Protein 4LX2 (pdb70)

Solvent-accessible surface area: 17572 Å² total; per-residue (Å²): 158,87,98,3,15,3,52,2,125,110,140,28,15,123,67,0,2,79,35,0,0,43,99,8,102,19,172,28,140,17,8,89,76,46,57,6,0,1,1,8,0,4,0,3,0,0,17,18,1,4,134,82,74,32,52,125,14,0,56,49,0,0,15,18,0,4,61,8,3,99,123,5,14,188,175,73,9,121,46,18,35,0,0,0,5,1,0,6,3,1,2,29,3,2,0,1,1,35,1,1,9,28,73,104,57,43,42,175,142,22,76,92,79,4,55,120,7,17,6,92,33,5,48,5,38,68,0,27,108,38,0,26,72,6,0,62,104,2,3,64,45,2,1,132,14,2,13,104,58,0,100,65,20,0,34,25,1,0,0,88,96,177,110,121,68,30,20,99,28,0,30,85,35,3,59,51,6,26,52,15,2,62,87,13,34,6,9,88,83,2,10,42,37,5,4,59,1,4,0,22,2,0,2,0,29,0,0,19,32,0,0,108,76,139,80,6,2,22,116,70,34,0,49,20,0,127,130,8,10,44,54,0,55,67,14,0,154,106,51,129,9,80,117,13,21,0,22,116,14,0,61,19,1,37,6,0,1,72,0,0,40,43,163,19,175,72,98,108,22,0,95,50,0,24,90,46,0,115,34,3,25,26,33,6,0,24,57,0,1,80,16,2,60,33,77,86,146,176,57,138,138,21,57,96,76,10,16,154,40,0,83,110,112,19,176,144,72,118,46,54,129,59,51,74,33,95,21,145,81,43,50,122,22,85,23,63,56,44,31,20,107,50,28,2,23,75,4,124,36,39,106,96,29,40,6,78,53,14,53,89,52,150,79,117,98,16,66,19,71,92,108,33,73

Radius of gyration: 26.16 Å; Cα contacts (8 Å, |Δi|>4): 512; chains: 2; bounding box: 43×55×78 Å

Organism: Homo sapiens (NCBI:txid9606)

InterPro domains:
  IPR000048 IQ motif, EF-hand binding site [PF00612] (767-786)
  IPR000048 IQ motif, EF-hand binding site [PF00612] (790-809)
  IPR000048 IQ motif, EF-hand binding site [PF00612] (815-835)
  IPR000048 IQ motif, EF-hand binding site [PF00612] (838-858)
  IPR000048 IQ motif, EF-hand binding site [PF00612] (865-883)
  IPR000048 IQ motif, EF-hand binding site [PF00612] (887-906)
  IPR000048 IQ motif, EF-hand binding site [SM00015] (765-787)
  IPR000048 IQ motif, EF-hand binding site [SM00015] (788-810)
  IPR000048 IQ motif, EF-hand binding site [SM00015] (813-835)
  IPR000048 IQ motif, EF-hand binding site [SM00015] (836-858)
  IPR000048 IQ motif, EF-hand binding site [SM00015] (861-883)
  IPR000048 IQ motif, EF-hand binding site [SM00015] (884-906)
  IPR001609 Myosin head, motor domain-like [PF00063] (72-751)
  IPR001609 Myosin head, motor domain-like [PR00193] (100-119)
  IPR001609 Myosin head, motor domain-like [PR00193] (156-181)
  IPR001609 Myosin head, motor domain-like [PR00193] (201-228)
  IPR001609 Myosin head, motor domain-like [PR00193] (432-460)
  IPR001609 Myosin head, motor domain-like [PR00193] (485-513)
  IPR001609 Myosin head, motor domain-like [PS51456] (69-763)
  IPR001609 Myosin head, motor domain-like [SM00242] (63-764)

Structure (mmCIF, N/CA/C/O backbone):
data_4LX2
#
_entry.id   4LX2
#
_cell.length_a   99.870
_cell.length_b   41.110
_cell.length_c   109.580
_cell.angle_alpha   90.00
_cell.angle_beta   115.63
_cell.angle_gamma   90.00
#
_symmetry.space_group_name_H-M   'C 1 2 1'
#
loop_
_entity.id
_entity.type
_entity.pdbx_description
1 polymer 'Unconventional myosin-Va'
2 polymer Melanophilin
3 non-polymer '4-(2-HYDROXYETHYL)-1-PIPERAZINE ETHANESULFONIC ACID'
4 water water
#
loop_
_atom_site.group_PDB
_atom_site.id
_atom_site.type_symbol
_atom_site.label_atom_id
_atom_site.label_alt_id
_atom_site.label_comp_id
_atom_site.label_asym_id
_atom_site.label_entity_id
_atom_site.label_seq_id
_atom_site.pdbx_PDB_ins_code
_atom_site.Cartn_x
_atom_site.Cartn_y
_atom_site.Cartn_z
_atom_site.occupancy
_atom_site.B_iso_or_equiv
_atom_site.auth_seq_id
_atom_site.auth_comp_id
_atom_site.auth_asym_id
_atom_site.auth_atom_id
_atom_site.pdbx_PDB_model_num
ATOM 1 N N . ASP A 1 9 ? -13.461 -28.018 -49.637 1.00 48.38 1470 ASP A N 1
ATOM 2 C CA . ASP A 1 9 ? -12.749 -27.791 -48.377 1.00 50.98 1470 ASP A CA 1
ATOM 3 C C . ASP A 1 9 ? -11.344 -28.378 -48.397 1.00 35.19 1470 ASP A C 1
ATOM 4 O O . ASP A 1 9 ? -11.070 -29.374 -49.060 1.00 42.75 1470 ASP A O 1
ATOM 9 N N . PHE A 1 10 ? -10.437 -27.762 -47.657 1.00 25.96 1471 PHE A N 1
ATOM 10 C CA . PHE A 1 10 ? -9.130 -28.349 -47.500 1.00 21.16 1471 PHE A CA 1
ATOM 11 C C . PHE A 1 10 ? -9.151 -29.397 -46.406 1.00 24.49 1471 PHE A C 1
ATOM 12 O O . PHE A 1 10 ? -9.991 -29.350 -45.509 1.00 25.15 1471 PHE A O 1
ATOM 20 N N . GLN A 1 11 ? -8.223 -30.338 -46.498 1.00 23.05 1472 GLN A N 1
ATOM 21 C CA . GLN A 1 11 ? -8.093 -31.378 -45.487 1.00 23.86 1472 GLN A CA 1
ATOM 22 C C . GLN A 1 11 ? -7.354 -30.925 -44.211 1.00 25.77 1472 GLN A C 1
ATOM 23 O O . GLN A 1 11 ? -7.571 -31.486 -43.146 1.00 26.05 1472 GLN A O 1
ATOM 29 N N . GLY A 1 12 ? -6.494 -29.913 -44.304 1.00 21.93 1473 GLY A N 1
ATOM 30 C CA . GLY A 1 12 ? -5.711 -29.500 -43.153 1.00 23.02 1473 GLY A CA 1
ATOM 31 C C . GLY A 1 12 ? -4.372 -30.186 -43.116 1.00 19.58 1473 GLY A C 1
ATOM 32 O O . GLY A 1 12 ? -3.821 -30.367 -42.030 1.00 21.06 1473 GLY A O 1
ATOM 33 N N . MET A 1 13 ? -3.843 -30.558 -44.270 1.00 19.87 1474 MET A N 1
ATOM 34 C CA . MET A 1 13 ? -2.523 -31.179 -44.384 1.00 19.80 1474 MET A CA 1
ATOM 35 C C . MET A 1 13 ? -1.610 -30.404 -45.308 1.00 20.28 1474 MET A C 1
ATOM 36 O O . MET A 1 13 ? -2.052 -29.522 -46.043 1.00 20.19 1474 MET A O 1
ATOM 41 N N . LEU A 1 14 ? -0.322 -30.703 -45.255 1.00 16.97 1475 LEU A N 1
ATOM 42 C CA . LEU A 1 14 ? 0.673 -30.099 -46.112 1.00 17.58 1475 LEU A CA 1
ATOM 43 C C . LEU A 1 14 ? 1.553 -31.164 -46.720 1.00 19.06 1475 LEU A C 1
ATOM 44 O O . LEU A 1 14 ? 2.059 -32.043 -46.014 1.00 20.29 1475 LEU A O 1
ATOM 49 N N . GLU A 1 15 ? 1.732 -31.073 -48.028 1.00 19.65 1476 GLU A N 1
ATOM 50 C CA A GLU A 1 15 ? 2.549 -32.009 -48.776 0.50 20.65 1476 GLU A CA 1
ATOM 51 C CA B GLU A 1 15 ? 2.542 -32.009 -48.784 0.50 20.52 1476 GLU A CA 1
ATOM 52 C C . GLU A 1 15 ? 3.880 -31.382 -49.155 1.00 25.21 1476 GLU A C 1
ATOM 53 O O . GLU A 1 15 ? 3.960 -30.208 -49.476 1.00 25.16 1476 GLU A O 1
ATOM 64 N N . TYR A 1 16 ? 4.928 -32.176 -49.114 1.00 21.95 1477 TYR A N 1
ATOM 65 C CA . TYR A 1 16 ? 6.233 -31.750 -49.600 1.00 25.02 1477 TYR A CA 1
ATOM 66 C C . TYR A 1 16 ? 6.936 -32.954 -50.202 1.00 26.10 1477 TYR A C 1
ATOM 67 O O . TYR A 1 16 ? 6.645 -34.097 -49.845 1.00 28.28 1477 TYR A O 1
ATOM 76 N N . LYS A 1 17 ? 7.855 -32.694 -51.121 1.00 29.31 1478 LYS A N 1
ATOM 77 C CA . LYS A 1 17 ? 8.638 -33.746 -51.747 1.00 27.49 1478 LYS A CA 1
ATOM 78 C C . LYS A 1 17 ? 9.782 -34.151 -50.839 1.00 27.04 1478 LYS A C 1
ATOM 79 O O . LYS A 1 17 ? 10.385 -33.312 -50.167 1.00 29.03 1478 LYS A O 1
ATOM 85 N N . LYS A 1 18 ? 10.099 -35.438 -50.832 1.00 34.20 1479 LYS A N 1
ATOM 86 C CA . LYS A 1 18 ? 11.131 -35.928 -49.934 1.00 33.28 1479 LYS A CA 1
ATOM 87 C C . LYS A 1 18 ? 12.432 -35.191 -50.187 1.00 32.30 1479 LYS A C 1
ATOM 88 O O . LYS A 1 18 ? 13.156 -34.910 -49.255 1.00 31.78 1479 LYS A O 1
ATOM 93 N N . GLU A 1 19 ? 12.724 -34.856 -51.443 1.00 29.99 1480 GLU A N 1
ATOM 94 C CA . GLU A 1 19 ? 13.973 -34.148 -51.727 1.00 32.16 1480 GLU A CA 1
ATOM 95 C C . GLU A 1 19 ? 14.013 -32.722 -51.160 1.00 37.27 1480 GLU A C 1
ATOM 96 O O . GLU A 1 19 ? 15.067 -32.095 -51.142 1.00 37.71 1480 GLU A O 1
ATOM 102 N N . ASP A 1 20 ? 12.878 -32.204 -50.704 1.00 30.49 1481 ASP A N 1
ATOM 103 C CA . ASP A 1 20 ? 12.851 -30.861 -50.127 1.00 27.28 1481 ASP A CA 1
ATOM 104 C C . ASP A 1 20 ? 12.834 -30.849 -48.596 1.00 25.09 1481 ASP A C 1
ATOM 105 O O . ASP A 1 20 ? 12.672 -29.783 -47.996 1.00 25.86 1481 ASP A O 1
ATOM 110 N N . GLU A 1 21 ? 13.013 -32.006 -47.958 1.00 24.91 1482 GLU A N 1
ATOM 111 C CA . GLU A 1 21 ? 12.914 -32.060 -46.502 1.00 23.93 1482 GLU A CA 1
ATOM 112 C C . GLU A 1 21 ? 13.972 -31.209 -45.820 1.00 24.85 1482 GLU A C 1
ATOM 113 O O . GLU A 1 21 ? 13.692 -30.566 -44.819 1.00 25.79 1482 GLU A O 1
ATOM 119 N N . GLN A 1 22 ? 15.201 -31.212 -46.319 1.00 28.53 1483 GLN A N 1
ATOM 120 C CA . GLN A 1 22 ? 16.215 -30.398 -45.676 1.00 28.95 1483 GLN A CA 1
ATOM 121 C C . GLN A 1 22 ? 15.894 -28.915 -45.839 1.00 26.78 1483 GLN A C 1
ATOM 122 O O . GLN A 1 22 ? 16.094 -28.143 -44.897 1.00 28.13 1483 GLN A O 1
ATOM 128 N N . LYS A 1 23 ? 15.394 -28.526 -47.014 1.00 31.40 1484 LYS A N 1
ATOM 129 C CA . LYS A 1 23 ? 15.000 -27.131 -47.251 1.00 26.79 1484 LYS A CA 1
ATOM 130 C C . LYS A 1 23 ? 13.844 -26.735 -46.325 1.00 24.51 1484 LYS A C 1
ATOM 131 O O . LYS A 1 23 ? 13.768 -25.607 -45.843 1.00 26.34 1484 LYS A O 1
ATOM 136 N N . LEU A 1 24 ? 12.955 -27.682 -46.059 1.00 22.39 1485 LEU A N 1
ATOM 137 C CA . LEU A 1 24 ? 11.844 -27.446 -45.155 1.00 22.56 1485 LEU A CA 1
ATOM 138 C C . LEU A 1 24 ? 12.324 -27.100 -43.744 1.00 21.69 1485 LEU A C 1
ATOM 139 O O . LEU A 1 24 ? 11.925 -26.078 -43.162 1.00 22.06 1485 LEU A O 1
ATOM 144 N N . VAL A 1 25 ? 13.198 -27.925 -43.191 1.00 22.11 1486 VAL A N 1
ATOM 145 C CA . VAL A 1 25 ? 13.637 -27.646 -41.821 1.00 22.06 1486 VAL A CA 1
ATOM 146 C C . VAL A 1 25 ? 14.604 -26.464 -41.771 1.00 22.19 1486 VAL A C 1
ATOM 147 O O . VAL A 1 25 ? 14.679 -25.760 -40.764 1.00 24.26 1486 VAL A O 1
ATOM 151 N N . LYS A 1 26 ? 15.306 -26.207 -42.871 1.00 26.82 1487 LYS A N 1
ATOM 152 C CA . LYS A 1 26 ? 16.125 -25.003 -42.954 1.00 25.72 1487 LYS A CA 1
ATOM 153 C C . LYS A 1 26 ? 15.270 -23.745 -42.821 1.00 25.79 1487 LYS A C 1
ATOM 154 O O . LYS A 1 26 ? 15.583 -22.867 -42.022 1.00 28.12 1487 LYS A O 1
ATOM 160 N N . ASN A 1 27 ? 14.184 -23.655 -43.578 1.00 24.05 1488 ASN A N 1
ATOM 161 C CA . ASN A 1 27 ? 13.381 -22.441 -43.595 1.00 25.66 1488 ASN A CA 1
ATOM 162 C C . ASN A 1 27 ? 12.396 -22.351 -42.429 1.00 25.45 1488 ASN A C 1
ATOM 163 O O . ASN A 1 27 ? 12.040 -21.263 -41.975 1.00 28.28 1488 ASN A O 1
ATOM 168 N N . LEU A 1 28 ? 11.993 -23.501 -41.908 1.00 22.04 1489 LEU A N 1
ATOM 169 C CA . LEU A 1 28 ? 10.994 -23.518 -40.840 1.00 21.93 1489 LEU A CA 1
ATOM 170 C C . LEU A 1 28 ? 11.600 -23.550 -39.448 1.00 24.21 1489 LEU A C 1
ATOM 171 O O . LEU A 1 28 ? 10.941 -23.180 -38.479 1.00 22.86 1489 LEU A O 1
ATOM 176 N N . ILE A 1 29 ? 12.841 -24.001 -39.343 1.00 21.03 1490 ILE A N 1
ATOM 177 C CA . ILE A 1 29 ? 13.465 -24.141 -38.020 1.00 19.98 1490 ILE A CA 1
ATOM 178 C C . ILE A 1 29 ? 14.828 -23.447 -37.957 1.00 21.76 1490 ILE A C 1
ATOM 179 O O . ILE A 1 29 ? 14.992 -22.475 -37.210 1.00 24.44 1490 ILE A O 1
ATOM 184 N N . LEU A 1 30 ? 15.794 -23.897 -38.760 1.00 22.70 1491 LEU A N 1
ATOM 185 C CA . LEU A 1 30 ? 17.182 -23.430 -38.608 1.00 22.80 1491 LEU A CA 1
ATOM 186 C C . LEU A 1 30 ? 17.348 -21.937 -38.855 1.00 27.02 1491 LEU A C 1
ATOM 187 O O . LEU A 1 30 ? 18.124 -21.266 -38.152 1.00 29.96 1491 LEU A O 1
ATOM 192 N N . GLU A 1 31 ? 16.625 -21.406 -39.840 1.00 28.94 1492 GLU A N 1
ATOM 193 C CA . GLU A 1 31 ? 16.789 -20.007 -40.219 1.00 28.39 1492 GLU A CA 1
ATOM 194 C C . GLU A 1 31 ? 15.556 -19.136 -39.952 1.00 30.94 1492 GLU A C 1
ATOM 195 O O . GLU A 1 31 ? 15.525 -17.965 -40.336 1.00 38.09 1492 GLU A O 1
ATOM 201 N N . LEU A 1 32 ? 14.562 -19.679 -39.254 1.00 29.27 1493 LEU A N 1
ATOM 202 C CA . LEU A 1 32 ? 13.345 -18.935 -38.947 1.00 29.16 1493 LEU A CA 1
ATOM 203 C C . LEU A 1 32 ? 13.580 -17.935 -37.821 1.00 35.00 1493 LEU A C 1
ATOM 204 O O . LEU A 1 32 ? 14.065 -18.302 -36.765 1.00 36.37 1493 LEU A O 1
ATOM 209 N N . LYS A 1 33 ? 13.222 -16.675 -38.058 1.00 37.88 1494 LYS A N 1
ATOM 210 C CA . LYS A 1 33 ? 13.421 -15.612 -37.080 1.00 34.04 1494 LYS A CA 1
ATOM 211 C C . LYS A 1 33 ? 12.203 -15.423 -36.184 1.00 33.21 1494 LYS A C 1
ATOM 212 O O . LYS A 1 33 ? 11.116 -15.105 -36.660 1.00 35.60 1494 LYS A O 1
ATOM 216 N N . PRO A 1 34 ? 12.375 -15.598 -34.873 1.00 28.55 1495 PRO A N 1
ATOM 217 C CA . PRO A 1 34 ? 11.215 -15.474 -33.991 1.00 25.35 1495 PRO A CA 1
ATOM 218 C C . PRO A 1 34 ? 10.598 -14.084 -33.945 1.00 30.62 1495 PRO A C 1
ATOM 219 O O . PRO A 1 34 ? 9.456 -13.955 -33.499 1.00 31.42 1495 PRO A O 1
ATOM 223 N N . ARG A 1 35 ? 11.332 -13.067 -34.383 1.00 29.52 1496 ARG A N 1
ATOM 224 C CA . ARG A 1 35 ? 10.826 -11.691 -34.338 1.00 30.43 1496 ARG A CA 1
ATOM 225 C C . ARG A 1 35 ? 10.118 -11.269 -35.628 1.00 36.93 1496 ARG A C 1
ATOM 226 O O . ARG A 1 35 ? 9.733 -10.107 -35.775 1.00 39.63 1496 ARG A O 1
ATOM 234 N N . GLY A 1 36 ? 9.951 -12.195 -36.559 1.00 39.53 1497 GLY A N 1
ATOM 235 C CA . GLY A 1 36 ? 9.323 -11.864 -37.837 1.00 38.16 1497 GLY A CA 1
ATOM 236 C C . GLY A 1 36 ? 7.853 -11.498 -37.697 1.00 35.55 1497 GLY A C 1
ATOM 237 O O . GLY A 1 36 ? 7.130 -12.084 -36.899 1.00 31.82 1497 GLY A O 1
ATOM 238 N N . VAL A 1 37 ? 7.381 -10.535 -38.488 1.00 31.81 1498 VAL A N 1
ATOM 239 C CA . VAL A 1 37 ? 5.985 -10.109 -38.362 1.00 32.80 1498 VAL A CA 1
ATOM 240 C C . VAL A 1 37 ? 5.045 -11.237 -38.730 1.00 36.11 1498 VAL A C 1
ATOM 241 O O . VAL A 1 37 ? 3.903 -11.299 -38.267 1.00 41.24 1498 VAL A O 1
ATOM 245 N N . ALA A 1 38 ? 5.540 -12.155 -39.547 1.00 34.63 1499 ALA A N 1
ATOM 246 C CA . ALA A 1 38 ? 4.700 -13.220 -40.074 1.00 38.74 1499 ALA A CA 1
ATOM 247 C C . ALA A 1 38 ? 4.452 -14.350 -39.075 1.00 41.03 1499 ALA A C 1
ATOM 248 O O . ALA A 1 38 ? 3.473 -15.069 -39.199 1.00 42.20 1499 ALA A O 1
ATOM 250 N N . VAL A 1 39 ? 5.318 -14.522 -38.080 1.00 40.89 1500 VAL A N 1
ATOM 251 C CA . VAL A 1 39 ? 5.060 -15.558 -37.069 1.00 36.89 1500 VAL A CA 1
ATOM 252 C C . VAL A 1 39 ? 4.507 -14.974 -35.776 1.00 31.03 1500 VAL A C 1
ATOM 253 O O . VAL A 1 39 ? 4.358 -15.685 -34.778 1.00 47.04 1500 VAL A O 1
ATOM 257 N N . ASN A 1 40 ? 4.220 -13.685 -35.750 1.00 39.36 1501 ASN A N 1
ATOM 258 C CA . ASN A 1 40 ? 3.585 -13.123 -34.568 0.50 35.44 1501 ASN A CA 1
ATOM 259 C C . ASN A 1 40 ? 2.119 -13.470 -34.637 1.00 33.83 1501 ASN A C 1
ATOM 260 O O . ASN A 1 40 ? 1.463 -13.676 -33.614 1.00 34.80 1501 ASN A O 1
ATOM 265 N N . LEU A 1 41 ? 1.627 -13.559 -35.881 1.00 31.45 1502 LEU A N 1
ATOM 266 C CA . LEU A 1 41 ? 0.208 -13.557 -36.178 1.00 45.21 1502 LEU A CA 1
ATOM 267 C C . LEU A 1 41 ? -0.462 -14.812 -35.670 1.00 38.07 1502 LEU A C 1
ATOM 268 O O . LEU A 1 41 ? -1.514 -14.747 -35.049 1.00 44.68 1502 LEU A O 1
ATOM 270 N N . ILE A 1 42 ? 0.181 -15.956 -35.898 1.00 30.33 1503 ILE A N 1
ATOM 271 C CA . ILE A 1 42 ? -0.305 -17.219 -35.380 1.00 29.67 1503 ILE A CA 1
ATOM 272 C C . ILE A 1 42 ? 0.771 -17.792 -34.516 1.00 23.66 1503 ILE A C 1
ATOM 273 O O . ILE A 1 42 ? 1.750 -18.384 -34.995 1.00 22.37 1503 ILE A O 1
ATOM 278 N N . PRO A 1 43 ? 0.622 -17.566 -33.220 1.00 25.39 1504 PRO A N 1
ATOM 279 C CA . PRO A 1 43 ? 1.582 -18.160 -32.319 1.00 21.29 1504 PRO A CA 1
ATOM 280 C C . PRO A 1 43 ? 1.537 -19.668 -32.444 1.00 19.97 1504 PRO A C 1
ATOM 281 O O . PRO A 1 43 ? 0.454 -20.271 -32.473 1.00 25.50 1504 PRO A O 1
ATOM 285 N N . GLY A 1 44 ? 2.711 -20.269 -32.558 1.00 17.85 1505 GLY A N 1
ATOM 286 C CA . GLY A 1 44 ? 2.784 -21.694 -32.776 1.00 17.91 1505 GLY A CA 1
ATOM 287 C C . GLY A 1 44 ? 2.813 -22.143 -34.211 1.00 16.62 1505 GLY A C 1
ATOM 288 O O . GLY A 1 44 ? 2.796 -23.334 -34.474 1.00 16.39 1505 GLY A O 1
ATOM 289 N N . LEU A 1 45 ? 2.884 -21.204 -35.143 1.00 17.51 1506 LEU A N 1
ATOM 290 C CA . LEU A 1 45 ? 2.779 -21.581 -36.563 1.00 17.36 1506 LEU A CA 1
ATOM 291 C C . LEU A 1 45 ? 3.768 -22.650 -36.999 1.00 19.77 1506 LEU A C 1
ATOM 292 O O . LEU A 1 45 ? 3.398 -23.595 -37.679 1.00 17.52 1506 LEU A O 1
ATOM 297 N N . PRO A 1 46 ? 5.037 -22.563 -36.578 1.00 14.72 1507 PRO A N 1
ATOM 298 C CA . PRO A 1 46 ? 5.936 -23.634 -36.986 1.00 15.69 1507 PRO A CA 1
ATOM 299 C C . PRO A 1 46 ? 5.466 -25.023 -36.556 1.00 16.25 1507 PRO A C 1
ATOM 300 O O . PRO A 1 46 ? 5.531 -26.010 -37.303 1.00 17.03 1507 PRO A O 1
ATOM 304 N N . ALA A 1 47 ? 5.001 -25.142 -35.308 1.00 14.39 1508 ALA A N 1
ATOM 305 C CA . ALA A 1 47 ? 4.450 -26.386 -34.827 1.00 13.87 1508 ALA A CA 1
ATOM 306 C C . ALA A 1 47 ? 3.246 -26.861 -35.640 1.00 13.37 1508 ALA A C 1
ATOM 307 O O . ALA A 1 47 ? 3.141 -28.038 -35.960 1.00 14.92 1508 ALA A O 1
ATOM 309 N N . TYR A 1 48 ? 2.340 -25.943 -35.941 1.00 14.60 1509 TYR A N 1
ATOM 310 C CA . TYR A 1 48 ? 1.166 -26.326 -36.739 1.00 17.22 1509 TYR A CA 1
ATOM 311 C C . TYR A 1 48 ? 1.583 -26.790 -38.135 1.00 15.92 1509 TYR A C 1
ATOM 312 O O . TYR A 1 48 ? 1.073 -27.799 -38.617 1.00 16.10 1509 TYR A O 1
ATOM 321 N N . ILE A 1 49 ? 2.515 -26.093 -38.760 1.00 15.55 1510 ILE A N 1
ATOM 322 C CA . ILE A 1 49 ? 3.023 -26.500 -40.076 1.00 14.78 1510 ILE A CA 1
ATOM 323 C C . ILE A 1 49 ? 3.636 -27.892 -40.013 1.00 19.41 1510 ILE A C 1
ATOM 324 O O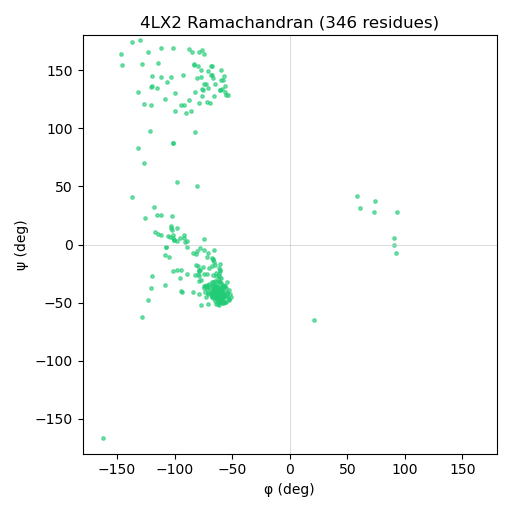 . ILE A 1 49 ? 3.314 -28.766 -40.822 1.00 18.28 1510 ILE A O 1
ATOM 329 N N . LEU A 1 50 ? 4.506 -28.120 -39.034 1.00 17.57 1511 LEU A N 1
ATOM 330 C CA . LEU A 1 50 ? 5.123 -29.420 -38.893 1.00 15.70 1511 LEU A CA 1
ATOM 331 C C . LEU A 1 50 ? 4.081 -30.481 -38.711 1.00 14.94 1511 LEU A C 1
ATOM 332 O O . LEU A 1 50 ? 4.181 -31.547 -39.293 1.00 16.12 1511 LEU A O 1
ATOM 337 N N . PHE A 1 51 ? 3.100 -30.240 -37.842 1.00 16.14 1512 PHE A N 1
ATOM 338 C CA . PHE A 1 51 ? 2.066 -31.239 -37.651 1.00 15.46 1512 PHE A CA 1
ATOM 339 C C . PHE A 1 51 ? 1.284 -31.533 -38.928 1.00 15.45 1512 PHE A C 1
ATOM 340 O O . PHE A 1 51 ? 0.961 -32.661 -39.199 1.00 17.17 1512 PHE A O 1
ATOM 348 N N A MET A 1 52 ? 0.979 -30.506 -39.696 0.50 15.58 1513 MET A N 1
ATOM 349 N N B MET A 1 52 ? 0.976 -30.502 -39.692 0.50 15.65 1513 MET A N 1
ATOM 350 C CA A MET A 1 52 ? 0.215 -30.713 -40.926 0.50 15.56 1513 MET A CA 1
ATOM 351 C CA B MET A 1 52 ? 0.221 -30.693 -40.932 0.50 15.04 1513 MET A CA 1
ATOM 352 C C A MET A 1 52 ? 1.039 -31.478 -41.945 0.50 17.05 1513 MET A C 1
ATOM 353 C C B MET A 1 52 ? 1.040 -31.497 -41.922 0.50 16.35 1513 MET A C 1
ATOM 354 O O A MET A 1 52 ? 0.493 -32.219 -42.759 0.50 13.82 1513 MET A O 1
ATOM 355 O O B MET A 1 52 ? 0.490 -32.284 -42.695 0.50 20.20 1513 MET A O 1
ATOM 364 N N . CYS A 1 53 ? 2.347 -31.299 -41.921 1.00 16.58 1514 CYS A N 1
ATOM 365 C CA . CYS A 1 53 ? 3.246 -32.118 -42.714 1.00 16.23 1514 CYS A CA 1
ATOM 366 C C . CYS A 1 53 ? 3.252 -33.587 -42.235 1.00 17.10 1514 CYS A C 1
ATOM 367 O O . CYS A 1 53 ? 3.245 -34.518 -43.054 1.00 19.17 1514 CYS A O 1
ATOM 370 N N . VAL A 1 54 ? 3.281 -33.807 -40.917 1.00 17.22 1515 VAL A N 1
ATOM 371 C CA . VAL A 1 54 ? 3.187 -35.152 -40.353 1.00 15.78 1515 VAL A CA 1
ATOM 372 C C . VAL A 1 54 ? 1.873 -35.805 -40.800 1.00 16.49 1515 VAL A C 1
ATOM 373 O O . VAL A 1 54 ? 1.829 -36.990 -41.146 1.00 18.89 1515 VAL A O 1
ATOM 377 N N . ARG A 1 55 ? 0.786 -35.033 -40.809 1.00 17.62 1516 ARG A N 1
ATOM 378 C CA . ARG A 1 55 ? -0.508 -35.576 -41.193 1.00 19.03 1516 ARG A CA 1
ATOM 379 C C . ARG A 1 55 ? -0.428 -36.128 -42.602 1.00 18.37 1516 ARG A C 1
ATOM 380 O O . ARG A 1 55 ? -0.951 -37.195 -42.862 1.00 20.37 1516 ARG A O 1
ATOM 388 N N . HIS A 1 56 ? 0.178 -35.380 -43.520 1.00 18.10 1517 HIS A N 1
ATOM 389 C CA . HIS A 1 56 ? 0.185 -35.867 -44.891 1.00 17.85 1517 HIS A CA 1
ATOM 390 C C . HIS A 1 56 ? 1.050 -37.111 -45.027 1.00 19.28 1517 HIS A C 1
ATOM 391 O O . HIS A 1 56 ? 0.664 -38.048 -45.712 1.00 20.85 1517 HIS A O 1
ATOM 398 N N . ALA A 1 57 ? 2.209 -37.129 -44.368 1.00 18.98 1518 ALA A N 1
ATOM 399 C CA . ALA A 1 57 ? 3.071 -38.295 -44.444 1.00 22.17 1518 ALA A CA 1
ATOM 400 C C . ALA A 1 57 ? 2.369 -39.507 -43.847 1.00 19.83 1518 ALA A C 1
ATOM 401 O O . ALA A 1 57 ? 2.516 -40.634 -44.349 1.00 21.24 1518 ALA A O 1
ATOM 403 N N . ASP A 1 58 ? 1.606 -39.276 -42.776 1.00 20.08 1519 ASP A N 1
ATOM 404 C CA . ASP A 1 58 ? 0.790 -40.325 -42.175 1.00 20.26 1519 ASP A CA 1
ATOM 405 C C . ASP A 1 58 ? -0.305 -40.817 -43.145 1.00 21.82 1519 ASP A C 1
ATOM 406 O O . ASP A 1 58 ? -0.515 -42.037 -43.322 1.00 23.23 1519 ASP A O 1
ATOM 411 N N . TYR A 1 59 ? -0.950 -39.867 -43.827 1.00 20.00 1520 TYR A N 1
ATOM 412 C CA . TYR A 1 59 ? -1.975 -40.165 -44.820 1.00 20.26 1520 TYR A CA 1
ATOM 413 C C . TYR A 1 59 ? -1.416 -41.035 -45.941 1.00 21.92 1520 TYR A C 1
ATOM 414 O O . TYR A 1 59 ? -2.124 -41.886 -46.493 1.00 24.01 1520 TYR A O 1
ATOM 423 N N . LEU A 1 60 ? -0.161 -40.797 -46.306 1.00 21.18 1521 LEU A N 1
ATOM 424 C CA . LEU A 1 60 ? 0.494 -41.569 -47.353 1.00 22.26 1521 LEU A CA 1
ATOM 425 C C . LEU A 1 60 ? 0.956 -42.941 -46.888 1.00 21.70 1521 LEU A C 1
ATOM 426 O O . LEU A 1 60 ? 1.499 -43.714 -47.677 1.00 22.91 1521 LEU A O 1
ATOM 431 N N . ASN A 1 61 ? 0.765 -43.221 -45.603 1.00 21.19 1522 ASN A N 1
ATOM 432 C CA . ASN A 1 61 ? 1.225 -44.454 -44.959 1.00 21.33 1522 ASN A CA 1
ATOM 433 C C . ASN A 1 61 ? 2.746 -44.590 -45.040 1.00 20.59 1522 ASN A C 1
ATOM 434 O O . ASN A 1 61 ? 3.280 -45.710 -45.109 1.00 23.72 1522 ASN A O 1
ATOM 439 N N . ASP A 1 62 ? 3.442 -43.455 -45.026 1.00 22.23 1523 ASP A N 1
ATOM 440 C CA . ASP A 1 62 ? 4.869 -43.460 -45.301 1.00 22.68 1523 ASP A CA 1
ATOM 441 C C . ASP A 1 62 ? 5.631 -43.365 -43.974 1.00 22.08 1523 ASP A C 1
ATOM 442 O O . ASP A 1 62 ? 5.953 -42.277 -43.530 1.00 21.70 1523 ASP A O 1
ATOM 447 N N . ASP A 1 63 ? 5.892 -44.516 -43.359 1.00 22.63 1524 ASP A N 1
ATOM 448 C CA . ASP A 1 63 ? 6.511 -44.536 -42.044 1.00 21.32 1524 ASP A CA 1
ATOM 449 C C . ASP A 1 63 ? 7.909 -43.945 -42.113 1.00 22.73 1524 ASP A C 1
ATOM 450 O O . ASP A 1 63 ? 8.331 -43.291 -41.159 1.00 22.37 1524 ASP A O 1
ATOM 455 N N . GLN A 1 64 ? 8.646 -44.213 -43.192 1.00 23.41 1525 GLN A N 1
ATOM 456 C CA . GLN A 1 64 ? 9.998 -43.679 -43.344 0.80 23.17 1525 GLN A CA 1
ATOM 457 C C . GLN A 1 64 ? 10.007 -42.148 -43.418 1.00 23.37 1525 GLN A C 1
ATOM 458 O O . GLN A 1 64 ? 10.852 -41.476 -42.824 1.00 25.24 1525 GLN A O 1
ATOM 464 N N . LYS A 1 65 ? 9.025 -41.582 -44.105 1.00 23.19 1526 LYS A N 1
ATOM 465 C CA . LYS A 1 65 ? 8.951 -40.137 -44.247 1.00 24.00 1526 LYS A CA 1
ATOM 466 C C . LYS A 1 65 ? 8.555 -39.488 -42.918 1.00 19.63 1526 LYS A C 1
ATOM 467 O O . LYS A 1 65 ? 9.099 -38.439 -42.528 1.00 21.25 1526 LYS A O 1
ATOM 473 N N . VAL A 1 66 ? 7.604 -40.094 -42.216 1.00 19.44 1527 VAL A N 1
ATOM 474 C CA . VAL A 1 66 ? 7.217 -39.591 -40.893 1.00 17.96 1527 VAL A CA 1
ATOM 475 C C . VAL A 1 66 ? 8.434 -39.622 -39.971 1.00 18.74 1527 VAL A C 1
ATOM 476 O O . VAL A 1 66 ? 8.706 -38.629 -39.307 1.00 19.69 1527 VAL A O 1
ATOM 480 N N . ARG A 1 67 ? 9.159 -40.740 -39.931 1.00 20.85 1528 ARG A N 1
ATOM 481 C CA . ARG A 1 67 ? 10.332 -40.811 -39.048 1.00 21.14 1528 ARG A CA 1
ATOM 482 C C . ARG A 1 67 ? 11.379 -39.774 -39.406 1.00 23.27 1528 ARG A C 1
ATOM 483 O O . ARG A 1 67 ? 11.940 -39.118 -38.510 1.00 21.94 1528 ARG A O 1
ATOM 491 N N . SER A 1 68 ? 11.662 -39.622 -40.692 1.00 22.50 1529 SER A N 1
ATOM 492 C CA . SER A 1 68 ? 12.698 -38.705 -41.135 1.00 22.88 1529 SER A CA 1
ATOM 493 C C . SER A 1 68 ? 12.347 -37.266 -40.741 1.00 21.95 1529 SER A C 1
ATOM 494 O O . SER A 1 68 ? 13.177 -36.521 -40.181 1.00 22.83 1529 SER A O 1
ATOM 497 N N . LEU A 1 69 ? 11.100 -36.870 -40.955 1.00 19.91 1530 LEU A N 1
ATOM 498 C CA . LEU A 1 69 ? 10.690 -35.519 -40.588 1.00 19.81 1530 LEU A CA 1
ATOM 499 C C . LEU A 1 69 ? 10.770 -35.289 -39.082 1.00 19.01 1530 LEU A C 1
ATOM 500 O O . LEU A 1 69 ? 11.224 -34.235 -38.603 1.00 19.78 1530 LEU A O 1
ATOM 505 N N . LEU A 1 70 ? 10.309 -36.276 -38.320 1.00 17.29 1531 LEU A N 1
ATOM 506 C CA . LEU A 1 70 ? 10.223 -36.149 -36.862 1.00 18.70 1531 LEU A CA 1
ATOM 507 C C . LEU A 1 70 ? 11.618 -36.114 -36.238 1.00 18.01 1531 LEU A C 1
ATOM 508 O O . LEU A 1 70 ? 11.880 -35.327 -35.317 1.00 19.09 1531 LEU A O 1
ATOM 513 N N . THR A 1 71 ? 12.518 -36.912 -36.772 1.00 19.61 1532 THR A N 1
ATOM 514 C CA A THR A 1 71 ? 13.908 -36.948 -36.317 0.60 20.87 1532 THR A CA 1
ATOM 515 C CA B THR A 1 71 ? 13.886 -36.912 -36.255 0.40 20.86 1532 THR A CA 1
ATOM 516 C C . THR A 1 71 ? 14.607 -35.630 -36.684 1.00 20.67 1532 THR A C 1
ATOM 517 O O . THR A 1 71 ? 15.299 -34.982 -35.856 1.00 22.02 1532 THR A O 1
ATOM 524 N N . SER A 1 72 ? 14.432 -35.205 -37.923 1.00 23.61 1533 SER A N 1
ATOM 525 C CA A SER A 1 72 ? 15.005 -33.949 -38.411 0.50 23.20 1533 SER A CA 1
ATOM 526 C CA B SER A 1 72 ? 15.032 -33.959 -38.381 0.50 21.57 1533 SER A CA 1
ATOM 527 C C . SER A 1 72 ? 14.526 -32.744 -37.603 1.00 22.90 1533 SER A C 1
ATOM 528 O O . SER A 1 72 ? 15.265 -31.783 -37.396 1.00 22.82 1533 SER A O 1
ATOM 533 N N . THR A 1 73 ? 13.282 -32.782 -37.141 1.00 19.70 1534 THR A N 1
ATOM 534 C CA . THR A 1 73 ? 12.724 -31.706 -36.352 1.00 18.82 1534 THR A CA 1
ATOM 535 C C . THR A 1 73 ? 13.481 -31.580 -35.019 1.00 19.83 1534 THR A C 1
ATOM 536 O O . THR A 1 73 ? 13.935 -30.496 -34.661 1.00 21.41 1534 THR A O 1
ATOM 540 N N . ILE A 1 74 ? 13.629 -32.693 -34.309 1.00 19.26 1535 ILE A N 1
ATOM 541 C CA . ILE A 1 74 ? 14.382 -32.676 -33.037 1.00 18.63 1535 ILE A CA 1
ATOM 542 C C . ILE A 1 74 ? 15.823 -32.216 -33.291 1.00 21.61 1535 ILE A C 1
ATOM 543 O O . ILE A 1 74 ? 16.326 -31.333 -32.573 1.00 20.38 1535 ILE A O 1
ATOM 548 N N . ASN A 1 75 ? 16.475 -32.759 -34.311 1.00 23.49 1536 ASN A N 1
ATOM 549 C CA . ASN A 1 75 ? 17.865 -32.421 -34.566 1.00 21.86 1536 ASN A CA 1
ATOM 550 C C . ASN A 1 75 ? 18.025 -30.930 -34.885 1.00 26.50 1536 ASN A C 1
ATOM 551 O O . ASN A 1 75 ? 18.985 -30.281 -34.444 1.00 23.84 1536 ASN A O 1
ATOM 556 N N . SER A 1 76 ? 17.074 -30.375 -35.627 1.00 20.28 1537 SER A N 1
ATOM 557 C CA . SER A 1 76 ? 17.150 -28.981 -36.042 1.00 20.58 1537 SER A CA 1
ATOM 558 C C . SER A 1 76 ? 16.917 -28.048 -34.866 1.00 20.37 1537 SER A C 1
ATOM 559 O O . SER A 1 76 ? 17.573 -27.003 -34.751 1.00 20.58 1537 SER A O 1
ATOM 562 N N . ILE A 1 77 ? 15.934 -28.363 -34.032 1.00 18.97 1538 ILE A N 1
ATOM 563 C CA . ILE A 1 77 ? 15.679 -27.524 -32.858 1.00 15.62 1538 ILE A CA 1
ATOM 564 C C . ILE A 1 77 ? 16.921 -27.545 -31.947 1.00 20.77 1538 ILE A C 1
ATOM 565 O O . ILE A 1 77 ? 17.338 -26.489 -31.447 1.00 20.14 1538 ILE A O 1
ATOM 570 N N . LYS A 1 78 ? 17.508 -28.716 -31.740 1.00 19.55 1539 LYS A N 1
ATOM 571 C CA . LYS A 1 78 ? 18.742 -28.784 -30.940 1.00 21.17 1539 LYS A CA 1
ATOM 572 C C . LYS A 1 78 ? 19.860 -27.927 -31.549 1.00 24.70 1539 LYS A C 1
ATOM 573 O O . LYS A 1 78 ? 20.563 -27.203 -30.822 1.00 24.14 1539 LYS A O 1
ATOM 579 N N . LYS A 1 79 ? 19.980 -27.936 -32.872 1.00 22.50 1540 LYS A N 1
ATOM 580 C CA . LYS A 1 79 ? 20.983 -27.130 -33.566 1.00 22.38 1540 LYS A CA 1
ATOM 581 C C . LYS A 1 79 ? 20.772 -25.629 -33.329 1.00 25.38 1540 LYS A C 1
ATOM 582 O O . LYS A 1 79 ? 21.717 -24.891 -33.053 1.00 26.00 1540 LYS A O 1
ATOM 588 N N . VAL A 1 80 ? 19.539 -25.171 -33.449 1.00 22.78 1541 VAL A N 1
ATOM 589 C CA . VAL A 1 80 ? 19.235 -23.763 -33.249 1.00 24.56 1541 VAL A CA 1
ATOM 590 C C . VAL A 1 80 ? 19.608 -23.341 -31.856 1.00 26.12 1541 VAL A C 1
ATOM 591 O O . VAL A 1 80 ? 20.134 -22.239 -31.656 1.00 29.23 1541 VAL A O 1
ATOM 595 N N . LEU A 1 81 ? 19.341 -24.207 -30.887 1.00 22.16 1542 LEU A N 1
ATOM 596 C CA . LEU A 1 81 ? 19.521 -23.804 -29.504 1.00 23.22 1542 LEU A CA 1
ATOM 597 C C . LEU A 1 81 ? 20.983 -23.917 -29.075 1.00 29.46 1542 LEU A C 1
ATOM 598 O O . LEU A 1 81 ? 21.371 -23.315 -28.068 1.00 29.47 1542 LEU A O 1
ATOM 603 N N . LYS A 1 82 ? 21.777 -24.668 -29.832 1.00 25.61 1543 LYS A N 1
ATOM 604 C CA . LYS A 1 82 ? 23.228 -24.756 -29.595 1.00 25.77 1543 LYS A CA 1
ATOM 605 C C . LYS A 1 82 ? 23.880 -23.471 -30.076 1.00 40.48 1543 LYS A C 1
ATOM 606 O O . LYS A 1 82 ? 24.832 -22.982 -29.473 1.00 49.82 1543 LYS A O 1
ATOM 612 N N . LYS A 1 83 ? 23.347 -22.932 -31.164 1.00 37.76 1544 LYS A N 1
ATOM 613 C CA . LYS A 1 83 ? 23.867 -21.730 -31.802 1.00 38.47 1544 LYS A CA 1
ATOM 614 C C . LYS A 1 83 ? 23.348 -20.444 -31.168 1.00 43.74 1544 LYS A C 1
ATOM 615 O O . LYS A 1 83 ? 24.093 -19.485 -31.016 1.00 37.79 1544 LYS A O 1
ATOM 621 N N . ARG A 1 84 ? 22.067 -20.418 -30.814 1.00 33.87 1545 ARG A N 1
ATOM 622 C CA . ARG A 1 84 ? 21.443 -19.194 -30.322 1.00 36.13 1545 ARG A CA 1
ATOM 623 C C . ARG A 1 84 ? 20.783 -19.409 -28.981 1.00 30.67 1545 ARG A C 1
ATOM 624 O O . ARG A 1 84 ? 19.911 -18.652 -28.579 1.00 34.79 1545 ARG A O 1
ATOM 632 N N . GLY A 1 85 ? 21.244 -20.421 -28.265 1.00 35.16 1546 GLY A N 1
ATOM 633 C CA . GLY A 1 85 ? 20.689 -20.756 -26.974 1.00 38.31 1546 GLY A CA 1
ATOM 634 C C . GLY A 1 85 ? 20.877 -19.742 -25.860 1.00 32.87 1546 GLY A C 1
ATOM 635 O O . GLY A 1 85 ? 20.346 -19.929 -24.769 1.00 34.33 1546 GLY A O 1
ATOM 636 N N . ASP A 1 86 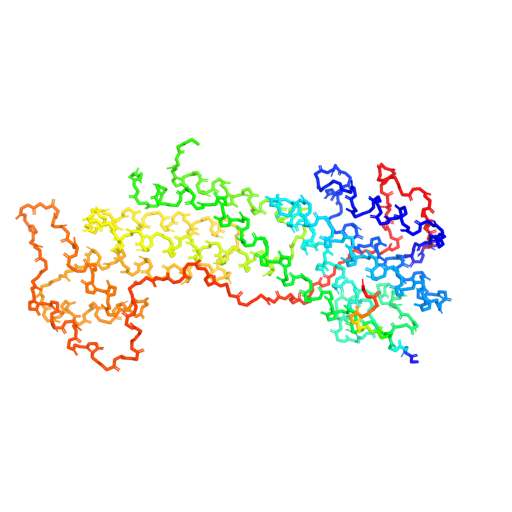? 21.618 -18.673 -26.118 1.00 31.70 1547 ASP A N 1
ATOM 637 C CA . ASP A 1 86 ? 21.814 -17.649 -25.084 1.00 35.65 1547 ASP A CA 1
ATOM 638 C C . ASP A 1 86 ? 20.893 -16.459 -25.321 1.00 46.01 1547 ASP A C 1
ATOM 639 O O . ASP A 1 86 ? 20.954 -15.466 -24.606 1.00 42.69 1547 ASP A O 1
ATOM 644 N N . ASP A 1 87 ? 20.029 -16.566 -26.328 1.00 30.24 1548 ASP A N 1
ATOM 645 C CA . ASP A 1 87 ? 19.063 -15.519 -26.615 1.00 26.03 1548 ASP A CA 1
ATOM 646 C C . ASP A 1 87 ? 17.727 -15.936 -26.016 1.00 24.46 1548 ASP A C 1
ATOM 647 O O . ASP A 1 87 ? 17.159 -16.937 -26.456 1.00 26.46 1548 ASP A O 1
ATOM 652 N N . PHE A 1 88 ? 17.222 -15.204 -25.030 1.00 21.05 1549 PHE A N 1
ATOM 653 C CA A PHE A 1 88 ? 15.987 -15.577 -24.382 0.50 17.08 1549 PHE A CA 1
ATOM 654 C CA B PHE A 1 88 ? 15.952 -15.545 -24.367 0.50 18.82 1549 PHE A CA 1
ATOM 655 C C . PHE A 1 88 ? 14.828 -15.742 -25.370 1.00 17.58 1549 PHE A C 1
ATOM 656 O O . PHE A 1 88 ? 14.055 -16.707 -25.275 1.00 17.76 1549 PHE A O 1
ATOM 671 N N . GLU A 1 89 ? 14.725 -14.836 -26.321 1.00 20.29 1550 GLU A N 1
ATOM 672 C CA . GLU A 1 89 ? 13.603 -14.893 -27.253 1.00 21.56 1550 GLU A CA 1
ATOM 673 C C . GLU A 1 89 ? 13.646 -16.161 -28.079 1.00 20.05 1550 GLU A C 1
ATOM 674 O O . GLU A 1 89 ? 12.623 -16.779 -28.326 1.00 18.30 1550 GLU A O 1
ATOM 680 N N . THR A 1 90 ? 14.836 -16.559 -28.509 1.00 18.45 1551 THR A N 1
ATOM 681 C CA . THR A 1 90 ? 14.954 -17.769 -29.320 1.00 18.74 1551 THR A CA 1
ATOM 682 C C . THR A 1 90 ? 14.584 -19.016 -28.514 1.00 20.02 1551 THR A C 1
ATOM 683 O O . THR A 1 90 ? 13.874 -19.911 -28.961 1.00 16.81 1551 THR A O 1
ATOM 687 N N . VAL A 1 91 ? 15.066 -19.092 -27.289 1.00 17.03 1552 VAL A N 1
ATOM 688 C CA . VAL A 1 91 ? 14.755 -20.218 -26.400 1.00 16.19 1552 VAL A CA 1
ATOM 689 C C . VAL A 1 91 ? 13.253 -20.269 -26.085 1.00 15.59 1552 VAL A C 1
ATOM 690 O O . VAL A 1 91 ? 12.649 -21.346 -26.139 1.00 15.50 1552 VAL A O 1
ATOM 694 N N . SER A 1 92 ? 12.650 -19.136 -25.750 1.00 15.34 1553 SER A N 1
ATOM 695 C CA . SER A 1 92 ? 11.211 -19.088 -25.488 1.00 13.01 1553 SER A CA 1
ATOM 696 C C . SER A 1 92 ? 10.428 -19.540 -26.715 1.00 14.69 1553 SER A C 1
ATOM 697 O O . SER A 1 92 ? 9.449 -20.277 -26.589 1.00 15.38 1553 SER A O 1
ATOM 700 N N . PHE A 1 93 ? 10.845 -19.054 -27.879 1.00 14.39 1554 PHE A N 1
ATOM 701 C CA . PHE A 1 93 ? 10.108 -19.363 -29.111 1.00 15.27 1554 PHE A CA 1
ATOM 702 C C . PHE A 1 93 ? 10.104 -20.853 -29.333 1.00 15.56 1554 PHE A C 1
ATOM 703 O O . PHE A 1 93 ? 9.058 -21.459 -29.629 1.00 15.03 1554 PHE A O 1
ATOM 711 N N . TRP A 1 94 ? 11.246 -21.502 -29.185 1.00 14.05 1555 TRP A N 1
ATOM 712 C CA . TRP A 1 94 ? 11.331 -22.927 -29.476 1.00 14.06 1555 TRP A CA 1
ATOM 713 C C . TRP A 1 94 ? 10.767 -23.788 -28.354 1.00 14.61 1555 TRP A C 1
ATOM 714 O O . TRP A 1 94 ? 10.294 -24.892 -28.569 1.00 14.79 1555 TRP A O 1
ATOM 725 N N . LEU A 1 95 ? 10.784 -23.297 -27.117 1.00 14.67 1556 LEU A N 1
ATOM 726 C CA . LEU A 1 95 ? 10.070 -24.012 -26.069 1.00 14.29 1556 LEU A CA 1
ATOM 727 C C . LEU A 1 95 ? 8.554 -24.034 -26.373 1.00 13.59 1556 LEU A C 1
ATOM 728 O O . LEU A 1 95 ? 7.898 -25.068 -26.278 1.00 13.94 1556 LEU A O 1
ATOM 733 N N . SER A 1 96 ? 8.025 -22.871 -26.707 1.00 13.59 1557 SER A N 1
ATOM 734 C CA A SER A 1 96 ? 6.609 -22.668 -27.020 0.70 11.90 1557 SER A CA 1
ATOM 735 C CA B SER A 1 96 ? 6.601 -22.752 -26.994 0.30 15.97 1557 SER A CA 1
ATOM 736 C C . SER A 1 96 ? 6.212 -23.581 -28.197 1.00 14.20 1557 SER A C 1
ATOM 737 O O . SER A 1 96 ? 5.192 -24.239 -28.175 1.00 15.04 1557 SER A O 1
ATOM 742 N N . ASN A 1 97 ? 7.041 -23.582 -29.219 1.00 13.57 1558 ASN A N 1
ATOM 743 C CA . ASN A 1 97 ? 6.710 -24.375 -30.406 1.00 13.81 1558 ASN A CA 1
ATOM 744 C C . ASN A 1 97 ? 6.881 -25.833 -30.172 1.00 12.25 1558 ASN A C 1
ATOM 745 O O . ASN A 1 97 ? 6.115 -26.650 -30.700 1.00 14.00 1558 ASN A O 1
ATOM 750 N N . THR A 1 98 ? 7.873 -26.262 -29.397 1.00 13.10 1559 THR A N 1
ATOM 751 C CA . THR A 1 98 ? 8.021 -27.682 -29.087 1.00 12.79 1559 THR A CA 1
ATOM 752 C C . THR A 1 98 ? 6.795 -28.168 -28.323 1.00 13.11 1559 THR A C 1
ATOM 753 O O . THR A 1 98 ? 6.232 -29.195 -28.593 1.00 14.07 1559 THR A O 1
ATOM 757 N N . CYS A 1 99 ? 6.332 -27.366 -27.374 1.00 13.16 1560 CYS A N 1
ATOM 758 C CA . CYS A 1 99 ? 5.149 -27.677 -26.608 1.00 13.71 1560 CYS A CA 1
ATOM 759 C C . CYS A 1 99 ? 3.911 -27.717 -27.495 1.00 12.73 1560 CYS A C 1
ATOM 760 O O . CYS A 1 99 ? 3.121 -28.649 -27.382 1.00 14.40 1560 CYS A O 1
ATOM 763 N N . ARG A 1 100 ? 3.739 -26.725 -28.365 1.00 13.39 1561 ARG A N 1
ATOM 764 C CA . ARG A 1 100 ? 2.555 -26.742 -29.230 1.00 14.19 1561 ARG A CA 1
ATOM 765 C C . ARG A 1 100 ? 2.591 -27.972 -30.118 1.00 14.33 1561 ARG A C 1
ATOM 766 O O . ARG A 1 100 ? 1.551 -28.584 -30.392 1.00 14.22 1561 ARG A O 1
ATOM 774 N N . PHE A 1 101 ? 3.765 -28.335 -30.597 1.00 12.96 1562 PHE A N 1
ATOM 775 C CA . PHE A 1 101 ? 3.876 -29.540 -31.450 1.00 14.22 1562 PHE A CA 1
ATOM 776 C C . PHE A 1 101 ? 3.422 -30.755 -30.644 1.00 13.40 1562 PHE A C 1
ATOM 777 O O . PHE A 1 101 ? 2.671 -31.599 -31.120 1.00 15.74 1562 PHE A O 1
ATOM 785 N N . LEU A 1 102 ? 3.879 -30.881 -29.393 1.00 13.56 1563 LEU A N 1
ATOM 786 C CA . LEU A 1 102 ? 3.455 -31.944 -28.512 1.00 14.10 1563 LEU A CA 1
ATOM 787 C C . LEU A 1 102 ? 1.938 -31.965 -28.288 1.00 14.73 1563 LEU A C 1
ATOM 788 O O . LEU A 1 102 ? 1.295 -32.985 -28.386 1.00 17.26 1563 LEU A O 1
ATOM 793 N N . HIS A 1 103 ? 1.348 -30.799 -28.034 1.00 15.59 1564 HIS A N 1
ATOM 794 C CA . HIS A 1 103 ? -0.110 -30.720 -27.863 1.00 15.04 1564 HIS A CA 1
ATOM 795 C C . HIS A 1 103 ? -0.837 -31.164 -29.139 1.00 15.04 1564 HIS A C 1
ATOM 796 O O . HIS A 1 103 ? -1.873 -31.812 -29.050 1.00 17.94 1564 HIS A O 1
ATOM 803 N N . CYS A 1 104 ? -0.309 -30.791 -30.312 1.00 15.26 1565 CYS A N 1
ATOM 804 C CA . CYS A 1 104 ? -0.939 -31.187 -31.572 1.00 14.30 1565 CYS A CA 1
ATOM 805 C C . CYS A 1 104 ? -0.906 -32.680 -31.702 1.00 16.26 1565 CYS A C 1
ATOM 806 O O . CYS A 1 104 ? -1.891 -33.300 -32.127 1.00 17.70 1565 CYS A O 1
ATOM 809 N N . LEU A 1 105 ? 0.233 -33.279 -31.399 1.00 16.33 1566 LEU A N 1
ATOM 810 C CA . LEU A 1 105 ? 0.369 -34.714 -31.532 1.00 17.68 1566 LEU A CA 1
ATOM 811 C C . LEU A 1 105 ? -0.603 -35.446 -30.628 1.00 19.39 1566 LEU A C 1
ATOM 812 O O . LEU A 1 105 ? -1.045 -36.538 -30.953 1.00 20.92 1566 LEU A O 1
ATOM 817 N N . LYS A 1 106 ? -0.916 -34.868 -29.466 1.00 18.52 1567 LYS A N 1
ATOM 818 C CA . LYS A 1 106 ? -1.906 -35.445 -28.554 1.00 17.23 1567 LYS A CA 1
ATOM 819 C C . LYS A 1 106 ? -3.346 -35.177 -29.036 1.00 18.04 1567 LYS A C 1
ATOM 820 O O . LYS A 1 106 ? -4.140 -36.084 -29.164 1.00 21.17 1567 LYS A O 1
ATOM 826 N N . GLN A 1 107 ? -3.636 -33.917 -29.316 1.00 18.83 1568 GLN A N 1
ATOM 827 C CA . GLN A 1 107 ? -4.965 -33.452 -29.698 1.00 16.79 1568 GLN A CA 1
ATOM 828 C C . GLN A 1 107 ? -5.495 -34.193 -30.917 1.00 20.90 1568 GLN A C 1
ATOM 829 O O . GLN A 1 107 ? -6.700 -34.462 -31.053 1.00 22.23 1568 GLN A O 1
ATOM 835 N N . TYR A 1 108 ? -4.577 -34.499 -31.820 1.00 18.50 1569 TYR A N 1
ATOM 836 C CA . TYR A 1 108 ? -4.932 -35.139 -33.084 1.00 17.00 1569 TYR A CA 1
ATOM 837 C C . TYR A 1 108 ? -4.411 -36.568 -33.141 1.00 20.53 1569 TYR A C 1
ATOM 838 O O . TYR A 1 108 ? -4.254 -37.142 -34.238 1.00 23.69 1569 TYR A O 1
ATOM 847 N N . SER A 1 109 ? -4.222 -37.185 -31.983 1.00 21.50 1570 SER A N 1
ATOM 848 C CA . SER A 1 109 ? -3.716 -38.549 -31.933 1.00 23.75 1570 SER A CA 1
ATOM 849 C C . SER A 1 109 ? -4.785 -39.586 -32.219 1.00 29.38 1570 SER A C 1
ATOM 850 O O . SER A 1 109 ? -4.457 -40.713 -32.553 1.00 29.57 1570 SER A O 1
ATOM 853 N N . GLY A 1 110 ? -6.050 -39.227 -32.027 1.00 27.02 1571 GLY A N 1
ATOM 854 C CA . GLY A 1 110 ? -7.127 -40.208 -32.111 1.00 29.36 1571 GLY A CA 1
ATOM 855 C C . GLY A 1 110 ? -7.469 -40.841 -30.769 1.00 38.85 1571 GLY A C 1
ATOM 856 O O . GLY A 1 110 ? -8.431 -41.597 -30.668 1.00 39.40 1571 GLY A O 1
ATOM 857 N N . GLU A 1 111 ? -6.677 -40.551 -29.742 1.00 32.02 1572 GLU A N 1
ATOM 858 C CA . GLU A 1 111 ? -6.928 -41.043 -28.388 1.00 29.40 1572 GLU A CA 1
ATOM 859 C C . GLU A 1 111 ? -8.013 -40.203 -27.715 1.00 35.61 1572 GLU A C 1
ATOM 860 O O . GLU A 1 111 ? -7.878 -38.997 -27.575 1.00 33.87 1572 GLU A O 1
ATOM 865 N N . GLU A 1 112 ? -9.099 -40.847 -27.297 1.00 36.14 1573 GLU A N 1
ATOM 866 C CA . GLU A 1 112 ? -10.252 -40.129 -26.753 1.00 36.81 1573 GLU A CA 1
ATOM 867 C C . GLU A 1 112 ? -9.920 -39.201 -25.591 1.00 33.46 1573 GLU A C 1
ATOM 868 O O . GLU A 1 112 ? -10.549 -38.153 -25.432 1.00 36.53 1573 GLU A O 1
ATOM 871 N N . GLY A 1 113 ? -8.933 -39.569 -24.781 1.00 34.51 1574 GLY A N 1
ATOM 872 C CA . GLY A 1 113 ? -8.561 -38.778 -23.625 1.00 33.74 1574 GLY A CA 1
ATOM 873 C C . GLY A 1 113 ? -8.075 -37.381 -23.969 1.00 32.15 1574 GLY A C 1
ATOM 874 O O . GLY A 1 113 ? -8.069 -36.478 -23.128 1.00 33.82 1574 GLY A O 1
ATOM 875 N N . PHE A 1 114 ? -7.657 -37.201 -25.219 1.00 30.62 1575 PHE A N 1
ATOM 876 C CA . PHE A 1 114 ? -7.126 -35.920 -25.676 1.00 27.53 1575 PHE A CA 1
ATOM 877 C C . PHE A 1 114 ? -8.100 -35.141 -26.573 1.00 24.29 1575 PHE A C 1
ATOM 878 O O . PHE A 1 114 ? -7.718 -34.114 -27.149 1.00 26.27 1575 PHE A O 1
ATOM 886 N N . MET A 1 115 ? -9.338 -35.619 -26.717 1.00 28.04 1576 MET A N 1
ATOM 887 C CA . MET A 1 115 ? -10.274 -35.056 -27.698 1.00 27.38 1576 MET A CA 1
ATOM 888 C C . MET A 1 115 ? -11.470 -34.325 -27.084 1.00 25.26 1576 MET A C 1
ATOM 889 O O . MET A 1 115 ? -12.391 -33.924 -27.796 1.00 29.64 1576 MET A O 1
ATOM 894 N N . LYS A 1 116 ? -11.450 -34.130 -25.769 1.00 30.37 1577 LYS A N 1
ATOM 895 C CA . LYS A 1 116 ? -12.628 -33.630 -25.073 1.00 36.57 1577 LYS A CA 1
ATOM 896 C C . LYS A 1 116 ? -12.992 -32.202 -25.455 1.00 43.61 1577 LYS A C 1
ATOM 897 O O . LYS A 1 116 ? -14.155 -31.806 -25.357 1.00 43.68 1577 LYS A O 1
ATOM 903 N N . HIS A 1 117 ? -12.008 -31.422 -25.885 1.00 32.75 1578 HIS A N 1
ATOM 904 C CA . HIS A 1 117 ? -12.269 -30.036 -26.238 1.00 30.77 1578 HIS A CA 1
ATOM 905 C C . HIS A 1 117 ? -12.314 -29.838 -27.746 1.00 29.88 1578 HIS A C 1
ATOM 906 O O . HIS A 1 117 ? -12.434 -28.716 -28.226 1.00 36.48 1578 HIS A O 1
ATOM 913 N N . ASN A 1 118 ? -12.251 -30.937 -28.489 1.00 28.38 1579 ASN A N 1
ATOM 914 C CA . ASN A 1 118 ? -12.256 -30.864 -29.942 1.00 28.44 1579 ASN A CA 1
ATOM 915 C C . ASN A 1 118 ? -13.634 -30.599 -30.532 1.00 30.60 1579 ASN A C 1
ATOM 916 O O . ASN A 1 118 ? -14.654 -31.115 -30.055 1.00 34.71 1579 ASN A O 1
ATOM 921 N N . THR A 1 119 ? -13.648 -29.825 -31.607 1.00 30.74 1580 THR A N 1
ATOM 922 C CA . THR A 1 119 ? -14.831 -29.705 -32.436 1.00 27.31 1580 THR A CA 1
ATOM 923 C C . THR A 1 119 ? -14.949 -30.959 -33.284 1.00 31.85 1580 THR A C 1
ATOM 924 O O . THR A 1 119 ? -14.014 -31.744 -33.370 1.00 29.91 1580 THR A O 1
ATOM 928 N N . SER A 1 120 ? -16.093 -31.155 -33.925 1.00 36.12 1581 SER A N 1
ATOM 929 C CA . SER A 1 120 ? -16.272 -32.332 -34.751 1.00 31.61 1581 SER A CA 1
ATOM 930 C C . SER A 1 120 ? -15.276 -32.336 -35.897 1.00 31.91 1581 SER A C 1
ATOM 931 O O . SER A 1 120 ? -14.753 -33.384 -36.294 1.00 33.03 1581 SER A O 1
ATOM 934 N N . ARG A 1 121 ? -15.017 -31.149 -36.431 1.00 32.63 1582 ARG A N 1
ATOM 935 C CA . ARG A 1 121 ? -14.107 -31.012 -37.549 1.00 29.31 1582 ARG A CA 1
ATOM 936 C C . ARG A 1 121 ? -12.695 -31.350 -37.090 1.00 26.81 1582 ARG A C 1
ATOM 937 O O . ARG A 1 121 ? -11.943 -32.002 -37.801 1.00 27.25 1582 ARG A O 1
ATOM 945 N N . GLN A 1 122 ? -12.313 -30.888 -35.906 1.00 24.98 1583 GLN A N 1
ATOM 946 C CA . GLN A 1 122 ? -10.977 -31.223 -35.425 1.00 26.00 1583 GLN A CA 1
ATOM 947 C C . GLN A 1 122 ? -10.816 -32.733 -35.257 1.00 31.15 1583 GLN A C 1
ATOM 948 O O . GLN A 1 122 ? -9.764 -33.286 -35.535 1.00 24.38 1583 GLN A O 1
ATOM 954 N N . ASN A 1 123 ? -11.852 -33.414 -34.789 1.00 24.85 1584 ASN A N 1
ATOM 955 C CA . ASN A 1 123 ? -11.767 -34.862 -34.713 1.00 27.06 1584 ASN A CA 1
ATOM 956 C C . ASN A 1 123 ? -11.558 -35.542 -36.078 1.00 32.12 1584 ASN A C 1
ATOM 957 O O . ASN A 1 123 ? -10.973 -36.625 -36.144 1.00 35.24 1584 ASN A O 1
ATOM 962 N N . GLU A 1 124 ? -12.018 -34.911 -37.161 1.00 31.17 1585 GLU A N 1
ATOM 963 C CA . GLU A 1 124 ? -11.767 -35.436 -38.511 1.00 28.02 1585 GLU A CA 1
ATOM 964 C C . GLU A 1 124 ? -10.293 -35.388 -38.918 1.00 27.39 1585 GLU A C 1
ATOM 965 O O . GLU A 1 124 ? -9.892 -36.001 -39.919 1.00 27.21 1585 GLU A O 1
ATOM 971 N N . HIS A 1 125 ? -9.480 -34.651 -38.159 1.00 21.66 1586 HIS A N 1
ATOM 972 C CA . HIS A 1 125 ? -8.094 -34.417 -38.530 1.00 21.87 1586 HIS A CA 1
ATOM 973 C C . HIS A 1 125 ? -7.089 -35.265 -37.760 1.00 22.14 1586 HIS A C 1
ATOM 974 O O . HIS A 1 125 ? -5.889 -35.029 -37.804 1.00 24.72 1586 HIS A O 1
ATOM 981 N N . CYS A 1 126 ? -7.577 -36.270 -37.063 1.00 24.53 1587 CYS A N 1
ATOM 982 C CA . CYS A 1 126 ? -6.675 -37.143 -36.370 1.00 23.09 1587 CYS A CA 1
ATOM 983 C C . CYS A 1 126 ? -5.823 -37.995 -37.313 1.00 22.80 1587 CYS A C 1
ATOM 984 O O . CYS A 1 126 ? -6.215 -38.326 -38.437 1.00 25.90 1587 CYS A O 1
ATOM 987 N N . LEU A 1 127 ? -4.659 -38.373 -36.815 1.00 22.52 1588 LEU A N 1
ATOM 988 C CA . LEU A 1 127 ? -3.782 -39.299 -37.507 1.00 20.36 1588 LEU A CA 1
ATOM 989 C C . LEU A 1 127 ? -4.517 -40.610 -37.709 1.00 23.95 1588 LEU A C 1
ATOM 990 O O . LEU A 1 127 ? -5.390 -40.971 -36.931 1.00 27.36 1588 LEU A O 1
ATOM 995 N N . THR A 1 128 ? -4.173 -41.311 -38.778 1.00 24.09 1589 THR A N 1
ATOM 996 C CA . THR A 1 128 ? -4.889 -42.554 -39.106 1.00 26.64 1589 THR A CA 1
ATOM 997 C C . THR A 1 128 ? -3.996 -43.795 -39.131 1.00 28.96 1589 THR A C 1
ATOM 998 O O . THR A 1 128 ? -4.479 -44.900 -38.878 1.00 32.65 1589 THR A O 1
ATOM 1002 N N . ASN A 1 129 ? -2.708 -43.637 -39.413 1.00 25.57 1590 ASN A N 1
ATOM 1003 C CA . ASN A 1 129 ? -1.842 -44.810 -39.573 1.00 25.29 1590 ASN A CA 1
ATOM 1004 C C . ASN A 1 129 ? -0.837 -45.064 -38.462 1.00 23.01 1590 ASN A C 1
ATOM 1005 O O . ASN A 1 129 ? -0.586 -46.221 -38.136 1.00 27.30 1590 ASN A O 1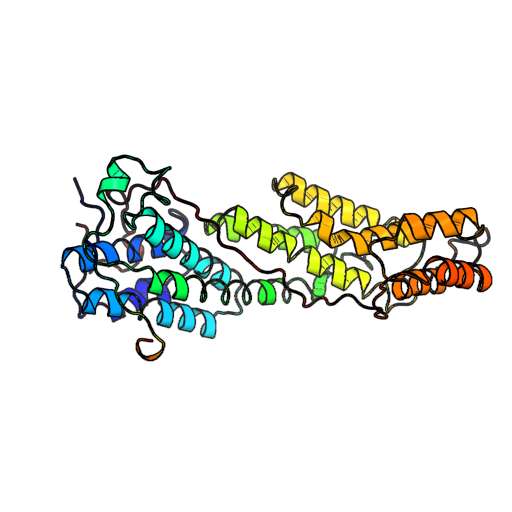
ATOM 1010 N N . PHE A 1 130 ? -0.297 -44.003 -37.867 1.00 22.64 1591 PHE A N 1
ATOM 1011 C CA . PHE A 1 130 ? 0.799 -44.179 -36.942 1.00 23.93 1591 PHE A CA 1
ATOM 1012 C C . PHE A 1 130 ? 0.481 -43.659 -35.552 1.00 23.73 1591 PHE A C 1
ATOM 1013 O O . PHE A 1 130 ? -0.107 -42.591 -35.371 1.00 23.93 1591 PHE A O 1
ATOM 1021 N N . ASP A 1 131 ? 0.858 -44.486 -34.591 1.00 22.87 1592 ASP A N 1
ATOM 1022 C CA . ASP A 1 131 ? 0.876 -44.145 -33.164 1.00 22.55 1592 ASP A CA 1
ATOM 1023 C C . ASP A 1 131 ? 2.236 -43.561 -32.826 1.00 26.35 1592 ASP A C 1
ATOM 1024 O O . ASP A 1 131 ? 3.255 -44.257 -32.867 1.00 24.15 1592 ASP A O 1
ATOM 1029 N N . LEU A 1 132 ? 2.249 -42.270 -32.476 1.00 22.67 1593 LEU A N 1
ATOM 1030 C CA . LEU A 1 132 ? 3.493 -41.540 -32.214 1.00 22.25 1593 LEU A CA 1
ATOM 1031 C C . LEU A 1 132 ? 3.782 -41.352 -30.713 1.00 23.11 1593 LEU A C 1
ATOM 1032 O O . LEU A 1 132 ? 4.537 -40.454 -30.333 1.00 21.85 1593 LEU A O 1
ATOM 1037 N N . ALA A 1 133 ? 3.236 -42.229 -29.870 1.00 22.96 1594 ALA A N 1
ATOM 1038 C CA . ALA A 1 133 ? 3.421 -42.090 -28.428 1.00 24.36 1594 ALA A CA 1
ATOM 1039 C C . ALA A 1 133 ? 4.890 -42.061 -28.016 1.00 26.34 1594 ALA A C 1
ATOM 1040 O O . ALA A 1 133 ? 5.253 -41.320 -27.102 1.00 24.67 1594 ALA A O 1
ATOM 1042 N N . GLU A 1 134 ? 5.747 -42.820 -28.682 1.00 25.88 1595 GLU A N 1
ATOM 1043 C CA . GLU A 1 134 ? 7.154 -42.824 -28.286 1.00 25.13 1595 GLU A CA 1
ATOM 1044 C C . GLU A 1 134 ? 7.834 -41.512 -28.658 1.00 24.02 1595 GLU A C 1
ATOM 1045 O O . GLU A 1 134 ? 8.682 -41.008 -27.905 1.00 24.53 1595 GLU A O 1
ATOM 1051 N N . TYR A 1 135 ? 7.447 -40.952 -29.793 1.00 22.87 1596 TYR A N 1
ATOM 1052 C CA . TYR A 1 135 ? 7.984 -39.666 -30.196 1.00 22.01 1596 TYR A CA 1
ATOM 1053 C C . TYR A 1 135 ? 7.515 -38.588 -29.253 1.00 20.65 1596 TYR A C 1
ATOM 1054 O O . TYR A 1 135 ? 8.261 -37.655 -28.953 1.00 20.54 1596 TYR A O 1
ATOM 1063 N N . ARG A 1 136 ? 6.284 -38.698 -28.766 1.00 20.84 1597 ARG A N 1
ATOM 1064 C CA . ARG A 1 136 ? 5.789 -37.697 -27.826 1.00 17.25 1597 ARG A CA 1
ATOM 1065 C C . ARG A 1 136 ? 6.666 -37.683 -26.575 1.00 18.62 1597 ARG A C 1
ATOM 1066 O O . ARG A 1 136 ? 6.917 -36.632 -26.022 1.00 18.66 1597 ARG A O 1
ATOM 1074 N N . GLN A 1 137 ? 7.131 -38.842 -26.169 1.00 21.01 1598 GLN A N 1
ATOM 1075 C CA . GLN A 1 137 ? 8.000 -38.865 -25.012 1.00 19.44 1598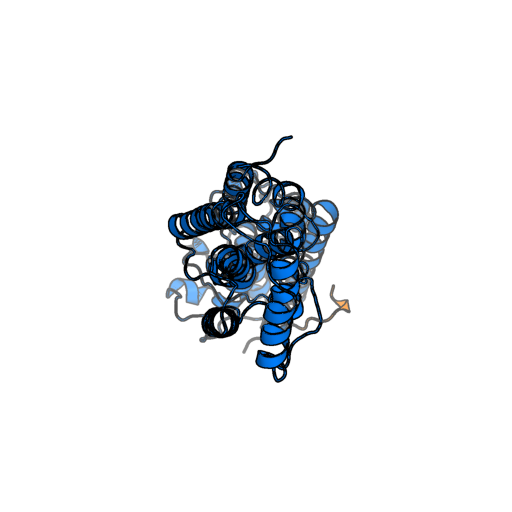 GLN A CA 1
ATOM 1076 C C . GLN A 1 137 ? 9.330 -38.159 -25.290 1.00 21.73 1598 GLN A C 1
ATOM 1077 O O . GLN A 1 137 ? 9.851 -37.428 -24.440 1.00 20.02 1598 GLN A O 1
ATOM 1083 N N . VAL A 1 138 ? 9.908 -38.422 -26.459 1.00 21.38 1599 VAL A N 1
ATOM 1084 C CA . VAL A 1 138 ? 11.145 -37.772 -26.874 1.00 23.42 1599 VAL A CA 1
ATOM 1085 C C . VAL A 1 138 ? 10.979 -36.265 -26.886 1.00 20.00 1599 VAL A C 1
ATOM 1086 O O . VAL A 1 138 ? 11.835 -35.496 -26.421 1.00 21.21 1599 VAL A O 1
ATOM 1090 N N . LEU A 1 139 ? 9.856 -35.810 -27.429 1.00 17.06 1600 LEU A N 1
ATOM 1091 C CA . LEU A 1 139 ? 9.585 -34.411 -27.536 1.00 16.76 1600 LEU A CA 1
ATOM 1092 C C . LEU A 1 139 ? 9.421 -33.759 -26.156 1.00 16.22 1600 LEU A C 1
ATOM 1093 O O . LEU A 1 139 ? 9.879 -32.655 -25.954 1.00 17.37 1600 LEU A O 1
ATOM 1098 N N . SER A 1 140 ? 8.724 -34.426 -25.247 1.00 18.51 1601 SER A N 1
ATOM 1099 C CA A SER A 1 140 ? 8.574 -33.964 -23.866 0.50 17.04 1601 SER A CA 1
ATOM 1100 C CA B SER A 1 140 ? 8.569 -33.931 -23.874 0.50 17.74 1601 SER A CA 1
ATOM 1101 C C . SER A 1 140 ? 9.931 -33.821 -23.193 1.00 20.14 1601 SER A C 1
ATOM 1102 O O . SER A 1 140 ? 10.198 -32.834 -22.482 1.00 18.48 1601 SER A O 1
ATOM 1107 N N . ASP A 1 141 ? 10.795 -34.799 -23.426 1.00 18.34 1602 ASP A N 1
ATOM 1108 C CA . ASP A 1 141 ? 12.121 -34.750 -22.823 1.00 18.29 1602 ASP A CA 1
ATOM 1109 C C . ASP A 1 141 ? 12.935 -33.578 -23.388 1.00 21.53 1602 ASP A C 1
ATOM 1110 O O . ASP A 1 141 ? 13.665 -32.901 -22.661 1.00 23.56 1602 ASP A O 1
ATOM 1115 N N . LEU A 1 142 ? 12.814 -33.307 -24.682 1.00 16.14 1603 LEU A N 1
ATOM 1116 C CA . LEU A 1 142 ? 13.428 -32.130 -25.275 1.00 17.62 1603 LEU A CA 1
ATOM 1117 C C . LEU A 1 142 ? 12.886 -30.864 -24.639 1.00 19.64 1603 LEU A C 1
ATOM 1118 O O . LEU A 1 142 ? 13.657 -29.986 -24.296 1.00 19.09 1603 LEU A O 1
ATOM 1123 N N . ALA A 1 143 ? 11.569 -30.744 -24.483 1.00 16.57 1604 ALA A N 1
ATOM 1124 C CA . ALA A 1 143 ? 10.995 -29.554 -23.871 1.00 15.85 1604 ALA A CA 1
ATOM 1125 C C . ALA A 1 143 ? 11.575 -29.330 -22.469 1.00 13.79 1604 ALA A C 1
ATOM 1126 O O . ALA A 1 143 ? 11.793 -28.189 -22.086 1.00 15.11 1604 ALA A O 1
ATOM 1128 N N . ILE A 1 144 ? 11.823 -30.404 -21.729 1.00 16.01 1605 ILE A N 1
ATOM 1129 C CA . ILE A 1 144 ? 12.412 -30.234 -20.381 1.00 16.81 1605 ILE A CA 1
ATOM 1130 C C . ILE A 1 144 ? 13.784 -29.583 -20.504 1.00 19.35 1605 ILE A C 1
ATOM 1131 O O . ILE A 1 144 ? 14.134 -28.653 -19.762 1.00 18.54 1605 ILE A O 1
ATOM 1136 N N . GLN A 1 145 ? 14.573 -30.049 -21.441 1.00 17.05 1606 GLN A N 1
ATOM 1137 C CA A GLN A 1 145 ? 15.895 -29.493 -21.694 0.50 17.54 1606 GLN A CA 1
ATOM 1138 C CA B GLN A 1 145 ? 15.893 -29.489 -21.648 0.50 20.24 1606 GLN A CA 1
ATOM 1139 C C . GLN A 1 145 ? 15.841 -28.043 -22.112 1.00 18.48 1606 GLN A C 1
ATOM 1140 O O . GLN A 1 145 ? 16.652 -27.218 -21.673 1.00 19.33 1606 GLN A O 1
ATOM 1151 N N . ILE A 1 146 ? 14.902 -27.702 -22.994 1.00 15.11 1607 ILE A N 1
ATOM 1152 C CA . ILE A 1 146 ? 14.777 -26.321 -23.423 1.00 15.29 1607 ILE A CA 1
ATOM 1153 C C . ILE A 1 146 ? 14.354 -25.443 -22.240 1.00 16.74 1607 ILE A C 1
ATOM 1154 O O . ILE A 1 146 ? 14.846 -24.324 -22.104 1.00 16.16 1607 ILE A O 1
ATOM 1159 N N . TYR A 1 147 ? 13.428 -25.920 -21.421 1.00 14.61 1608 TYR A N 1
ATOM 1160 C CA . TYR A 1 147 ? 12.984 -25.176 -20.242 1.00 13.29 1608 TYR A CA 1
ATOM 1161 C C . TYR A 1 147 ? 14.160 -24.914 -19.300 1.00 15.16 1608 TYR A C 1
ATOM 1162 O O . TYR A 1 147 ? 14.300 -23.772 -18.838 1.00 14.92 1608 TYR A O 1
ATOM 1171 N N . GLN A 1 148 ? 14.981 -25.924 -19.067 1.00 15.59 1609 GLN A N 1
ATOM 1172 C CA . GLN A 1 148 ? 16.169 -25.716 -18.239 1.00 14.62 1609 GLN A CA 1
ATOM 1173 C C . GLN A 1 148 ? 17.055 -24.632 -18.800 1.00 16.68 1609 GLN A C 1
ATOM 1174 O O . GLN A 1 148 ? 17.567 -23.776 -18.048 1.00 18.14 1609 GLN A O 1
ATOM 1180 N N . GLN A 1 149 ? 17.263 -24.619 -20.110 1.00 15.70 1610 GLN A N 1
ATOM 1181 C CA A GLN A 1 149 ? 18.011 -23.585 -20.796 0.50 10.55 1610 GLN A CA 1
ATOM 1182 C CA B GLN A 1 149 ? 18.061 -23.570 -20.728 0.50 20.12 1610 GLN A CA 1
ATOM 1183 C C . GLN A 1 149 ? 17.391 -22.201 -20.611 1.00 16.10 1610 GLN A C 1
ATOM 1184 O O . GLN A 1 149 ? 18.098 -21.206 -20.397 1.00 16.92 1610 GLN A O 1
ATOM 1195 N N . LEU A 1 150 ? 16.055 -22.122 -20.741 1.00 15.69 1611 LEU A N 1
ATOM 1196 C CA . LEU A 1 150 ? 15.366 -20.864 -20.580 1.00 14.56 1611 LEU A CA 1
ATOM 1197 C C . LEU A 1 150 ? 15.604 -20.315 -19.175 1.00 14.71 1611 LEU A C 1
ATOM 1198 O O . LEU A 1 150 ? 15.880 -19.137 -19.031 1.00 15.81 1611 LEU A O 1
ATOM 1203 N N . VAL A 1 151 ? 15.477 -21.169 -18.170 1.00 15.23 1612 VAL A N 1
ATOM 1204 C CA . VAL A 1 151 ? 15.676 -20.726 -16.792 1.00 15.69 1612 VAL A CA 1
ATOM 1205 C C . VAL A 1 151 ? 17.078 -20.159 -16.638 1.00 17.86 1612 VAL A C 1
ATOM 1206 O O . VAL A 1 151 ? 17.254 -19.080 -16.028 1.00 19.16 1612 VAL A O 1
ATOM 1210 N N . ARG A 1 152 ? 18.078 -20.831 -17.192 1.00 17.16 1613 ARG A N 1
ATOM 1211 C CA . ARG A 1 152 ? 19.462 -20.372 -17.058 1.00 17.01 1613 ARG A CA 1
ATOM 1212 C C . ARG A 1 152 ? 19.692 -19.020 -17.752 1.00 18.34 1613 ARG A C 1
ATOM 1213 O O . ARG A 1 152 ? 20.411 -18.157 -17.193 1.00 19.14 1613 ARG A O 1
ATOM 1221 N N . VAL A 1 153 ? 19.085 -18.794 -18.923 1.00 16.58 1614 VAL A N 1
ATOM 1222 C CA . VAL A 1 153 ? 19.228 -17.531 -19.593 1.00 16.74 1614 VAL A CA 1
ATOM 1223 C C . VAL A 1 153 ? 18.548 -16.395 -18.834 1.00 19.38 1614 VAL A C 1
ATOM 1224 O O . VAL A 1 153 ? 19.126 -15.314 -18.681 1.00 19.70 1614 VAL A O 1
ATOM 1228 N N . LEU A 1 154 ? 17.332 -16.620 -18.353 1.00 17.43 1615 LEU A N 1
ATOM 1229 C CA . LEU A 1 154 ? 16.643 -15.602 -17.552 1.00 18.28 1615 LEU A CA 1
ATOM 1230 C C . LEU A 1 154 ? 17.429 -15.287 -16.274 1.00 20.35 1615 LEU A C 1
ATOM 1231 O O . LEU A 1 154 ? 17.560 -14.117 -15.896 1.00 19.62 1615 LEU A O 1
ATOM 1233 N N . GLU A 1 155 ? 17.958 -16.314 -15.624 1.00 17.61 1616 GLU A N 1
ATOM 1234 C CA . GLU A 1 155 ? 18.749 -16.124 -14.408 1.00 18.81 1616 GLU A CA 1
ATOM 1235 C C . GLU A 1 155 ? 19.954 -15.247 -14.714 1.00 22.12 1616 GLU A C 1
ATOM 1236 O O . GLU A 1 155 ? 20.297 -14.367 -13.929 1.00 20.29 1616 GLU A O 1
ATOM 1242 N N . ASN A 1 156 ? 20.637 -15.497 -15.817 1.00 20.02 1617 ASN A N 1
ATOM 1243 C CA A ASN A 1 156 ? 21.839 -14.734 -16.132 0.50 18.53 1617 ASN A CA 1
ATOM 1244 C CA B ASN A 1 156 ? 21.840 -14.744 -16.129 0.50 18.63 1617 ASN A CA 1
ATOM 1245 C C . ASN A 1 156 ? 21.514 -13.278 -16.387 1.00 18.34 1617 ASN A C 1
ATOM 1246 O O . ASN A 1 156 ? 22.312 -12.384 -16.072 1.00 21.29 1617 ASN A O 1
ATOM 1255 N N . ILE A 1 157 ? 20.331 -13.020 -16.943 1.00 17.31 1618 ILE A N 1
ATOM 1256 C CA . ILE A 1 157 ? 19.913 -11.658 -17.222 1.00 18.86 1618 ILE A CA 1
ATOM 1257 C C . ILE A 1 157 ? 19.544 -10.915 -15.940 1.00 21.16 1618 ILE A C 1
ATOM 1258 O O . ILE A 1 157 ? 19.911 -9.731 -15.758 1.00 21.06 1618 ILE A O 1
ATOM 1263 N N . LEU A 1 158 ? 18.860 -11.602 -15.039 1.00 19.47 1619 LEU A N 1
ATOM 1264 C CA . LEU A 1 158 ? 18.437 -10.969 -13.786 1.00 19.03 1619 LEU A CA 1
ATOM 1265 C C . LEU A 1 158 ? 19.535 -10.821 -12.756 1.00 23.14 1619 LEU A C 1
ATOM 1266 O O . LEU A 1 158 ? 19.494 -9.902 -11.934 1.00 20.91 1619 LEU A O 1
ATOM 1271 N N . GLN A 1 159 ? 20.489 -11.738 -12.757 1.00 21.87 1620 GLN A N 1
ATOM 1272 C CA . GLN A 1 159 ? 21.441 -11.807 -11.652 1.00 23.87 1620 GLN A CA 1
ATOM 1273 C C . GLN A 1 159 ? 22.117 -10.464 -11.317 1.00 24.30 1620 GLN A C 1
ATOM 1274 O O . GLN A 1 159 ? 22.205 -10.106 -10.117 1.00 22.77 1620 GLN A O 1
ATOM 1280 N N . PRO A 1 160 ? 22.589 -9.712 -12.330 1.00 21.17 1621 PRO A N 1
ATOM 1281 C CA . PRO A 1 160 ? 23.267 -8.451 -12.002 1.00 19.27 1621 PRO A CA 1
ATOM 1282 C C . PRO A 1 160 ? 22.361 -7.393 -11.392 1.00 19.72 1621 PRO A C 1
ATOM 1283 O O . PRO A 1 160 ? 22.877 -6.412 -10.842 1.00 21.78 1621 PRO A O 1
ATOM 1287 N N . MET A 1 161 ? 21.055 -7.598 -11.449 1.00 19.83 1622 MET A N 1
ATOM 1288 C CA . MET A 1 161 ? 20.082 -6.583 -11.030 1.00 18.12 1622 MET A CA 1
ATOM 1289 C C . MET A 1 161 ? 19.567 -6.786 -9.625 1.00 18.77 1622 MET A C 1
ATOM 1290 O O . MET A 1 161 ? 19.082 -5.854 -8.997 1.00 19.10 1622 MET A O 1
ATOM 1295 N N . ILE A 1 162 ? 19.673 -8.009 -9.124 1.00 16.68 1623 ILE A N 1
ATOM 1296 C CA . ILE A 1 162 ? 18.890 -8.391 -7.966 1.00 16.48 1623 ILE A CA 1
ATOM 1297 C C . ILE A 1 162 ? 19.345 -7.734 -6.683 1.00 18.27 1623 ILE A C 1
ATOM 1298 O O . ILE A 1 162 ? 18.508 -7.162 -5.976 1.00 22.14 1623 ILE A O 1
ATOM 1303 N N . VAL A 1 163 ? 20.622 -7.780 -6.335 1.00 19.06 1624 VAL A N 1
ATOM 1304 C CA . VAL A 1 163 ? 21.048 -7.214 -5.060 1.00 21.99 1624 VAL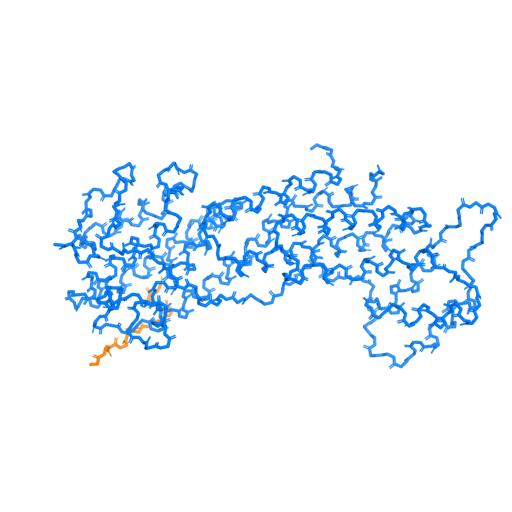 A CA 1
ATOM 1305 C C . VAL A 1 163 ? 20.856 -5.707 -5.042 1.00 21.62 1624 VAL A C 1
ATOM 1306 O O . VAL A 1 163 ? 20.385 -5.159 -4.065 1.00 23.12 1624 VAL A O 1
ATOM 1310 N N . SER A 1 164 ? 21.188 -5.010 -6.117 1.00 21.36 1625 SER A N 1
ATOM 1311 C CA A SER A 1 164 ? 21.009 -3.572 -6.101 0.50 22.38 1625 SER A CA 1
ATOM 1312 C CA B SER A 1 164 ? 21.004 -3.573 -6.130 0.50 22.35 1625 SER A CA 1
ATOM 1313 C C . SER A 1 164 ? 19.525 -3.215 -6.098 1.00 20.81 1625 SER A C 1
ATOM 1314 O O . SER A 1 164 ? 19.101 -2.314 -5.371 1.00 22.03 1625 SER A O 1
ATOM 1319 N N . GLY A 1 165 ? 18.722 -3.939 -6.850 1.00 20.11 1626 GLY A N 1
ATOM 1320 C CA . GLY A 1 165 ? 17.317 -3.609 -6.916 1.00 19.53 1626 GLY A CA 1
ATOM 1321 C C . GLY A 1 165 ? 16.537 -3.928 -5.665 1.00 21.59 1626 GLY A C 1
ATOM 1322 O O . GLY A 1 165 ? 15.619 -3.199 -5.290 1.00 24.05 1626 GLY A O 1
ATOM 1323 N N . MET A 1 166 ? 16.904 -5.017 -4.999 1.00 18.64 1627 MET A N 1
ATOM 1324 C CA . MET A 1 166 ? 16.151 -5.504 -3.837 1.00 19.49 1627 MET A CA 1
ATOM 1325 C C . MET A 1 166 ? 16.725 -5.021 -2.518 1.00 23.87 1627 MET A C 1
ATOM 1326 O O . MET A 1 166 ? 15.976 -4.888 -1.547 1.00 25.79 1627 MET A O 1
ATOM 1331 N N . LEU A 1 167 ? 18.025 -4.767 -2.461 1.00 21.89 1628 LEU A N 1
ATOM 1332 C CA . LEU A 1 167 ? 18.661 -4.427 -1.169 1.00 23.52 1628 LEU A CA 1
ATOM 1333 C C . LEU A 1 167 ? 19.348 -3.086 -1.067 1.00 30.42 1628 LEU A C 1
ATOM 1334 O O . LEU A 1 167 ? 19.328 -2.480 -0.008 1.00 30.32 1628 LEU A O 1
ATOM 1339 N N . GLU A 1 168 ? 20.006 -2.627 -2.117 1.00 22.28 1629 GLU A N 1
ATOM 1340 C CA . GLU A 1 168 ? 20.893 -1.469 -1.977 1.00 28.57 1629 GLU A CA 1
ATOM 1341 C C . GLU A 1 168 ? 20.204 -0.168 -2.300 1.00 41.40 1629 GLU A C 1
ATOM 1342 O O . GLU A 1 168 ? 20.431 0.843 -1.639 1.00 38.72 1629 GLU A O 1
ATOM 1348 N N . HIS A 1 169 ? 19.388 -0.182 -3.345 1.00 36.70 1630 HIS A N 1
ATOM 1349 C CA . HIS A 1 169 ? 18.717 1.031 -3.783 1.00 37.92 1630 HIS A CA 1
ATOM 1350 C C . HIS A 1 169 ? 17.491 1.212 -2.909 1.00 40.73 1630 HIS A C 1
ATOM 1351 O O . HIS A 1 169 ? 16.725 0.269 -2.710 1.00 44.61 1630 HIS A O 1
ATOM 1358 N N . GLU A 1 170 ? 17.316 2.416 -2.373 1.00 50.16 1631 GLU A N 1
ATOM 1359 C CA . GLU A 1 170 ? 16.237 2.680 -1.427 1.00 52.70 1631 GLU A CA 1
ATOM 1360 C C . GLU A 1 170 ? 14.972 3.187 -2.118 1.00 62.29 1631 GLU A C 1
ATOM 1361 O O . GLU A 1 170 ? 15.030 4.059 -2.986 1.00 60.70 1631 GLU A O 1
ATOM 1367 N N . GLY A 1 194 ? 23.282 -0.609 -16.929 1.00 68.56 1655 GLY A N 1
ATOM 1368 C CA . GLY A 1 194 ? 24.224 0.332 -16.337 1.00 59.73 1655 GLY A CA 1
ATOM 1369 C C . GLY A 1 194 ? 24.013 0.432 -14.826 1.00 58.95 1655 GLY A C 1
ATOM 1370 O O . GLY A 1 194 ? 24.892 0.052 -14.046 1.00 58.20 1655 GLY A O 1
ATOM 1371 N N . THR A 1 195 ? 22.841 0.931 -14.428 1.00 45.29 1656 THR A N 1
ATOM 1372 C CA A THR A 1 195 ? 22.498 1.086 -13.018 0.50 38.82 1656 THR A CA 1
ATOM 1373 C CA B THR A 1 195 ? 22.487 1.075 -13.013 0.50 39.10 1656 THR A CA 1
ATOM 1374 C C . THR A 1 195 ? 21.153 0.398 -12.711 1.00 35.19 1656 THR A C 1
ATOM 1375 O O . THR A 1 195 ? 20.178 0.606 -13.436 1.00 44.46 1656 THR A O 1
ATOM 1382 N N . TYR A 1 196 ? 21.086 -0.411 -11.644 1.00 27.03 1657 TYR A N 1
ATOM 1383 C CA . TYR A 1 196 ? 19.874 -1.200 -11.408 1.00 24.45 1657 TYR A CA 1
ATOM 1384 C C . TYR A 1 196 ? 19.068 -0.889 -10.165 1.00 31.70 1657 TYR A C 1
ATOM 1385 O O . TYR A 1 196 ? 19.601 -0.738 -9.060 1.00 32.50 1657 TYR A O 1
ATOM 1394 N N . THR A 1 197 ? 17.759 -0.815 -10.365 1.00 21.48 1658 THR A N 1
ATOM 1395 C CA . THR A 1 197 ? 16.798 -0.508 -9.325 1.00 19.99 1658 THR A CA 1
ATOM 1396 C C . THR A 1 197 ? 15.676 -1.546 -9.353 1.00 21.80 1658 THR A C 1
ATOM 1397 O O . THR A 1 197 ? 15.641 -2.415 -10.232 1.00 20.66 1658 THR A O 1
ATOM 1401 N N . LEU A 1 198 ? 14.746 -1.470 -8.409 1.00 22.82 1659 LEU A N 1
ATOM 1402 C CA . LEU A 1 198 ? 13.580 -2.344 -8.463 1.00 23.34 1659 LEU A CA 1
ATOM 1403 C C . LEU A 1 198 ? 12.855 -2.188 -9.796 1.00 22.84 1659 LEU A C 1
ATOM 1404 O O . LEU A 1 198 ? 12.367 -3.167 -10.396 1.00 20.95 1659 LEU A O 1
ATOM 1409 N N . ASP A 1 199 ? 12.802 -0.964 -10.292 1.00 24.55 1660 ASP A N 1
ATOM 1410 C CA . ASP A 1 199 ? 12.104 -0.744 -11.557 1.00 22.53 1660 ASP A CA 1
ATOM 1411 C C . ASP A 1 199 ? 12.818 -1.477 -12.708 1.00 21.18 1660 ASP A C 1
ATOM 1412 O O . ASP A 1 199 ? 12.172 -1.937 -13.655 1.00 22.83 1660 ASP A O 1
ATOM 1417 N N . SER A 1 200 ? 14.140 -1.620 -12.634 1.00 21.20 1661 SER A N 1
ATOM 1418 C CA . SER A 1 200 ? 14.893 -2.378 -13.622 1.00 20.24 1661 SER A CA 1
ATOM 1419 C C . SER A 1 200 ? 14.402 -3.823 -13.632 1.00 19.52 1661 SER A C 1
ATOM 1420 O O . SER A 1 200 ? 14.217 -4.421 -14.693 1.00 19.32 1661 SER A O 1
ATOM 1423 N N . ILE A 1 201 ? 14.194 -4.385 -12.442 1.00 18.29 1662 ILE A N 1
ATOM 1424 C CA . ILE A 1 201 ? 13.734 -5.763 -12.297 1.00 18.15 1662 ILE A CA 1
ATOM 1425 C C . ILE A 1 201 ? 12.328 -5.869 -12.876 1.00 18.58 1662 ILE A C 1
ATOM 1426 O O . ILE A 1 201 ? 12.044 -6.783 -13.661 1.00 17.53 1662 ILE A O 1
ATOM 1431 N N . LEU A 1 202 ? 11.453 -4.951 -12.493 1.00 19.60 1663 LEU A N 1
ATOM 1432 C CA . LEU A 1 202 ? 10.068 -4.997 -13.017 1.00 20.56 1663 LEU A CA 1
ATOM 1433 C C . LEU A 1 202 ? 10.039 -4.897 -14.537 1.00 20.60 1663 LEU A C 1
ATOM 1434 O O . LEU A 1 202 ? 9.296 -5.636 -15.197 1.00 20.75 1663 LEU A O 1
ATOM 1439 N N . ARG A 1 203 ? 10.838 -4.003 -15.115 1.00 18.50 1664 ARG A N 1
ATOM 1440 C CA . ARG A 1 203 ? 10.883 -3.855 -16.572 1.00 20.43 1664 ARG A CA 1
ATOM 1441 C C . ARG A 1 203 ? 11.341 -5.142 -17.232 1.00 18.98 1664 ARG A C 1
ATOM 1442 O O . ARG A 1 203 ? 10.804 -5.579 -18.248 1.00 19.58 1664 ARG A O 1
ATOM 1445 N N . GLN A 1 204 ? 12.343 -5.779 -16.649 1.00 20.04 1665 GLN A N 1
ATOM 1446 C CA . GLN A 1 204 ? 12.838 -7.012 -17.206 1.00 19.24 1665 GLN A CA 1
ATOM 1447 C C . GLN A 1 204 ? 11.788 -8.126 -17.109 1.00 15.73 1665 GLN A C 1
ATOM 1448 O O . GLN A 1 204 ? 11.613 -8.878 -18.054 1.00 18.52 1665 GLN A O 1
ATOM 1454 N N . LEU A 1 205 ? 11.113 -8.233 -15.961 1.00 15.88 1666 LEU A N 1
ATOM 1455 C CA . LEU A 1 205 ? 10.040 -9.229 -15.839 1.00 17.07 1666 LEU A CA 1
ATOM 1456 C C . LEU A 1 205 ? 8.945 -8.953 -16.851 1.00 18.56 1666 LEU A C 1
ATOM 1457 O O . LEU A 1 205 ? 8.416 -9.889 -17.453 1.00 17.81 1666 LEU A O 1
ATOM 1462 N N . ASN A 1 206 ? 8.628 -7.687 -17.081 1.00 17.81 1667 ASN A N 1
ATOM 1463 C CA . ASN A 1 206 ? 7.605 -7.345 -18.083 1.00 19.39 1667 ASN A CA 1
ATOM 1464 C C . ASN A 1 206 ? 8.011 -7.815 -19.467 1.00 21.18 1667 ASN A C 1
ATOM 1465 O O . ASN A 1 206 ? 7.194 -8.303 -20.238 1.00 22.00 1667 ASN A O 1
ATOM 1470 N N . SER A 1 207 ? 9.275 -7.628 -19.802 1.00 18.37 1668 SER A N 1
ATOM 1471 C CA A SER A 1 207 ? 9.818 -8.015 -21.084 0.50 20.03 1668 SER A CA 1
ATOM 1472 C CA B SER A 1 207 ? 9.787 -8.010 -21.104 0.50 19.46 1668 SER A CA 1
ATOM 1473 C C . SER A 1 207 ? 9.779 -9.524 -21.256 1.00 20.25 1668 SER A C 1
ATOM 1474 O O . SER A 1 207 ? 9.376 -10.043 -22.276 1.00 18.78 1668 SER A O 1
ATOM 1479 N N . PHE A 1 208 ? 10.226 -10.238 -20.244 1.00 16.42 1669 PHE A N 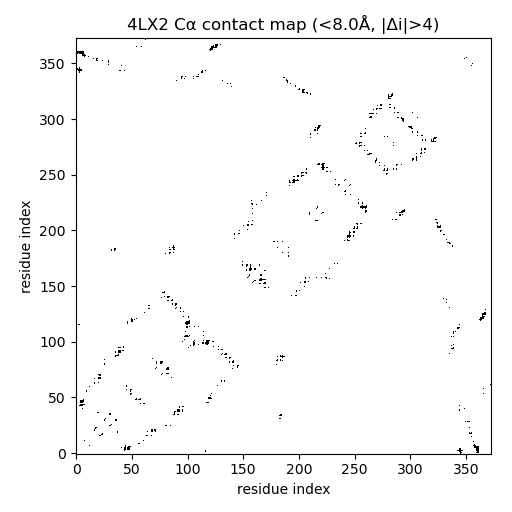1
ATOM 1480 C CA . PHE A 1 208 ? 10.164 -11.701 -20.324 1.00 17.73 1669 PHE A CA 1
ATOM 1481 C C . PHE A 1 208 ? 8.720 -12.164 -20.565 1.00 17.05 1669 PHE A C 1
ATOM 1482 O O . PHE A 1 208 ? 8.455 -13.040 -21.390 1.00 19.05 1669 PHE A O 1
ATOM 1490 N N . HIS A 1 209 ? 7.812 -11.635 -19.763 1.00 16.44 1670 HIS A N 1
ATOM 1491 C CA . HIS A 1 209 ? 6.426 -12.078 -19.811 1.00 19.96 1670 HIS A CA 1
ATOM 1492 C C . HIS A 1 209 ? 5.803 -11.723 -21.162 1.00 19.15 1670 HIS A C 1
ATOM 1493 O O . HIS A 1 209 ? 5.101 -12.553 -21.775 1.00 18.66 1670 HIS A O 1
ATOM 1500 N N . SER A 1 210 ? 6.046 -10.524 -21.683 1.00 19.10 1671 SER A N 1
ATOM 1501 C CA A SER A 1 210 ? 5.502 -10.125 -22.978 0.35 20.60 1671 SER A CA 1
ATOM 1502 C CA B SER A 1 210 ? 5.478 -10.142 -22.959 0.35 20.78 1671 SER A CA 1
ATOM 1503 C CA C SER A 1 210 ? 5.463 -10.153 -22.962 0.30 20.79 1671 SER A CA 1
ATOM 1504 C C . SER A 1 210 ? 5.958 -11.075 -24.072 1.00 19.97 1671 SER A C 1
ATOM 1505 O O . SER A 1 210 ? 5.175 -11.519 -24.914 1.00 20.64 1671 SER A O 1
ATOM 1512 N N . VAL A 1 211 ? 7.242 -11.381 -24.075 1.00 18.98 1672 VAL A N 1
ATOM 1513 C CA . VAL A 1 211 ? 7.789 -12.271 -25.078 1.00 20.12 1672 VAL A CA 1
ATOM 1514 C C . VAL A 1 211 ? 7.149 -13.652 -24.983 1.00 19.10 1672 VAL A C 1
ATOM 1515 O O . VAL A 1 211 ? 6.757 -14.237 -25.995 1.00 17.62 1672 VAL A O 1
ATOM 1519 N N . MET A 1 212 ? 7.032 -14.217 -23.788 1.00 16.77 1673 MET A N 1
ATOM 1520 C CA . MET A 1 212 ? 6.418 -15.526 -23.662 1.00 17.58 1673 MET A CA 1
ATOM 1521 C C . MET A 1 212 ? 4.971 -15.525 -24.177 1.00 16.18 1673 MET A C 1
ATOM 1522 O O . MET A 1 212 ? 4.550 -16.482 -24.833 1.00 17.30 1673 MET A O 1
ATOM 1527 N N . CYS A 1 213 ? 4.235 -14.473 -23.849 1.00 17.53 1674 CYS A N 1
ATOM 1528 C CA . CYS A 1 213 ? 2.850 -14.327 -24.325 1.00 17.48 1674 CYS A CA 1
ATOM 1529 C C . CYS A 1 213 ? 2.836 -14.227 -25.855 1.00 20.40 1674 CYS A C 1
ATOM 1530 O O . CYS A 1 213 ? 1.994 -14.870 -26.538 1.00 22.00 1674 CYS A O 1
ATOM 1533 N N . GLN A 1 214 ? 3.731 -13.435 -26.432 1.00 19.27 1675 GLN A N 1
ATOM 1534 C CA . GLN A 1 214 ? 3.760 -13.271 -27.898 1.00 19.99 1675 GLN A CA 1
ATOM 1535 C C . GLN A 1 214 ? 3.989 -14.589 -28.614 1.00 20.91 1675 GLN A C 1
ATOM 1536 O O . GLN A 1 214 ? 3.495 -14.807 -29.726 1.00 22.94 1675 GLN A O 1
ATOM 1542 N N . HIS A 1 215 ? 4.759 -15.473 -27.973 1.00 19.47 1676 HIS A N 1
ATOM 1543 C CA . HIS A 1 215 ? 5.096 -16.781 -28.507 1.00 18.70 1676 HIS A CA 1
ATOM 1544 C C . HIS A 1 215 ? 4.025 -17.818 -28.317 1.00 17.56 1676 HIS A C 1
ATOM 1545 O O . HIS A 1 215 ? 4.151 -18.933 -28.844 1.00 21.19 1676 HIS A O 1
ATOM 1552 N N . GLY A 1 216 ? 2.979 -17.452 -27.590 1.00 19.75 1677 GLY A N 1
ATOM 1553 C CA . GLY A 1 216 ? 1.886 -18.364 -27.327 1.00 20.91 1677 GLY A CA 1
ATOM 1554 C C . GLY A 1 216 ? 2.250 -19.449 -26.338 1.00 20.32 1677 GLY A C 1
ATOM 1555 O O . GLY A 1 216 ? 1.719 -20.555 -26.319 1.00 19.70 1677 GLY A O 1
ATOM 1556 N N . MET A 1 217 ? 3.190 -19.151 -25.455 1.00 18.29 1678 MET A N 1
ATOM 1557 C CA . MET A 1 217 ? 3.529 -20.115 -24.438 1.00 15.91 1678 MET A CA 1
ATOM 1558 C C . MET A 1 217 ? 2.287 -20.423 -23.590 1.00 14.73 1678 MET A C 1
ATOM 1559 O O . MET A 1 217 ? 1.524 -19.537 -23.249 1.00 16.57 1678 MET A O 1
ATOM 1564 N N . ASP A 1 218 ? 2.142 -21.684 -23.208 1.00 16.01 1679 ASP A N 1
ATOM 1565 C CA . ASP A 1 218 ? 1.000 -22.099 -22.433 1.00 15.31 1679 ASP A CA 1
ATOM 1566 C C . ASP A 1 218 ? 0.916 -21.280 -21.170 1.00 16.41 1679 ASP A C 1
ATOM 1567 O O . ASP A 1 218 ? 1.942 -21.146 -20.491 1.00 15.50 1679 ASP A O 1
ATOM 1572 N N . PRO A 1 219 ? -0.262 -20.813 -20.796 1.00 16.04 1680 PRO A N 1
ATOM 1573 C CA . PRO A 1 219 ? -0.405 -20.099 -19.515 1.00 16.78 1680 PRO A CA 1
ATOM 1574 C C . PRO A 1 219 ? 0.145 -20.894 -18.332 1.00 16.68 1680 PRO A C 1
ATOM 1575 O O . PRO A 1 219 ? 0.773 -20.305 -17.409 1.00 16.39 1680 PRO A O 1
ATOM 1579 N N . GLU A 1 220 ? -0.043 -22.202 -18.287 1.00 16.18 1681 GLU A N 1
ATOM 1580 C CA . GLU A 1 220 ? 0.426 -22.989 -17.155 1.00 18.58 1681 GLU A CA 1
ATOM 1581 C C . GLU A 1 220 ? 1.920 -23.111 -17.162 1.00 17.71 1681 GLU A C 1
ATOM 1582 O O . GLU A 1 220 ? 2.526 -23.295 -16.087 1.00 20.38 1681 GLU A O 1
ATOM 1588 N N . LEU A 1 221 ? 2.562 -23.002 -18.323 1.00 13.20 1682 LEU A N 1
ATOM 1589 C CA . LEU A 1 221 ? 4.005 -22.982 -18.403 1.00 15.22 1682 LEU A CA 1
ATOM 1590 C C . LEU A 1 221 ? 4.540 -21.607 -18.036 1.00 14.73 1682 LEU A C 1
ATOM 1591 O O . LEU A 1 221 ? 5.546 -21.513 -17.314 1.00 13.98 1682 LEU A O 1
ATOM 1596 N N . ILE A 1 222 ? 3.952 -20.530 -18.489 1.00 13.94 1683 ILE A N 1
ATOM 1597 C CA . ILE A 1 222 ? 4.368 -19.192 -18.046 1.00 15.08 1683 ILE A CA 1
ATOM 1598 C C . ILE A 1 222 ? 4.323 -19.123 -16.535 1.00 14.38 1683 ILE A C 1
ATOM 1599 O O . ILE A 1 222 ? 5.265 -18.583 -15.911 1.00 14.44 1683 ILE A O 1
ATOM 1604 N N . LYS A 1 223 ? 3.302 -19.676 -15.923 1.00 14.04 1684 LYS A N 1
ATOM 1605 C CA . LYS A 1 223 ? 3.219 -19.682 -14.438 1.00 15.71 1684 LYS A CA 1
ATOM 1606 C C . LYS A 1 223 ? 4.445 -20.339 -13.827 1.00 14.99 1684 LYS A C 1
ATOM 1607 O O . LYS A 1 223 ? 4.982 -19.849 -12.806 1.00 14.73 1684 LYS A O 1
ATOM 1613 N N . GLN A 1 224 ? 4.893 -21.449 -14.380 1.00 12.42 1685 GLN A N 1
ATOM 1614 C CA . GLN A 1 224 ? 6.059 -22.157 -13.842 1.00 12.91 1685 GLN A CA 1
ATOM 1615 C C . GLN A 1 224 ? 7.323 -21.345 -14.028 1.00 15.01 1685 GLN A C 1
ATOM 1616 O O . GLN A 1 224 ? 8.179 -21.294 -13.121 1.00 13.38 1685 GLN A O 1
ATOM 1622 N N . VAL A 1 225 ? 7.512 -20.717 -15.176 1.00 14.30 1686 VAL A N 1
ATOM 1623 C CA . VAL A 1 225 ? 8.669 -19.886 -15.424 1.00 12.48 1686 VAL A CA 1
ATOM 1624 C C . VAL A 1 225 ? 8.695 -18.770 -14.401 1.00 13.08 1686 VAL A C 1
ATOM 1625 O O . VAL A 1 225 ? 9.767 -18.490 -13.810 1.00 13.31 1686 VAL A O 1
ATOM 1629 N N . VAL A 1 226 ? 7.567 -18.121 -14.170 1.00 13.26 1687 VAL A N 1
ATOM 1630 C CA . VAL A 1 226 ? 7.517 -16.964 -13.265 1.00 12.12 1687 VAL A CA 1
ATOM 1631 C C . VAL A 1 226 ? 7.793 -17.441 -11.844 1.00 13.88 1687 VAL A C 1
ATOM 1632 O O . VAL A 1 226 ? 8.542 -16.769 -11.111 1.00 14.53 1687 VAL A O 1
ATOM 1636 N N . LYS A 1 227 ? 7.216 -18.544 -11.425 1.00 13.98 1688 LYS A N 1
ATOM 1637 C CA . LYS A 1 227 ? 7.528 -19.134 -10.091 1.00 14.00 1688 LYS A CA 1
ATOM 1638 C C . LYS A 1 227 ? 9.029 -19.314 -9.950 1.00 13.26 1688 LYS A C 1
ATOM 1639 O O . LYS A 1 227 ? 9.633 -18.980 -8.897 1.00 13.71 1688 LYS A O 1
ATOM 1645 N N . GLN A 1 228 ? 9.679 -19.865 -10.958 1.00 13.14 1689 GLN A N 1
ATOM 1646 C CA . GLN A 1 228 ? 11.109 -20.130 -10.929 1.00 11.99 1689 GLN A CA 1
ATOM 1647 C C . GLN A 1 228 ? 11.886 -18.827 -10.835 1.00 12.86 1689 GLN A C 1
ATOM 1648 O O . GLN A 1 228 ? 12.894 -18.752 -10.092 1.00 13.58 1689 GLN A O 1
ATOM 1654 N N . MET A 1 229 ? 11.510 -17.791 -11.559 1.00 12.23 1690 MET A N 1
ATOM 1655 C CA A MET A 1 229 ? 12.184 -16.507 -11.543 0.50 14.15 1690 MET A CA 1
ATOM 1656 C CA B MET A 1 229 ? 12.196 -16.520 -11.543 0.50 13.62 1690 MET A CA 1
ATOM 1657 C C . MET A 1 229 ? 12.050 -15.883 -10.169 1.00 15.12 1690 MET A C 1
ATOM 1658 O O . MET A 1 229 ? 13.008 -15.330 -9.650 1.00 14.35 1690 MET A O 1
ATOM 1667 N N . PHE A 1 230 ? 10.862 -15.962 -9.585 1.00 12.60 1691 PHE A N 1
ATOM 1668 C CA . PHE A 1 230 ? 10.680 -15.384 -8.239 1.00 13.09 1691 PHE A CA 1
ATOM 1669 C C . PHE A 1 230 ? 11.548 -16.159 -7.245 1.00 13.71 1691 PHE A C 1
ATOM 1670 O O . PHE A 1 230 ? 12.130 -15.541 -6.360 1.00 13.41 1691 PHE A O 1
ATOM 1678 N N . TYR A 1 231 ? 11.639 -17.472 -7.350 1.00 12.33 1692 TYR A N 1
ATOM 1679 C CA . TYR A 1 231 ? 12.480 -18.241 -6.455 1.00 11.18 1692 TYR A CA 1
ATOM 1680 C C . TYR A 1 231 ? 13.895 -17.709 -6.513 1.00 13.56 1692 TYR A C 1
ATOM 1681 O O . TYR A 1 231 ? 14.563 -17.523 -5.458 1.00 12.67 1692 TYR A O 1
ATOM 1690 N N . ILE A 1 232 ? 14.432 -17.535 -7.699 1.00 12.98 1693 ILE A N 1
ATOM 1691 C CA . ILE A 1 232 ? 15.775 -17.034 -7.885 1.00 12.46 1693 ILE A CA 1
ATOM 1692 C C . ILE A 1 232 ? 15.937 -15.642 -7.266 1.00 12.95 1693 ILE A C 1
ATOM 1693 O O . ILE A 1 232 ? 16.923 -15.362 -6.589 1.00 13.71 1693 ILE A O 1
ATOM 1698 N N . ILE A 1 233 ? 15.006 -14.745 -7.513 1.00 11.95 1694 ILE A N 1
ATOM 1699 C CA . ILE A 1 233 ? 15.063 -13.400 -6.945 1.00 12.90 1694 ILE A CA 1
ATOM 1700 C C . ILE A 1 233 ? 15.153 -13.519 -5.417 1.00 12.31 1694 ILE A C 1
ATOM 1701 O O . ILE A 1 233 ? 16.038 -12.893 -4.792 1.00 14.17 1694 ILE A O 1
ATOM 1706 N N . GLY A 1 234 ? 14.280 -14.305 -4.815 1.00 14.10 1695 GLY A N 1
ATOM 1707 C CA . GLY A 1 234 ? 14.235 -14.401 -3.362 1.00 12.31 1695 GLY A CA 1
ATOM 1708 C C . GLY A 1 234 ? 15.505 -15.038 -2.820 1.00 14.05 1695 GLY A C 1
ATOM 1709 O O . GLY A 1 234 ? 15.978 -14.615 -1.750 1.00 13.49 1695 GLY A O 1
ATOM 1710 N N . ALA A 1 235 ? 16.062 -16.036 -3.497 1.00 12.43 1696 ALA A N 1
ATOM 1711 C CA . ALA A 1 235 ? 17.200 -16.775 -2.967 1.00 12.41 1696 ALA A CA 1
ATOM 1712 C C . ALA A 1 235 ? 18.438 -15.916 -3.038 1.00 12.83 1696 ALA A C 1
ATOM 1713 O O . ALA A 1 235 ? 19.259 -15.892 -2.094 1.00 14.13 1696 ALA A O 1
ATOM 1715 N N . ILE A 1 236 ? 18.670 -15.249 -4.161 1.00 13.25 1697 ILE A N 1
ATOM 1716 C CA . ILE A 1 236 ? 19.812 -14.381 -4.303 1.00 12.42 1697 ILE A CA 1
ATOM 1717 C C . ILE A 1 236 ? 19.716 -13.227 -3.315 1.00 13.68 1697 ILE A C 1
ATOM 1718 O O . ILE A 1 236 ? 20.718 -12.861 -2.675 1.00 15.18 1697 ILE A O 1
ATOM 1723 N N . THR A 1 237 ? 18.535 -12.655 -3.142 1.00 13.36 1698 THR A N 1
ATOM 1724 C CA . THR A 1 237 ? 18.363 -11.580 -2.200 1.00 12.81 1698 THR A CA 1
ATOM 1725 C C . THR A 1 237 ? 18.656 -12.048 -0.786 1.00 13.18 1698 THR A C 1
ATOM 1726 O O . THR A 1 237 ? 19.433 -11.373 -0.058 1.00 14.17 1698 THR A O 1
ATOM 1730 N N . LEU A 1 238 ? 18.052 -13.140 -0.358 1.00 13.90 1699 LEU A N 1
ATOM 1731 C CA . LEU A 1 238 ? 18.267 -13.591 1.030 1.00 12.44 1699 LEU A CA 1
ATOM 1732 C C . LEU A 1 238 ? 19.719 -13.975 1.229 1.00 14.44 1699 LEU A C 1
ATOM 1733 O O . LEU A 1 238 ? 20.317 -13.662 2.284 1.00 14.31 1699 LEU A O 1
ATOM 1738 N N . ASN A 1 239 ? 20.337 -14.664 0.267 1.00 14.13 1700 ASN A N 1
ATOM 1739 C CA . ASN A 1 239 ? 21.714 -15.056 0.460 1.00 12.61 1700 ASN A CA 1
ATOM 1740 C C . ASN A 1 239 ? 22.616 -13.834 0.642 1.00 15.74 1700 ASN A C 1
ATOM 1741 O O . ASN A 1 239 ? 23.553 -13.840 1.481 1.00 16.05 1700 ASN A O 1
ATOM 1746 N N . ASN A 1 240 ? 22.373 -12.778 -0.118 1.00 15.63 1701 ASN A N 1
ATOM 1747 C CA A ASN A 1 240 ? 23.138 -11.535 -0.016 0.50 15.34 1701 ASN A CA 1
ATOM 1748 C CA B ASN A 1 240 ? 23.203 -11.592 0.009 0.50 17.18 1701 ASN A CA 1
ATOM 1749 C C . ASN A 1 240 ? 22.959 -10.886 1.335 1.00 15.22 1701 ASN A C 1
ATOM 1750 O O . ASN A 1 240 ? 23.928 -10.381 1.961 1.00 19.21 1701 ASN A O 1
ATOM 1759 N N . LEU A 1 241 ? 21.738 -10.899 1.818 1.00 15.52 1702 LEU A N 1
ATOM 1760 C CA . LEU A 1 241 ? 21.423 -10.356 3.136 1.00 16.04 1702 LEU A CA 1
ATOM 1761 C C . LEU A 1 241 ? 22.222 -11.101 4.236 1.00 16.20 1702 LEU A C 1
ATOM 1762 O O . LEU A 1 241 ? 22.718 -10.496 5.211 1.00 19.60 1702 LEU A O 1
ATOM 1767 N N . LEU A 1 242 ? 22.394 -12.407 4.069 1.00 14.96 1703 LEU A N 1
ATOM 1768 C CA . LEU A 1 242 ? 23.054 -13.241 5.057 1.00 15.74 1703 LEU A CA 1
ATOM 1769 C C . LEU A 1 242 ? 24.586 -13.138 4.992 1.00 16.34 1703 LEU A C 1
ATOM 1770 O O . LEU A 1 242 ? 25.295 -13.511 5.963 1.00 18.56 1703 LEU A O 1
ATOM 1775 N N . LEU A 1 243 ? 25.117 -12.657 3.879 1.00 16.53 1704 LEU A N 1
ATOM 1776 C CA . LEU A 1 243 ? 26.562 -12.602 3.641 1.00 17.15 1704 LEU A CA 1
ATOM 1777 C C . LEU A 1 243 ? 27.168 -11.226 3.857 1.00 16.96 1704 LEU A C 1
ATOM 1778 O O . LEU A 1 243 ? 28.391 -11.098 4.103 1.00 20.96 1704 LEU A O 1
ATOM 1783 N N . ARG A 1 244 ? 26.349 -10.195 3.772 1.00 17.92 1705 ARG A N 1
ATOM 1784 C CA . ARG A 1 244 ? 26.778 -8.824 4.081 1.00 18.53 1705 ARG A CA 1
ATOM 1785 C C . ARG A 1 244 ? 26.618 -8.529 5.562 1.00 17.10 1705 ARG A C 1
ATOM 1786 O O . ARG A 1 244 ? 25.996 -9.293 6.294 1.00 18.06 1705 ARG A O 1
ATOM 1794 N N . LYS A 1 245 ? 27.184 -7.412 6.021 1.00 18.02 1706 LYS A N 1
ATOM 1795 C CA . LYS A 1 245 ? 27.021 -7.036 7.406 1.00 15.35 1706 LYS A CA 1
ATOM 1796 C C . LYS A 1 245 ? 26.087 -5.850 7.642 1.00 15.84 1706 LYS A C 1
ATOM 1797 O O . LYS A 1 245 ? 25.769 -5.500 8.785 1.00 17.66 1706 LYS A O 1
ATOM 1803 N N . ASP A 1 246 ? 25.579 -5.285 6.532 1.00 16.36 1707 ASP A N 1
ATOM 1804 C CA . ASP A 1 246 ? 24.853 -4.024 6.595 1.00 16.50 1707 ASP A CA 1
ATOM 1805 C C . ASP A 1 246 ? 23.396 -4.094 6.179 1.00 16.68 1707 ASP A C 1
ATOM 1806 O O . ASP A 1 246 ? 22.758 -3.057 6.069 1.00 23.92 1707 ASP A O 1
ATOM 1811 N N . MET A 1 247 ? 22.862 -5.283 6.012 1.00 15.40 1708 MET A N 1
ATOM 1812 C CA . MET A 1 247 ? 21.483 -5.401 5.498 1.00 17.18 1708 MET A CA 1
ATOM 1813 C C . MET A 1 247 ? 20.463 -5.832 6.533 1.00 19.36 1708 MET A C 1
ATOM 1814 O O . MET A 1 247 ? 19.281 -5.973 6.228 1.00 21.67 1708 MET A O 1
ATOM 1819 N N . CYS A 1 248 ? 20.877 -6.103 7.747 1.00 16.17 1709 CYS A N 1
ATOM 1820 C CA . CYS A 1 248 ? 19.950 -6.508 8.805 1.00 14.59 1709 CYS A CA 1
ATOM 1821 C C . CYS A 1 248 ? 19.619 -5.372 9.754 1.00 17.21 1709 CYS A C 1
ATOM 1822 O O . CYS A 1 248 ? 20.298 -5.156 10.765 1.00 19.54 1709 CYS A O 1
ATOM 1825 N N . SER A 1 249 ? 18.605 -4.598 9.412 1.00 20.46 1710 SER A N 1
ATOM 1826 C CA . SER A 1 249 ? 18.120 -3.520 10.261 1.00 19.26 1710 SER A CA 1
ATOM 1827 C C . SER A 1 249 ? 16.616 -3.402 10.080 1.00 19.90 1710 SER A C 1
ATOM 1828 O O . SER A 1 249 ? 16.067 -3.947 9.140 1.00 19.46 1710 SER A O 1
ATOM 1831 N N . TRP A 1 250 ? 15.960 -2.703 10.994 1.00 22.80 1711 TRP A N 1
ATOM 1832 C CA . TRP A 1 250 ? 14.516 -2.531 10.897 1.00 22.17 1711 TRP A CA 1
ATOM 1833 C C . TRP A 1 250 ? 14.195 -1.849 9.585 1.00 24.27 1711 TRP A C 1
ATOM 1834 O O . TRP A 1 250 ? 13.276 -2.251 8.875 1.00 22.37 1711 TRP A O 1
ATOM 1845 N N . SER A 1 251 ? 14.967 -0.826 9.237 1.00 23.35 1712 SER A N 1
ATOM 1846 C CA . SER A 1 251 ? 14.733 -0.059 8.012 0.50 16.80 1712 SER A CA 1
ATOM 1847 C C . SER A 1 251 ? 14.871 -0.889 6.736 1.00 25.98 1712 SER A C 1
ATOM 1848 O O . SER A 1 251 ? 14.104 -0.750 5.775 1.00 23.81 1712 SER A O 1
ATOM 1851 N N . LYS A 1 252 ?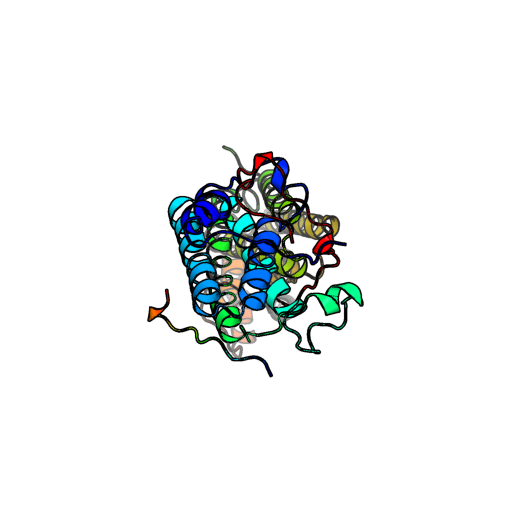 15.866 -1.760 6.706 1.00 21.94 1713 LYS A N 1
ATOM 1852 C CA . LYS A 1 252 ? 15.997 -2.666 5.579 1.00 22.15 1713 LYS A CA 1
ATOM 1853 C C . LYS A 1 252 ? 14.829 -3.653 5.483 1.00 22.36 1713 LYS A C 1
ATOM 1854 O O . LYS A 1 252 ? 14.409 -4.042 4.396 1.00 20.62 1713 LYS A O 1
ATOM 1860 N N . GLY A 1 253 ? 14.345 -4.092 6.639 1.00 21.35 1714 GLY A N 1
ATOM 1861 C CA . GLY A 1 253 ? 13.166 -4.940 6.671 1.00 22.71 1714 GLY A CA 1
ATOM 1862 C C . GLY A 1 253 ? 12.005 -4.248 5.993 1.00 23.16 1714 GLY A C 1
ATOM 1863 O O . GLY A 1 253 ? 11.269 -4.868 5.223 1.00 20.65 1714 GLY A O 1
ATOM 1864 N N . MET A 1 254 ? 11.805 -2.970 6.306 1.00 23.35 1715 MET A N 1
ATOM 1865 C CA . MET A 1 254 ? 10.747 -2.173 5.687 0.60 18.74 1715 MET A CA 1
ATOM 1866 C C . MET A 1 254 ? 10.932 -2.093 4.185 1.00 24.81 1715 MET A C 1
ATOM 1867 O O . MET A 1 254 ? 9.977 -2.234 3.437 1.00 22.94 1715 MET A O 1
ATOM 1871 N N A GLN A 1 255 ? 12.167 -1.856 3.755 0.50 23.08 1716 GLN A N 1
ATOM 1872 N N B GLN A 1 255 ? 12.163 -1.849 3.728 0.50 22.30 1716 GLN A N 1
ATOM 1873 C CA A GLN A 1 255 ? 12.492 -1.753 2.344 0.50 22.36 1716 GLN A CA 1
ATOM 1874 C CA B GLN A 1 255 ? 12.441 -1.755 2.295 0.50 22.84 1716 GLN A CA 1
ATOM 1875 C C A GLN A 1 255 ? 12.228 -3.056 1.589 0.50 23.52 1716 GLN A C 1
ATOM 1876 C C B GLN A 1 255 ? 12.191 -3.077 1.579 0.50 23.96 1716 GLN A C 1
ATOM 1877 O O A GLN A 1 255 ? 11.661 -3.051 0.509 0.50 23.03 1716 GLN A O 1
ATOM 1878 O O B GLN A 1 255 ? 11.598 -3.111 0.511 0.50 21.99 1716 GLN A O 1
ATOM 1889 N N . ILE A 1 256 ? 12.649 -4.178 2.163 1.00 20.96 1717 ILE A N 1
ATOM 1890 C CA . ILE A 1 256 ? 12.398 -5.470 1.567 1.00 19.52 1717 ILE A CA 1
ATOM 1891 C C . ILE A 1 256 ? 10.896 -5.706 1.468 1.00 20.92 1717 ILE A C 1
ATOM 1892 O O . ILE A 1 256 ? 10.377 -6.173 0.451 1.00 22.21 1717 ILE A O 1
ATOM 1897 N N . ARG A 1 257 ? 10.171 -5.412 2.546 1.00 20.54 1718 ARG A N 1
ATOM 1898 C CA . ARG A 1 257 ? 8.719 -5.531 2.536 1.00 22.78 1718 ARG A CA 1
ATOM 1899 C C . ARG A 1 257 ? 8.095 -4.774 1.385 1.00 25.47 1718 ARG A C 1
ATOM 1900 O O . ARG A 1 257 ? 7.253 -5.307 0.660 1.00 23.51 1718 ARG A O 1
ATOM 1908 N N . TYR A 1 258 ? 8.519 -3.531 1.203 1.00 22.83 1719 TYR A N 1
ATOM 1909 C CA . TYR A 1 258 ? 8.029 -2.722 0.110 1.00 24.99 1719 TYR A CA 1
ATOM 1910 C C . TYR A 1 258 ? 8.380 -3.337 -1.244 1.00 22.98 1719 TYR A C 1
ATOM 1911 O O . TYR A 1 258 ? 7.537 -3.426 -2.128 1.00 24.35 1719 TYR A O 1
ATOM 1920 N N . ASN A 1 259 ? 9.623 -3.775 -1.410 1.00 20.51 1720 ASN A N 1
ATOM 1921 C CA . ASN A 1 259 ? 10.027 -4.334 -2.680 1.00 20.78 1720 ASN A CA 1
ATOM 1922 C C . ASN A 1 259 ? 9.236 -5.613 -2.978 1.00 22.49 1720 ASN A C 1
ATOM 1923 O O . ASN A 1 259 ? 8.786 -5.830 -4.098 1.00 20.87 1720 ASN A O 1
ATOM 1928 N N . VAL A 1 260 ? 9.056 -6.478 -1.985 1.00 20.30 1721 VAL A N 1
ATOM 1929 C CA . VAL A 1 260 ? 8.251 -7.662 -2.189 1.00 23.60 1721 VAL A CA 1
ATOM 1930 C C . VAL A 1 260 ? 6.818 -7.291 -2.547 1.00 26.04 1721 VAL A C 1
ATOM 1931 O O . VAL A 1 260 ? 6.225 -7.926 -3.415 1.00 24.74 1721 VAL A O 1
ATOM 1935 N N . SER A 1 261 ? 6.252 -6.267 -1.899 1.00 21.56 1722 SER A N 1
ATOM 1936 C CA . SER A 1 261 ? 4.890 -5.865 -2.196 1.00 22.70 1722 SER A CA 1
ATOM 1937 C C . SER A 1 261 ? 4.754 -5.440 -3.668 1.00 24.17 1722 SER A C 1
ATOM 1938 O O . SER A 1 261 ? 3.725 -5.683 -4.293 1.00 25.16 1722 SER A O 1
ATOM 1941 N N . GLN A 1 262 ? 5.814 -4.868 -4.233 1.00 21.67 1723 GLN A N 1
ATOM 1942 C CA . GLN A 1 262 ? 5.780 -4.434 -5.633 1.00 26.09 1723 GLN A CA 1
ATOM 1943 C C . GLN A 1 262 ? 5.861 -5.640 -6.578 1.00 21.31 1723 GLN A C 1
ATOM 1944 O O . GLN A 1 262 ? 5.213 -5.647 -7.627 1.00 22.89 1723 GLN A O 1
ATOM 1950 N N . LEU A 1 263 ? 6.652 -6.635 -6.204 1.00 20.48 1724 LEU A N 1
ATOM 1951 C CA . LEU A 1 263 ? 6.680 -7.894 -6.935 1.00 18.50 1724 LEU A CA 1
ATOM 1952 C C . LEU A 1 263 ? 5.318 -8.579 -6.874 1.00 22.73 1724 LEU A C 1
ATOM 1953 O O . LEU A 1 263 ? 4.865 -9.174 -7.868 1.00 19.82 1724 LEU A O 1
ATOM 1958 N N . GLU A 1 264 ? 4.663 -8.533 -5.725 1.00 21.50 1725 GLU A N 1
ATOM 1959 C CA . GLU A 1 264 ? 3.318 -9.113 -5.606 1.00 23.28 1725 GLU A CA 1
ATOM 1960 C C . GLU A 1 264 ? 2.289 -8.367 -6.453 1.00 22.38 1725 GLU A C 1
ATOM 1961 O O . GLU A 1 264 ? 1.435 -8.983 -7.096 1.00 23.95 1725 GLU A O 1
ATOM 1967 N N . GLU A 1 265 ? 2.404 -7.045 -6.519 1.00 23.55 1726 GLU A N 1
ATOM 1968 C CA . GLU A 1 265 ? 1.512 -6.287 -7.386 1.00 26.16 1726 GLU A CA 1
ATOM 1969 C C . GLU A 1 265 ? 1.740 -6.624 -8.864 1.00 24.45 1726 GLU A C 1
ATOM 1970 O O . GLU A 1 265 ? 0.805 -6.630 -9.652 1.00 24.28 1726 GLU A O 1
ATOM 1975 N N . TRP A 1 266 ? 2.986 -6.883 -9.234 1.00 21.56 1727 TRP A N 1
ATOM 1976 C CA . TRP A 1 266 ? 3.274 -7.282 -10.595 1.00 20.25 1727 TRP A CA 1
ATOM 1977 C C . TRP A 1 266 ? 2.546 -8.585 -10.894 1.00 22.48 1727 TRP A C 1
ATOM 1978 O O . TRP A 1 266 ? 1.937 -8.730 -11.951 1.00 20.28 1727 TRP A O 1
ATOM 1989 N N . LEU A 1 267 ? 2.600 -9.547 -9.976 1.00 19.74 1728 LEU A N 1
ATOM 1990 C CA . LEU A 1 267 ? 1.906 -10.815 -10.162 1.00 17.88 1728 LEU A CA 1
ATOM 1991 C C . LEU A 1 267 ? 0.412 -10.546 -10.349 1.00 19.31 1728 LEU A C 1
ATOM 1992 O O . LEU A 1 267 ? -0.239 -11.180 -11.190 1.00 22.80 1728 LEU A O 1
ATOM 1997 N N . ARG A 1 268 ? -0.137 -9.659 -9.534 1.00 22.02 1729 ARG A N 1
ATOM 1998 C CA . ARG A 1 268 ? -1.574 -9.357 -9.610 1.00 24.59 1729 ARG A CA 1
ATOM 1999 C C . ARG A 1 268 ? -1.910 -8.792 -10.962 1.00 31.22 1729 ARG A C 1
ATOM 2000 O O . ARG A 1 268 ? -2.873 -9.219 -11.594 1.00 27.38 1729 ARG A O 1
ATOM 2008 N N . ASP A 1 269 ? -1.127 -7.819 -11.415 1.00 27.00 1730 ASP A N 1
ATOM 2009 C CA . ASP A 1 269 ? -1.378 -7.201 -12.723 1.00 30.89 1730 ASP A CA 1
ATOM 2010 C C . ASP A 1 269 ? -1.333 -8.192 -13.895 1.00 29.84 1730 ASP A C 1
ATOM 2011 O O . ASP A 1 269 ? -2.037 -8.016 -14.899 1.00 30.24 1730 ASP A O 1
ATOM 2016 N N . LYS A 1 270 ? -0.544 -9.252 -13.762 1.00 23.21 1731 LYS A N 1
ATOM 2017 C CA . LYS A 1 270 ? -0.403 -10.276 -14.778 1.00 21.28 1731 LYS A CA 1
ATOM 2018 C C . LYS A 1 270 ? -1.301 -11.496 -14.566 1.00 19.41 1731 LYS A C 1
ATOM 2019 O O . LYS A 1 270 ? -1.201 -12.465 -15.306 1.00 24.49 1731 LYS A O 1
ATOM 2025 N N . ASN A 1 271 ? -2.163 -11.411 -13.558 1.00 22.16 1732 ASN A N 1
ATOM 2026 C CA . ASN A 1 271 ? -3.079 -12.494 -13.237 0.50 21.75 1732 ASN A CA 1
ATOM 2027 C C . ASN A 1 271 ? -2.302 -13.748 -12.945 1.00 24.50 1732 ASN A C 1
ATOM 2028 O O . ASN A 1 271 ? -2.683 -14.831 -13.366 1.00 25.91 1732 ASN A O 1
ATOM 2033 N N . LEU A 1 272 ? -1.184 -13.613 -12.206 1.00 19.35 1733 LEU A N 1
ATOM 2034 C CA . LEU A 1 272 ? -0.331 -14.748 -11.877 1.00 19.77 1733 LEU A CA 1
ATOM 2035 C C . LEU A 1 272 ? -0.281 -15.057 -10.381 1.00 20.09 1733 LEU A C 1
ATOM 2036 O O . LEU A 1 272 ? 0.674 -15.668 -9.912 1.00 19.99 1733 LEU A O 1
ATOM 2041 N N . MET A 1 273 ? -1.307 -14.680 -9.636 1.00 21.81 1734 MET A N 1
ATOM 2042 C CA A MET A 1 273 ? -1.263 -14.868 -8.192 0.70 24.40 1734 MET A CA 1
ATOM 2043 C CA B MET A 1 273 ? -1.317 -14.843 -8.183 0.30 24.03 1734 MET A CA 1
ATOM 2044 C C . MET A 1 273 ? -1.470 -16.305 -7.733 1.00 26.24 1734 MET A C 1
ATOM 2045 O O . MET A 1 273 ? -1.218 -16.626 -6.565 1.00 34.11 1734 MET A O 1
ATOM 2054 N N . ASN A 1 274 ? -1.888 -17.190 -8.634 1.00 19.01 1735 ASN A N 1
ATOM 2055 C CA . ASN A 1 274 ? -1.951 -18.626 -8.347 1.00 19.14 1735 ASN A CA 1
ATOM 2056 C C . ASN A 1 274 ? -0.814 -19.456 -8.959 1.00 20.23 1735 ASN A C 1
ATOM 2057 O O . ASN A 1 274 ? -0.877 -20.680 -9.008 1.00 22.85 1735 ASN A O 1
ATOM 2062 N N . SER A 1 275 ? 0.255 -18.777 -9.384 1.00 18.57 1736 SER A N 1
ATOM 2063 C CA . SER A 1 275 ? 1.422 -19.420 -9.971 1.00 18.33 1736 SER A CA 1
ATOM 2064 C C . SER A 1 275 ? 2.325 -20.114 -8.944 1.00 19.18 1736 SER A C 1
ATOM 2065 O O . SER A 1 275 ? 3.162 -20.935 -9.328 1.00 19.15 1736 SER A O 1
ATOM 2068 N N . GLY A 1 276 ? 2.191 -19.730 -7.678 1.00 17.05 1737 GLY A N 1
ATOM 2069 C CA . GLY A 1 276 ? 3.085 -20.249 -6.644 1.00 18.35 1737 GLY A CA 1
ATOM 2070 C C . GLY A 1 276 ? 4.294 -19.360 -6.493 1.00 19.35 1737 GLY A C 1
ATOM 2071 O O . GLY A 1 276 ? 5.167 -19.620 -5.666 1.00 17.67 1737 GLY A O 1
ATOM 2072 N N . ALA A 1 277 ? 4.381 -18.298 -7.274 1.00 15.47 1738 ALA A N 1
ATOM 2073 C CA . ALA A 1 277 ? 5.568 -17.441 -7.260 1.00 14.93 1738 ALA A CA 1
ATOM 2074 C C . ALA A 1 277 ? 5.711 -16.710 -5.936 1.00 14.15 1738 ALA A C 1
ATOM 2075 O O . ALA A 1 277 ? 6.851 -16.622 -5.396 1.00 15.66 1738 ALA A O 1
ATOM 2077 N N . LYS A 1 278 ? 4.632 -16.180 -5.403 1.00 15.54 1739 LYS A N 1
ATOM 2078 C CA . LYS A 1 278 ? 4.748 -15.404 -4.164 1.00 17.97 1739 LYS A CA 1
ATOM 2079 C C . LYS A 1 278 ? 5.263 -16.302 -3.031 1.00 18.58 1739 LYS A C 1
ATOM 2080 O O . LYS A 1 278 ? 6.066 -15.863 -2.179 1.00 19.41 1739 LYS A O 1
ATOM 2083 N N . GLU A 1 279 ? 4.797 -17.541 -2.994 1.00 17.19 1740 GLU A N 1
ATOM 2084 C CA . GLU A 1 279 ? 5.142 -18.487 -1.942 1.00 17.20 1740 GLU A CA 1
ATOM 2085 C C . GLU A 1 279 ? 6.638 -18.806 -1.966 1.00 15.37 1740 GLU A C 1
ATOM 2086 O O . GLU A 1 279 ? 7.222 -19.125 -0.890 1.00 16.27 1740 GLU A O 1
ATOM 2092 N N . THR A 1 280 ? 7.297 -18.711 -3.120 1.00 14.15 1741 THR A N 1
ATOM 2093 C CA . THR A 1 280 ? 8.735 -18.994 -3.184 1.00 15.08 1741 THR A CA 1
ATOM 2094 C C . THR A 1 280 ? 9.528 -17.943 -2.433 1.00 15.99 1741 THR A C 1
ATOM 2095 O O . THR A 1 280 ? 10.712 -18.185 -2.054 1.00 16.38 1741 THR A O 1
ATOM 2099 N N . LEU A 1 281 ? 8.926 -16.794 -2.178 1.00 14.49 1742 LEU A N 1
ATOM 2100 C CA . LEU A 1 281 ? 9.650 -15.715 -1.484 1.00 15.99 1742 LEU A CA 1
ATOM 2101 C C . LEU A 1 281 ? 9.504 -15.836 0.012 1.00 16.41 1742 LEU A C 1
ATOM 2102 O O . LEU A 1 281 ? 10.039 -14.993 0.705 1.00 16.21 1742 LEU A O 1
ATOM 2107 N N . GLU A 1 282 ? 8.844 -16.858 0.533 1.00 15.13 1743 GLU A N 1
ATOM 2108 C CA . GLU A 1 282 ? 8.605 -16.948 1.979 1.00 15.45 1743 GLU A CA 1
ATOM 2109 C C . GLU A 1 282 ? 9.879 -16.796 2.858 1.00 15.24 1743 GLU A C 1
ATOM 2110 O O . GLU A 1 282 ? 9.804 -16.104 3.885 1.00 15.42 1743 GLU A O 1
ATOM 2116 N N . PRO A 1 283 ? 11.014 -17.417 2.498 1.00 14.93 1744 PRO A N 1
ATOM 2117 C CA . PRO A 1 283 ? 12.209 -17.220 3.348 1.00 13.58 1744 PRO A CA 1
ATOM 2118 C C . PRO A 1 283 ? 12.586 -15.756 3.430 1.00 15.02 1744 PRO A C 1
ATOM 2119 O O . PRO A 1 283 ? 12.838 -15.255 4.530 1.00 16.68 1744 PRO A O 1
ATOM 2123 N N . LEU A 1 284 ? 12.676 -15.055 2.308 1.00 14.66 1745 LEU A N 1
ATOM 2124 C CA . LEU A 1 284 ? 12.981 -13.634 2.335 1.00 14.23 1745 LEU A CA 1
ATOM 2125 C C . LEU A 1 284 ? 11.938 -12.828 3.112 1.00 16.14 1745 LEU A C 1
ATOM 2126 O O . LEU A 1 284 ? 12.301 -11.927 3.885 1.00 16.57 1745 LEU A O 1
ATOM 2131 N N . ILE A 1 285 ? 10.657 -13.119 2.915 1.00 15.28 1746 ILE A N 1
ATOM 2132 C CA . ILE A 1 285 ? 9.590 -12.441 3.611 1.00 17.28 1746 ILE A CA 1
ATOM 2133 C C . ILE A 1 285 ? 9.731 -12.602 5.128 1.00 18.27 1746 ILE A C 1
ATOM 2134 O O . ILE A 1 285 ? 9.562 -11.654 5.901 1.00 19.61 1746 ILE A O 1
ATOM 2139 N N . GLN A 1 286 ? 10.080 -13.810 5.545 1.00 15.60 1747 GLN A N 1
ATOM 2140 C CA . GLN A 1 286 ? 10.209 -14.087 6.978 1.00 17.21 1747 GLN A CA 1
ATOM 2141 C C . GLN A 1 286 ? 11.445 -13.413 7.526 1.00 15.29 1747 GLN A C 1
ATOM 2142 O O . GLN A 1 286 ? 11.415 -12.930 8.674 1.00 18.85 1747 GLN A O 1
ATOM 2148 N N . ALA A 1 287 ? 12.530 -13.395 6.768 1.00 14.31 1748 ALA A N 1
ATOM 2149 C CA . ALA A 1 287 ? 13.714 -12.659 7.208 1.00 14.01 1748 ALA A CA 1
ATOM 2150 C C . ALA A 1 287 ? 13.395 -11.193 7.400 1.00 15.11 1748 ALA A C 1
ATOM 2151 O O . ALA A 1 287 ? 13.813 -10.575 8.409 1.00 16.61 1748 ALA A O 1
ATOM 2153 N N . ALA A 1 288 ? 12.645 -10.595 6.484 1.00 17.11 1749 ALA A N 1
ATOM 2154 C CA . ALA A 1 288 ? 12.289 -9.182 6.651 1.00 18.49 1749 ALA A CA 1
ATOM 2155 C C . ALA A 1 288 ? 11.417 -8.960 7.885 1.00 19.49 1749 ALA A C 1
ATOM 2156 O O . ALA A 1 288 ? 11.594 -7.966 8.616 1.00 21.00 1749 ALA A O 1
ATOM 2158 N N . GLN A 1 289 ? 10.475 -9.864 8.130 1.00 19.51 1750 GLN A N 1
ATOM 2159 C CA . GLN A 1 289 ? 9.642 -9.827 9.329 1.00 19.29 1750 GLN A CA 1
ATOM 2160 C C . GLN A 1 289 ? 10.493 -9.936 10.592 1.00 16.92 1750 GLN A C 1
ATOM 2161 O O . GLN A 1 289 ? 10.248 -9.252 11.555 1.00 19.35 1750 GLN A O 1
ATOM 2167 N N . LEU A 1 290 ? 11.490 -10.798 10.559 1.00 17.00 1751 LEU A N 1
ATOM 2168 C CA . LEU A 1 290 ? 12.329 -11.044 11.719 1.00 20.21 1751 LEU A CA 1
ATOM 2169 C C . LEU A 1 290 ? 13.068 -9.774 12.078 1.00 16.91 1751 LEU A C 1
ATOM 2170 O O . LEU A 1 290 ? 13.277 -9.481 13.264 1.00 19.91 1751 LEU A O 1
ATOM 2175 N N . LEU A 1 291 ? 13.468 -9.007 11.063 1.00 18.47 1752 LEU A N 1
ATOM 2176 C CA . LEU A 1 291 ? 14.106 -7.728 11.310 1.00 18.44 1752 LEU A CA 1
ATOM 2177 C C . LEU A 1 291 ? 13.227 -6.744 12.063 1.00 22.30 1752 LEU A C 1
ATOM 2178 O O . LEU A 1 291 ? 13.733 -5.838 12.701 1.00 22.68 1752 LEU A O 1
ATOM 2183 N N . GLN A 1 292 ? 11.912 -6.913 12.008 1.00 20.74 1753 GLN A N 1
ATOM 2184 C CA . GLN A 1 292 ? 11.005 -5.922 12.551 1.00 18.75 1753 GLN A CA 1
ATOM 2185 C C . GLN A 1 292 ? 10.353 -6.306 13.866 1.00 24.66 1753 GLN A C 1
ATOM 2186 O O . GLN A 1 292 ? 9.774 -5.442 14.520 1.00 33.26 1753 GLN A O 1
ATOM 2192 N N . VAL A 1 293 ? 10.484 -7.555 14.301 1.00 21.44 1754 VAL A N 1
ATOM 2193 C CA . VAL A 1 293 ? 9.864 -7.961 15.562 1.00 21.34 1754 VAL A CA 1
ATOM 2194 C C . VAL A 1 293 ? 10.719 -7.646 16.792 1.00 22.82 1754 VAL A C 1
ATOM 2195 O O . VAL A 1 293 ? 11.917 -7.377 16.675 1.00 22.99 1754 VAL A O 1
ATOM 2199 N N . LYS A 1 294 ? 10.106 -7.704 17.974 1.00 28.83 1755 LYS A N 1
ATOM 2200 C CA . LYS A 1 294 ? 10.875 -7.553 19.204 1.00 26.28 1755 LYS A CA 1
ATOM 2201 C C . LYS A 1 294 ? 11.741 -8.790 19.436 1.00 25.21 1755 LYS A C 1
ATOM 2202 O O . LYS A 1 294 ? 11.391 -9.907 19.053 1.00 25.17 1755 LYS A O 1
ATOM 2208 N N . LYS A 1 295 ? 12.882 -8.575 20.083 1.00 24.72 1756 LYS A N 1
ATOM 2209 C CA . LYS A 1 295 ? 13.934 -9.592 20.165 1.00 22.01 1756 LYS A CA 1
ATOM 2210 C C . LYS A 1 295 ? 14.544 -9.685 21.586 1.00 25.48 1756 LYS A C 1
ATOM 2211 O O . LYS A 1 295 ? 15.751 -9.895 21.727 1.00 26.95 1756 LYS A O 1
ATOM 2217 N N . LYS A 1 296 ? 13.700 -9.611 22.612 1.00 27.17 1757 LYS A N 1
ATOM 2218 C CA . LYS A 1 296 ? 14.182 -9.479 23.989 1.00 31.40 1757 LYS A CA 1
ATOM 2219 C C . LYS A 1 296 ? 13.705 -10.567 24.962 1.00 31.54 1757 LYS A C 1
ATOM 2220 O O . LYS A 1 296 ? 14.509 -11.124 25.701 1.00 32.50 1757 LYS A O 1
ATOM 2226 N N . THR A 1 297 ? 12.412 -10.870 24.966 1.00 28.45 1758 THR A N 1
ATOM 2227 C CA . THR A 1 297 ? 11.824 -11.707 26.020 1.00 30.54 1758 THR A CA 1
ATOM 2228 C C . THR A 1 297 ? 11.598 -13.156 25.587 1.00 32.72 1758 THR A C 1
ATOM 2229 O O . THR A 1 297 ? 11.711 -13.485 24.409 1.00 28.13 1758 THR A O 1
ATOM 2233 N N . ASP A 1 298 ? 11.274 -14.028 26.534 1.00 32.73 1759 ASP A N 1
ATOM 2234 C CA . ASP A 1 298 ? 10.931 -15.411 26.201 1.00 28.05 1759 ASP A CA 1
ATOM 2235 C C . ASP A 1 298 ? 9.750 -15.453 25.237 1.00 31.22 1759 ASP A C 1
ATOM 2236 O O . ASP A 1 298 ? 9.725 -16.265 24.307 1.00 32.76 1759 ASP A O 1
ATOM 2241 N N . ASP A 1 299 ? 8.772 -14.572 25.446 1.00 32.30 1760 ASP A N 1
ATOM 2242 C CA . ASP A 1 299 ? 7.637 -14.481 24.536 1.00 37.88 1760 ASP A CA 1
ATOM 2243 C C . ASP A 1 299 ? 8.076 -14.081 23.128 1.00 28.41 1760 ASP A C 1
ATOM 2244 O O . ASP A 1 299 ? 7.573 -14.618 22.136 1.00 30.37 1760 ASP A O 1
ATOM 2249 N N . ASP A 1 300 ? 8.986 -13.118 23.047 1.00 25.43 1761 ASP A N 1
ATOM 2250 C CA . ASP A 1 300 ? 9.563 -12.729 21.746 1.00 24.23 1761 ASP A CA 1
ATOM 2251 C C . ASP A 1 300 ? 10.268 -13.899 21.053 1.00 24.60 1761 ASP A C 1
ATOM 2252 O O . ASP A 1 300 ? 10.185 -14.069 19.825 1.00 24.70 1761 ASP A O 1
ATOM 2257 N N . ALA A 1 301 ? 10.981 -14.709 21.825 1.00 26.32 1762 ALA A N 1
ATOM 2258 C CA . ALA A 1 301 ? 11.661 -15.865 21.258 1.00 23.38 1762 ALA A CA 1
ATOM 2259 C C . ALA A 1 301 ? 10.663 -16.904 20.748 1.00 25.58 1762 ALA A C 1
ATOM 2260 O O . ALA A 1 301 ? 10.821 -17.428 19.648 1.00 26.17 1762 ALA A O 1
ATOM 2262 N N . GLU A 1 302 ? 9.644 -17.204 21.559 1.00 26.68 1763 GLU A N 1
ATOM 2263 C CA . GLU A 1 302 ? 8.589 -18.126 21.137 1.00 25.34 1763 GLU A CA 1
ATOM 2264 C C . GLU A 1 302 ? 7.940 -17.638 19.843 1.00 27.54 1763 GLU A C 1
ATOM 2265 O O . GLU A 1 302 ? 7.697 -18.424 18.932 1.00 25.75 1763 GLU A O 1
ATOM 2271 N N . ALA A 1 303 ? 7.647 -16.343 19.766 1.00 24.19 1764 ALA A N 1
ATOM 2272 C CA . ALA A 1 303 ? 7.049 -15.761 18.574 1.00 24.91 1764 ALA A CA 1
ATOM 2273 C C . ALA A 1 303 ? 7.928 -15.942 17.340 1.00 22.32 1764 ALA A C 1
ATOM 2274 O O . ALA A 1 303 ? 7.439 -16.252 16.280 1.00 23.27 1764 ALA A O 1
ATOM 2276 N N . ILE A 1 304 ? 9.235 -15.715 17.464 1.00 22.53 1765 ILE A N 1
ATOM 2277 C CA . ILE A 1 304 ? 10.132 -15.889 16.359 1.00 19.75 1765 ILE A CA 1
ATOM 2278 C C . ILE A 1 304 ? 10.137 -17.351 15.893 1.00 19.32 1765 ILE A C 1
ATOM 2279 O O . ILE A 1 304 ? 10.103 -17.623 14.683 1.00 20.83 1765 ILE A O 1
ATOM 2284 N N . CYS A 1 305 ? 10.142 -18.285 16.847 1.00 22.28 1766 CYS A N 1
ATOM 2285 C CA . CYS A 1 305 ? 10.162 -19.694 16.462 1.00 24.47 1766 CYS A CA 1
ATOM 2286 C C . CYS A 1 305 ? 8.862 -20.100 15.765 1.00 27.83 1766 CYS A C 1
ATOM 2287 O O . CYS A 1 305 ? 8.879 -20.909 14.875 1.00 26.42 1766 CYS A O 1
ATOM 2290 N N . SER A 1 306 ? 7.753 -19.526 16.197 1.00 22.86 1767 SER A N 1
ATOM 2291 C CA . SER A 1 306 ? 6.445 -19.789 15.592 1.00 23.50 1767 SER A CA 1
ATOM 2292 C C . SER A 1 306 ? 6.346 -19.195 14.196 1.00 22.72 1767 SER A C 1
ATOM 2293 O O . SER A 1 306 ? 5.706 -19.777 13.305 1.00 23.75 1767 SER A O 1
ATOM 2296 N N . MET A 1 307 ? 6.961 -18.044 13.970 1.00 22.05 1768 MET A N 1
ATOM 2297 C CA . MET A 1 307 ? 6.790 -17.354 12.698 1.00 20.60 1768 MET A CA 1
ATOM 2298 C C . MET A 1 307 ? 7.768 -17.738 11.615 1.00 18.61 1768 MET A C 1
ATOM 2299 O O . MET A 1 307 ? 7.469 -17.623 10.413 1.00 20.60 1768 MET A O 1
ATOM 2304 N N . CYS A 1 308 ? 8.948 -18.211 11.992 1.00 19.99 1769 CYS A N 1
ATOM 2305 C CA . CYS A 1 308 ? 9.994 -18.434 11.026 1.00 18.76 1769 CYS A CA 1
ATOM 2306 C C . CYS A 1 308 ? 10.096 -19.884 10.578 1.00 21.74 1769 CYS A C 1
ATOM 2307 O O . CYS A 1 308 ? 11.164 -20.477 10.584 1.00 21.51 1769 CYS A O 1
ATOM 2310 N N . ASN A 1 309 ? 8.994 -20.458 10.120 1.00 20.59 1770 ASN A N 1
ATOM 2311 C CA . ASN A 1 309 ? 9.023 -21.836 9.669 1.00 21.90 1770 ASN A CA 1
ATOM 2312 C C . ASN A 1 309 ? 9.779 -22.066 8.375 1.00 21.26 1770 ASN A C 1
ATOM 2313 O O . ASN A 1 309 ? 10.108 -23.206 8.070 1.00 26.85 1770 ASN A O 1
ATOM 2318 N N . ALA A 1 310 ? 9.987 -21.017 7.570 1.00 17.62 1771 ALA A N 1
ATOM 2319 C CA . ALA A 1 310 ? 10.626 -21.145 6.284 1.00 17.61 1771 ALA A CA 1
ATOM 2320 C C . ALA A 1 310 ? 12.114 -20.796 6.328 1.00 16.65 1771 ALA A C 1
ATOM 2321 O O . ALA A 1 310 ? 12.778 -20.751 5.282 1.00 19.72 1771 ALA A O 1
ATOM 2323 N N . LEU A 1 311 ? 12.626 -20.490 7.517 1.00 18.66 1772 LEU A N 1
ATOM 2324 C CA . LEU A 1 311 ? 14.066 -20.217 7.696 1.00 17.70 1772 LEU A CA 1
ATOM 2325 C C . LEU A 1 311 ? 14.658 -21.323 8.516 1.00 17.00 1772 LEU A C 1
ATOM 2326 O O . LEU A 1 311 ? 14.026 -21.801 9.446 1.00 20.10 1772 LEU A O 1
ATOM 2331 N N . THR A 1 312 ? 15.906 -21.693 8.206 1.00 18.50 1773 THR A N 1
ATOM 2332 C CA . THR A 1 312 ? 16.603 -22.655 9.029 1.00 18.11 1773 THR A CA 1
ATOM 2333 C C . THR A 1 312 ? 17.047 -21.981 10.330 1.00 19.62 1773 THR A C 1
ATOM 2334 O O . THR A 1 312 ? 17.096 -20.748 10.431 1.00 18.95 1773 THR A O 1
ATOM 2338 N N . THR A 1 313 ? 17.395 -22.787 11.328 1.00 21.43 1774 THR A N 1
ATOM 2339 C CA . THR A 1 313 ? 17.912 -22.254 12.583 1.00 22.49 1774 THR A CA 1
ATOM 2340 C C . THR A 1 313 ? 19.150 -21.413 12.311 1.00 18.51 1774 THR A C 1
ATOM 2341 O O . THR A 1 313 ? 19.282 -20.333 12.826 1.00 20.71 1774 THR A O 1
ATOM 2345 N N . ALA A 1 314 ? 20.021 -21.890 11.428 1.00 20.58 1775 ALA A N 1
ATOM 2346 C CA . ALA A 1 314 ? 21.228 -21.141 11.114 1.00 20.60 1775 ALA A CA 1
ATOM 2347 C C . ALA A 1 314 ? 20.900 -19.775 10.536 1.00 19.72 1775 ALA A C 1
ATOM 2348 O O . ALA A 1 314 ? 21.560 -18.786 10.880 1.00 21.24 1775 ALA A O 1
ATOM 2350 N N . GLN A 1 315 ? 19.872 -19.706 9.684 1.00 17.62 1776 GLN A N 1
ATOM 2351 C CA . GLN A 1 315 ? 19.467 -18.438 9.087 1.00 16.05 1776 GLN A CA 1
ATOM 2352 C C . GLN A 1 315 ? 18.891 -17.480 10.137 1.00 17.12 1776 GLN A C 1
ATOM 2353 O O . GLN A 1 315 ? 19.187 -16.295 10.126 1.00 16.55 1776 GLN A O 1
ATOM 2359 N N . ILE A 1 316 ? 18.022 -18.000 10.993 1.00 15.51 1777 ILE A N 1
ATOM 2360 C CA . ILE A 1 316 ? 17.434 -17.201 12.068 1.00 15.89 1777 ILE A CA 1
ATOM 2361 C C . ILE A 1 316 ? 18.542 -16.623 12.961 1.00 17.73 1777 ILE A C 1
ATOM 2362 O O . ILE A 1 316 ? 18.591 -15.424 13.218 1.00 17.62 1777 ILE A O 1
ATOM 2367 N N . VAL A 1 317 ? 19.444 -17.492 13.405 1.00 17.71 1778 VAL A N 1
ATOM 2368 C CA . VAL A 1 317 ? 20.560 -17.076 14.261 1.00 19.07 1778 VAL A CA 1
ATOM 2369 C C . VAL A 1 317 ? 21.475 -16.047 13.574 1.00 18.58 1778 VAL A C 1
ATOM 2370 O O . VAL A 1 317 ? 21.876 -15.051 14.200 1.00 18.72 1778 VAL A O 1
ATOM 2374 N N . LYS A 1 318 ? 21.779 -16.248 12.294 1.00 18.14 1779 LYS A N 1
ATOM 2375 C CA . LYS A 1 318 ? 22.569 -15.304 11.541 1.00 16.65 1779 LYS A CA 1
ATOM 2376 C C . LYS A 1 318 ? 21.946 -13.920 11.518 1.00 16.69 1779 LYS A C 1
ATOM 2377 O O . LYS A 1 318 ? 22.604 -12.898 11.767 1.00 18.11 1779 LYS A O 1
ATOM 2383 N N . VAL A 1 319 ? 20.659 -13.858 11.164 1.00 16.22 1780 VAL A N 1
ATOM 2384 C CA . VAL A 1 319 ? 19.988 -12.593 11.104 1.00 15.97 1780 VAL A CA 1
ATOM 2385 C C . VAL A 1 319 ? 20.012 -11.902 12.457 1.00 18.29 1780 VAL A C 1
ATOM 2386 O O . VAL A 1 319 ? 20.297 -10.707 12.564 1.00 18.14 1780 VAL A O 1
ATOM 2390 N N . LEU A 1 320 ? 19.736 -12.657 13.520 1.00 17.62 1781 LEU A N 1
ATOM 2391 C CA . LEU A 1 320 ? 19.751 -12.055 14.859 1.00 19.12 1781 LEU A CA 1
ATOM 2392 C C . LEU A 1 320 ? 21.131 -11.554 15.256 1.00 18.04 1781 LEU A C 1
ATOM 2393 O O . LEU A 1 320 ? 21.253 -10.519 15.916 1.00 21.70 1781 LEU A O 1
ATOM 2398 N N . ASN A 1 321 ? 22.181 -12.265 14.845 1.00 18.29 1782 ASN A N 1
ATOM 2399 C CA . ASN A 1 321 ? 23.550 -11.798 15.128 1.00 20.67 1782 ASN A CA 1
ATOM 2400 C C . ASN A 1 321 ? 23.944 -10.551 14.319 1.00 18.30 1782 ASN A C 1
ATOM 2401 O O . ASN A 1 321 ? 24.700 -9.691 14.817 1.00 20.58 1782 ASN A O 1
ATOM 2406 N N . LEU A 1 322 ? 23.443 -10.438 13.089 1.00 17.72 1783 LEU A N 1
ATOM 2407 C CA . LEU A 1 322 ? 23.747 -9.311 12.224 1.00 16.42 1783 LEU A CA 1
ATOM 2408 C C . LEU A 1 322 ? 22.968 -8.072 12.566 1.00 20.46 1783 LEU A C 1
ATOM 2409 O O . LEU A 1 322 ? 23.352 -6.981 12.164 1.00 21.49 1783 LEU A O 1
ATOM 2414 N N . TYR A 1 323 ? 21.831 -8.232 13.255 1.00 19.22 1784 TYR A N 1
ATOM 2415 C CA . TYR A 1 323 ? 20.890 -7.138 13.433 1.00 18.18 1784 TYR A CA 1
ATOM 2416 C C . TYR A 1 323 ? 21.543 -5.894 14.064 1.00 19.45 1784 TYR A C 1
ATOM 2417 O O . TYR A 1 323 ? 22.170 -6.009 15.111 1.00 19.97 1784 TYR A O 1
ATOM 2426 N N . THR A 1 324 ? 21.339 -4.741 13.421 1.00 18.60 1785 THR A N 1
ATOM 2427 C CA . THR A 1 324 ? 21.848 -3.439 13.869 1.00 21.22 1785 THR A CA 1
ATOM 2428 C C . THR A 1 324 ? 20.722 -2.557 14.395 1.00 22.53 1785 THR A C 1
ATOM 2429 O O . THR A 1 324 ? 19.768 -2.296 13.690 1.00 25.26 1785 THR A O 1
ATOM 2433 N N . PRO A 1 325 ? 20.842 -2.062 15.630 1.00 26.02 1786 PRO A N 1
ATOM 2434 C CA . PRO A 1 325 ? 19.870 -1.118 16.217 1.00 29.37 1786 PRO A CA 1
ATOM 2435 C C . PRO A 1 325 ? 19.672 0.172 15.391 1.00 32.87 1786 PRO A C 1
ATOM 2436 O O . PRO A 1 325 ? 20.625 0.674 14.804 1.00 37.20 1786 PRO A O 1
ATOM 2440 N N . VAL A 1 326 ? 18.449 0.713 15.366 1.00 36.18 1787 VAL A N 1
ATOM 2441 C CA . VAL A 1 326 ? 18.131 1.884 14.538 1.00 40.89 1787 VAL A CA 1
ATOM 2442 C C . VAL A 1 326 ? 18.749 3.164 15.091 1.00 46.80 1787 VAL A C 1
ATOM 2443 O O . VAL A 1 326 ? 19.158 4.052 14.340 1.00 51.81 1787 VAL A O 1
ATOM 2445 N N . ASN A 1 327 ? 18.795 3.265 16.410 1.00 40.89 1788 ASN A N 1
ATOM 2446 C CA . ASN A 1 327 ? 19.489 4.363 17.067 1.00 44.87 1788 ASN A CA 1
ATOM 2447 C C . ASN A 1 327 ? 19.761 3.999 18.517 1.00 43.16 1788 ASN A C 1
ATOM 2448 O O . ASN A 1 327 ? 19.631 2.839 18.899 1.00 45.04 1788 ASN A O 1
ATOM 2453 N N . GLU A 1 328 ? 20.142 4.987 19.320 1.00 39.07 1789 GLU A N 1
ATOM 2454 C CA . GLU A 1 328 ? 20.510 4.761 20.711 1.00 45.12 1789 GLU A CA 1
ATOM 2455 C C . GLU A 1 328 ? 19.386 4.170 21.561 1.00 49.93 1789 GLU A C 1
ATOM 2456 O O . GLU A 1 328 ? 19.634 3.659 22.648 1.00 43.68 1789 GLU A O 1
ATOM 2462 N N . PHE A 1 329 ? 18.150 4.253 21.080 1.00 51.54 1790 PHE A N 1
ATOM 2463 C CA . PHE A 1 329 ? 17.019 3.729 21.837 1.00 51.39 1790 PHE A CA 1
ATOM 2464 C C . PHE A 1 329 ? 16.707 2.261 21.496 1.00 55.74 1790 PHE A C 1
ATOM 2465 O O . PHE A 1 329 ? 15.750 1.694 22.020 1.00 56.52 1790 PHE A O 1
ATOM 2473 N N . GLU A 1 330 ? 17.508 1.655 20.619 1.00 43.11 1791 GLU A N 1
ATOM 2474 C CA . GLU A 1 330 ? 17.417 0.214 20.350 1.00 38.46 1791 GLU A CA 1
ATOM 2475 C C . GLU A 1 330 ? 18.765 -0.462 20.696 1.00 45.24 1791 GLU A C 1
ATOM 2476 O O . GLU A 1 330 ? 19.813 0.144 20.528 1.00 43.51 1791 GLU A O 1
ATOM 2482 N N . GLU A 1 331 ? 18.735 -1.700 21.197 1.00 45.13 1792 GLU A N 1
ATOM 2483 C CA . GLU A 1 331 ? 19.959 -2.456 21.522 1.00 50.35 1792 GLU A CA 1
ATOM 2484 C C . GLU A 1 331 ? 20.164 -3.667 20.592 1.00 42.13 1792 GLU A C 1
ATOM 2485 O O . GLU A 1 331 ? 19.248 -4.016 19.831 1.00 44.69 1792 GLU A O 1
ATOM 2491 N N . ARG A 1 332 ? 21.348 -4.299 20.644 1.00 38.14 1793 ARG A N 1
ATOM 2492 C CA . ARG A 1 332 ? 21.624 -5.507 19.837 1.00 35.20 1793 ARG A CA 1
ATOM 2493 C C . ARG A 1 332 ? 20.977 -6.710 20.495 1.00 39.05 1793 ARG A C 1
ATOM 2494 O O . ARG A 1 332 ? 20.612 -6.660 21.671 1.00 30.47 1793 ARG A O 1
ATOM 2502 N N . VAL A 1 333 ? 20.883 -7.808 19.751 1.00 29.49 1794 VAL A N 1
ATOM 2503 C CA . VAL A 1 333 ? 20.299 -9.034 20.282 1.00 25.12 1794 VAL A CA 1
ATOM 2504 C C . VAL A 1 333 ? 21.309 -9.717 21.207 1.00 27.34 1794 VAL A C 1
ATOM 2505 O O . VAL A 1 333 ? 22.491 -9.821 20.884 1.00 29.15 1794 VAL A O 1
ATOM 2509 N N . SER A 1 334 ? 20.856 -10.160 22.378 1.00 26.77 1795 SER A N 1
ATOM 2510 C CA . SER A 1 334 ? 21.776 -10.774 23.323 1.00 29.35 1795 SER A CA 1
ATOM 2511 C C . SER A 1 334 ? 22.125 -12.230 23.016 1.00 34.38 1795 SER A C 1
ATOM 2512 O O . SER A 1 334 ? 21.369 -12.974 22.396 1.00 29.38 1795 SER A O 1
ATOM 2515 N N . VAL A 1 335 ? 23.299 -12.635 23.466 1.00 29.60 1796 VAL A N 1
ATOM 2516 C CA . VAL A 1 335 ? 23.723 -14.028 23.385 1.00 28.82 1796 VAL A CA 1
ATOM 2517 C C . VAL A 1 335 ? 22.722 -14.990 24.018 1.00 35.58 1796 VAL A C 1
ATOM 2518 O O . VAL A 1 335 ? 22.459 -16.072 23.474 1.00 33.36 1796 VAL A O 1
ATOM 2522 N N . SER A 1 336 ? 22.155 -14.603 25.158 1.00 35.50 1797 SER A N 1
ATOM 2523 C CA . SER A 1 336 ? 21.212 -15.466 25.854 1.00 33.58 1797 SER A CA 1
ATOM 2524 C C . SER A 1 336 ? 19.943 -15.654 25.022 1.00 30.48 1797 SER A C 1
ATOM 2525 O O . SER A 1 336 ? 19.378 -16.742 24.993 1.00 34.33 1797 SER A O 1
ATOM 2528 N N . PHE A 1 337 ? 19.509 -14.589 24.351 1.00 30.18 1798 PHE A N 1
ATOM 2529 C CA . PHE A 1 337 ? 18.297 -14.652 23.533 1.00 25.27 1798 PHE A CA 1
ATOM 2530 C C . PHE A 1 337 ? 18.532 -15.615 22.383 1.00 32.19 1798 PHE A C 1
ATOM 2531 O O . PHE A 1 337 ? 17.704 -16.490 22.105 1.00 29.62 1798 PHE A O 1
ATOM 2539 N N . ILE A 1 338 ? 19.688 -15.485 21.746 1.00 30.73 1799 ILE A N 1
ATOM 2540 C CA . ILE A 1 338 ? 20.048 -16.375 20.641 1.00 31.18 1799 ILE A CA 1
ATOM 2541 C C . ILE A 1 338 ? 20.105 -17.846 21.098 1.00 29.17 1799 ILE A C 1
ATOM 2542 O O . ILE A 1 338 ? 19.636 -18.740 20.401 1.00 32.34 1799 ILE A O 1
ATOM 2547 N N . ARG A 1 339 ? 20.644 -18.108 22.290 1.00 28.82 1800 ARG A N 1
ATOM 2548 C CA . ARG A 1 339 ? 20.694 -19.491 22.761 1.00 31.75 1800 ARG A CA 1
ATOM 2549 C C . ARG A 1 339 ? 19.307 -20.034 23.056 1.00 32.29 1800 ARG A C 1
ATOM 2550 O O . ARG A 1 339 ? 19.049 -21.215 22.866 1.00 32.87 1800 ARG A O 1
ATOM 2558 N N . THR A 1 340 ? 18.404 -19.171 23.497 1.00 29.71 1801 THR A N 1
ATOM 2559 C CA . THR A 1 340 ? 17.025 -19.587 23.748 1.00 27.27 1801 THR A CA 1
ATOM 2560 C C . THR A 1 340 ? 16.334 -20.028 22.446 1.00 25.90 1801 THR A C 1
ATOM 2561 O O . THR A 1 340 ? 15.588 -21.015 22.428 1.00 32.62 1801 THR A O 1
ATOM 2565 N N . ILE A 1 341 ? 16.618 -19.311 21.361 1.00 30.21 1802 ILE A N 1
ATOM 2566 C CA . ILE A 1 341 ? 16.098 -19.668 20.042 1.00 30.34 1802 ILE A CA 1
ATOM 2567 C C . ILE A 1 341 ? 16.601 -21.049 19.653 1.00 27.74 1802 ILE A C 1
ATOM 2568 O O . ILE A 1 341 ? 15.828 -21.925 19.245 1.00 29.74 1802 ILE A O 1
ATOM 2573 N N . GLN A 1 342 ? 17.904 -21.243 19.798 1.00 31.58 1803 GLN A N 1
ATOM 2574 C CA . GLN A 1 342 ? 18.528 -22.518 19.465 1.00 31.70 1803 GLN A CA 1
ATOM 2575 C C . GLN A 1 342 ? 17.923 -23.682 20.260 1.00 31.03 1803 GLN A C 1
ATOM 2576 O O . GLN A 1 342 ? 17.612 -24.723 19.681 1.00 33.86 1803 GLN A O 1
ATOM 2582 N N . MET A 1 343 ? 17.746 -23.482 21.567 1.00 33.41 1804 MET A N 1
ATOM 2583 C CA . MET A 1 343 ? 17.155 -24.501 22.451 1.00 32.85 1804 MET A CA 1
ATOM 2584 C C . MET A 1 343 ? 15.734 -24.841 21.977 1.00 30.42 1804 MET A C 1
ATOM 2585 O O . MET A 1 343 ? 15.388 -26.006 21.851 1.00 38.40 1804 MET A O 1
ATOM 2590 N N . ARG A 1 344 ? 14.928 -23.826 21.678 1.00 32.30 1805 ARG A N 1
ATOM 2591 C CA . ARG A 1 344 ? 13.546 -24.062 21.250 1.00 32.53 1805 ARG A CA 1
ATOM 2592 C C . ARG A 1 344 ? 13.436 -24.837 19.939 1.00 36.09 1805 ARG A C 1
ATOM 2593 O O . ARG A 1 344 ? 12.483 -25.587 19.734 1.00 37.74 1805 ARG A O 1
ATOM 2601 N N . LEU A 1 345 ? 14.407 -24.653 19.052 1.00 32.30 1806 LEU A N 1
ATOM 2602 C CA . LEU A 1 345 ? 14.355 -25.250 17.721 1.00 35.31 1806 LEU A CA 1
ATOM 2603 C C . LEU A 1 345 ? 15.171 -26.540 17.627 1.00 38.81 1806 LEU A C 1
ATOM 2604 O O . LEU A 1 345 ? 15.405 -27.071 16.536 1.00 41.04 1806 LEU A O 1
ATOM 2609 N N . ARG A 1 346 ? 15.544 -27.059 18.788 1.00 48.88 1807 ARG A N 1
ATOM 2610 C CA . ARG A 1 346 ? 16.490 -28.160 18.910 1.00 53.49 1807 ARG A CA 1
ATOM 2611 C C . ARG A 1 346 ? 16.039 -29.456 18.238 1.00 49.70 1807 ARG A C 1
ATOM 2612 O O . ARG A 1 346 ? 16.865 -30.250 17.791 1.00 54.45 1807 ARG A O 1
ATOM 2620 N N . ASP A 1 347 ? 14.733 -29.676 18.171 1.00 38.19 1808 ASP A N 1
ATOM 2621 C CA . ASP A 1 347 ? 14.202 -30.938 17.644 1.00 43.04 1808 ASP A CA 1
ATOM 2622 C C . ASP A 1 347 ? 13.657 -30.805 16.210 1.00 47.85 1808 ASP A C 1
ATOM 2623 O O . ASP A 1 347 ? 12.957 -31.688 15.703 1.00 49.53 1808 ASP A O 1
ATOM 2628 N N . ARG A 1 348 ? 13.991 -29.704 15.549 1.00 43.74 1809 ARG A N 1
ATOM 2629 C CA . ARG A 1 348 ? 13.716 -29.562 14.130 1.00 44.94 1809 ARG A CA 1
ATOM 2630 C C . ARG A 1 348 ? 14.560 -30.525 13.319 1.00 37.15 1809 ARG A C 1
ATOM 2631 O O . ARG A 1 348 ? 15.714 -30.779 13.656 1.00 47.56 1809 ARG A O 1
ATOM 2639 N N . LYS A 1 349 ? 14.009 -31.024 12.221 1.00 50.65 1810 LYS A N 1
ATOM 2640 C CA . LYS A 1 349 ? 14.801 -31.820 11.295 1.00 62.38 1810 LYS A CA 1
ATOM 2641 C C . LYS A 1 349 ? 15.572 -30.830 10.444 1.00 54.42 1810 LYS A C 1
ATOM 2642 O O . LYS A 1 349 ? 15.558 -30.901 9.214 1.00 69.74 1810 LYS A O 1
ATOM 2644 N N . ASP A 1 350 ? 16.235 -29.889 11.107 1.00 50.77 1811 ASP A N 1
ATOM 2645 C CA . ASP A 1 350 ? 16.758 -28.710 10.425 1.00 51.86 1811 ASP A CA 1
ATOM 2646 C C . ASP A 1 350 ? 17.966 -29.027 9.556 1.00 47.37 1811 ASP A C 1
ATOM 2647 O O . ASP A 1 350 ? 18.858 -29.763 9.968 1.00 58.83 1811 ASP A O 1
ATOM 2651 N N . SER A 1 351 ? 18.008 -28.451 8.362 1.00 40.59 1812 SER A N 1
ATOM 2652 C CA . SER A 1 351 ? 19.234 -28.475 7.587 1.00 33.80 1812 SER A CA 1
ATOM 2653 C C . SER A 1 351 ? 20.242 -27.562 8.247 1.00 32.24 1812 SER A C 1
ATOM 2654 O O . SER A 1 351 ? 19.906 -26.442 8.641 1.00 35.41 1812 SER A O 1
ATOM 2657 N N . PRO A 1 352 ? 21.488 -28.024 8.391 1.00 28.00 1813 PRO A N 1
ATOM 2658 C CA . PRO A 1 352 ? 22.424 -27.091 9.012 1.00 27.13 1813 PRO A CA 1
ATOM 2659 C C . PRO A 1 352 ? 22.877 -25.949 8.096 1.00 33.46 1813 PRO A C 1
ATOM 2660 O O . PRO A 1 352 ? 23.662 -25.103 8.537 1.00 36.98 1813 PRO A O 1
ATOM 2664 N N . GLN A 1 353 ? 22.323 -25.859 6.894 1.00 37.68 1814 GLN A N 1
ATOM 2665 C CA . GLN A 1 353 ? 22.819 -24.905 5.913 1.00 34.91 1814 GLN A CA 1
ATOM 2666 C C . GLN A 1 353 ? 22.379 -23.466 6.166 1.00 36.40 1814 GLN A C 1
ATOM 2667 O O . GLN A 1 353 ? 21.299 -23.197 6.733 1.00 32.71 1814 GLN A O 1
ATOM 2670 N N . LEU A 1 354 ? 23.241 -22.543 5.742 1.00 25.24 1815 LEU A N 1
ATOM 2671 C CA . LEU A 1 354 ? 22.972 -21.126 5.857 1.00 19.26 1815 LEU A CA 1
ATOM 2672 C C . LEU A 1 354 ? 22.356 -20.569 4.593 1.00 18.87 1815 LEU A C 1
ATOM 2673 O O . LEU A 1 354 ? 21.448 -19.735 4.629 1.00 19.25 1815 LEU A O 1
ATOM 2678 N N . LEU A 1 355 ? 22.829 -21.008 3.431 1.00 17.50 1816 LEU A N 1
ATOM 2679 C CA . LEU A 1 355 ? 22.409 -20.365 2.184 1.00 16.21 1816 LEU A CA 1
ATOM 2680 C C . LEU A 1 355 ? 21.388 -21.193 1.429 1.00 15.60 1816 LEU A C 1
ATOM 2681 O O . LEU A 1 355 ? 21.450 -22.425 1.407 1.00 19.90 1816 LEU A O 1
ATOM 2686 N N . MET A 1 356 ? 20.454 -20.489 0.797 1.00 15.56 1817 MET A N 1
ATOM 2687 C CA . MET A 1 356 ? 19.498 -21.097 -0.101 1.00 15.43 1817 MET A CA 1
ATOM 2688 C C . MET A 1 356 ? 20.246 -21.573 -1.313 1.00 18.41 1817 MET A C 1
ATOM 2689 O O . MET A 1 356 ? 21.231 -20.944 -1.723 1.00 19.93 1817 MET A O 1
ATOM 2694 N N . ASP A 1 357 ? 19.796 -22.694 -1.891 1.00 17.48 1818 ASP A N 1
ATOM 2695 C CA . ASP A 1 357 ? 20.343 -23.167 -3.147 1.00 15.84 1818 ASP A CA 1
ATOM 2696 C C . ASP A 1 357 ? 19.683 -22.422 -4.280 1.00 16.00 1818 ASP A C 1
ATOM 2697 O O . ASP A 1 357 ? 18.572 -22.769 -4.745 1.00 17.86 1818 ASP A O 1
ATOM 2702 N N . ALA A 1 358 ? 20.334 -21.382 -4.759 1.00 17.27 1819 ALA A N 1
ATOM 2703 C CA . ALA A 1 358 ? 19.712 -20.527 -5.755 1.00 17.13 1819 ALA A CA 1
ATOM 2704 C C . ALA A 1 358 ? 19.674 -21.172 -7.130 1.00 18.10 1819 ALA A C 1
ATOM 2705 O O . ALA A 1 358 ? 19.040 -20.624 -8.053 1.00 20.39 1819 ALA A O 1
ATOM 2707 N N . LYS A 1 359 ? 20.274 -22.351 -7.262 1.00 15.81 1820 LYS A N 1
ATOM 2708 C CA . LYS A 1 359 ? 20.277 -23.103 -8.526 1.00 16.26 1820 LYS A CA 1
ATOM 2709 C C . LYS A 1 359 ? 19.235 -24.243 -8.534 1.00 15.03 1820 LYS A C 1
ATOM 2710 O O . LYS A 1 359 ? 19.131 -24.987 -9.527 1.00 18.00 1820 LYS A O 1
ATOM 2716 N N . HIS A 1 360 ? 18.439 -24.355 -7.472 1.00 15.69 1821 HIS A N 1
ATOM 2717 C CA . HIS A 1 360 ? 17.310 -25.301 -7.490 1.00 16.36 1821 HIS A CA 1
ATOM 2718 C C . HIS A 1 360 ? 16.320 -24.971 -8.604 1.00 15.89 1821 HIS A C 1
ATOM 2719 O O . HIS A 1 360 ? 15.959 -23.813 -8.754 1.00 15.38 1821 HIS A O 1
ATOM 2726 N N . ILE A 1 361 ? 15.923 -25.995 -9.365 1.00 16.47 1822 ILE A N 1
ATOM 2727 C CA . ILE A 1 361 ? 14.887 -25.812 -10.408 1.00 15.63 1822 ILE A CA 1
ATOM 2728 C C . ILE A 1 361 ? 13.727 -26.736 -10.100 1.00 15.70 1822 ILE A C 1
ATOM 2729 O O . ILE A 1 361 ? 13.901 -27.936 -10.023 1.00 20.66 1822 ILE A O 1
ATOM 2734 N N . PHE A 1 362 ? 12.533 -26.162 -9.893 1.00 15.14 1823 PHE A N 1
ATOM 2735 C CA . PHE A 1 362 ? 11.353 -26.974 -9.628 1.00 16.53 1823 PHE A CA 1
ATOM 2736 C C . PHE A 1 362 ? 11.049 -27.820 -10.874 1.00 16.67 1823 PHE A C 1
ATOM 2737 O O . PHE A 1 362 ? 11.135 -27.329 -11.981 1.00 16.73 1823 PHE A O 1
ATOM 2745 N N . PRO A 1 363 ? 10.691 -29.086 -10.673 1.00 16.59 1824 PRO A N 1
ATOM 2746 C CA . PRO A 1 363 ? 10.324 -29.937 -11.814 1.00 17.17 1824 PRO A CA 1
ATOM 2747 C C . PRO A 1 363 ? 9.185 -29.332 -12.651 1.00 19.40 1824 PRO A C 1
ATOM 2748 O O . PRO A 1 363 ? 8.177 -28.903 -12.084 1.00 24.20 1824 PRO A O 1
ATOM 2752 N N . VAL A 1 364 ? 9.400 -29.301 -13.959 1.00 22.82 1825 VAL A N 1
ATOM 2753 C CA . VAL A 1 364 ? 8.466 -28.696 -14.911 1.00 19.47 1825 VAL A CA 1
ATOM 2754 C C . VAL A 1 364 ? 7.500 -29.752 -15.454 1.00 19.84 1825 VAL A C 1
ATOM 2755 O O . VAL A 1 364 ? 7.846 -30.936 -15.578 1.00 22.68 1825 VAL A O 1
ATOM 2759 N N . THR A 1 365 ? 6.273 -29.307 -15.707 1.00 19.48 1826 THR A N 1
ATOM 2760 C CA . THR A 1 365 ? 5.275 -30.138 -16.351 1.00 19.36 1826 THR A CA 1
ATOM 2761 C C . THR A 1 365 ? 4.678 -29.371 -17.540 1.00 18.10 1826 THR A C 1
ATOM 2762 O O . THR A 1 365 ? 4.674 -28.137 -17.572 1.00 18.74 1826 THR A O 1
ATOM 2766 N N . PHE A 1 366 ? 4.162 -30.133 -18.506 1.00 18.87 1827 PHE A N 1
ATOM 2767 C CA . PHE A 1 366 ? 3.565 -29.577 -19.735 1.00 18.21 1827 PHE A CA 1
ATOM 2768 C C . PHE A 1 366 ? 2.160 -30.139 -19.905 1.00 22.93 1827 PHE A C 1
ATOM 2769 O O . PHE A 1 366 ? 1.902 -30.964 -20.794 1.00 22.88 1827 PHE A O 1
ATOM 2777 N N . PRO A 1 367 ? 1.232 -29.729 -19.043 1.00 19.80 1828 PRO A N 1
ATOM 2778 C CA . PRO A 1 367 ? -0.139 -30.249 -19.136 1.00 22.14 1828 PRO A CA 1
ATOM 2779 C C . PRO A 1 367 ? -0.756 -29.962 -20.500 1.00 21.40 1828 PRO A C 1
ATOM 2780 O O . PRO A 1 367 ? -0.541 -28.895 -21.070 1.00 20.61 1828 PRO A O 1
ATOM 2784 N N . PHE A 1 368 ? -1.505 -30.928 -20.982 1.00 21.24 1829 PHE A N 1
ATOM 2785 C CA . PHE A 1 368 ? -2.145 -30.829 -22.299 1.00 19.31 1829 PHE A CA 1
ATOM 2786 C C . PHE A 1 368 ? -2.966 -29.564 -22.442 1.00 20.71 1829 PHE A C 1
ATOM 2787 O O . PHE A 1 368 ? -3.827 -29.275 -21.606 1.00 22.34 1829 PHE A O 1
ATOM 2795 N N . ASN A 1 369 ? -2.723 -28.832 -23.530 1.00 17.72 1830 ASN A N 1
ATOM 2796 C CA . ASN A 1 369 ? -3.382 -27.548 -23.784 1.00 17.51 1830 ASN A CA 1
ATOM 2797 C C . ASN A 1 369 ? -3.904 -27.538 -25.219 1.00 16.68 1830 ASN A C 1
ATOM 2798 O O . ASN A 1 369 ? -3.243 -27.025 -26.106 1.00 19.63 1830 ASN A O 1
ATOM 2803 N N . PRO A 1 370 ? -5.084 -28.119 -25.427 1.00 20.02 1831 PRO A N 1
ATOM 2804 C CA . PRO A 1 370 ? -5.586 -28.170 -26.798 1.00 23.23 1831 PRO A CA 1
ATOM 2805 C C . PRO A 1 370 ? -5.922 -26.784 -27.308 1.00 23.98 1831 PRO A C 1
ATOM 2806 O O . PRO A 1 370 ? -6.191 -25.862 -26.524 1.00 23.14 1831 PRO A O 1
ATOM 2810 N N . SER A 1 371 ? -5.848 -26.631 -28.622 1.00 19.88 1832 SER A N 1
ATOM 2811 C CA . SER A 1 371 ? -6.151 -25.352 -29.248 1.00 19.88 1832 SER A CA 1
ATOM 2812 C C . SER A 1 371 ? -7.382 -25.415 -30.118 1.00 19.99 1832 SER A C 1
ATOM 2813 O O . SER A 1 371 ? -7.789 -26.481 -30.594 1.00 24.14 1832 SER A O 1
ATOM 2816 N N . SER A 1 372 ? -7.984 -24.252 -30.309 1.00 23.74 1833 SER A N 1
ATOM 2817 C CA . SER A 1 372 ? -9.171 -24.131 -31.116 1.00 23.83 1833 SER A CA 1
ATOM 2818 C C . SER A 1 372 ? -8.836 -23.874 -32.579 1.00 23.65 1833 SER A C 1
ATOM 2819 O O . SER A 1 372 ? -9.728 -23.812 -33.406 1.00 24.64 1833 SER A O 1
ATOM 2822 N N . LEU A 1 373 ? -7.565 -23.755 -32.918 1.00 22.05 1834 LEU A N 1
ATOM 2823 C CA . LEU A 1 373 ? -7.213 -23.407 -34.277 1.00 20.56 1834 LEU A CA 1
ATOM 2824 C C . LEU A 1 373 ? -7.619 -24.512 -35.255 1.00 21.52 1834 LEU A C 1
ATOM 2825 O O . LEU A 1 373 ? -7.314 -25.675 -35.059 1.00 23.47 1834 LEU A O 1
ATOM 2830 N N . ALA A 1 374 ? -8.346 -24.141 -36.302 1.00 22.84 1835 ALA A N 1
ATOM 2831 C CA . ALA A 1 374 ? -8.803 -25.083 -37.307 1.00 21.48 1835 ALA A CA 1
ATOM 2832 C C . ALA A 1 374 ? -7.724 -25.273 -38.378 1.00 19.96 1835 ALA A C 1
ATOM 2833 O O . ALA A 1 374 ? -7.378 -24.335 -39.114 1.00 21.07 1835 ALA A O 1
ATOM 2835 N N . LEU A 1 375 ? -7.181 -26.486 -38.464 1.00 19.72 1836 LEU A N 1
ATOM 2836 C CA . LEU A 1 375 ? -6.081 -26.762 -39.388 1.00 19.34 1836 LEU A CA 1
ATOM 2837 C C . LEU A 1 375 ? -6.401 -26.461 -40.853 1.00 18.77 1836 LEU A C 1
ATOM 2838 O O . LEU A 1 375 ? -5.528 -26.037 -41.613 1.00 20.50 1836 LEU A O 1
ATOM 2843 N N . GLU A 1 376 ? -7.648 -26.690 -41.238 1.00 19.81 1837 GLU A N 1
ATOM 2844 C CA . GLU A 1 376 ? -8.060 -26.533 -42.631 1.00 21.79 1837 GLU A CA 1
ATOM 2845 C C . GLU A 1 376 ? -8.117 -25.070 -43.079 1.00 23.23 1837 GLU A C 1
ATOM 2846 O O . GLU A 1 376 ? -8.282 -24.807 -44.270 1.00 23.70 1837 GLU A O 1
ATOM 2852 N N . THR A 1 377 ? -7.935 -24.133 -42.142 1.00 22.70 1838 THR A N 1
ATOM 2853 C CA . THR A 1 377 ? -8.005 -22.697 -42.416 1.00 27.68 1838 THR A CA 1
ATOM 2854 C C . THR A 1 377 ? -6.613 -22.055 -42.353 1.00 22.54 1838 THR A C 1
ATOM 2855 O O . THR A 1 377 ? -6.450 -20.888 -42.678 1.00 27.59 1838 THR A O 1
ATOM 2859 N N . ILE A 1 378 ? -5.617 -22.805 -41.891 1.00 21.38 1839 ILE A N 1
ATOM 2860 C CA . ILE A 1 378 ? -4.275 -22.257 -41.706 1.00 20.60 1839 ILE A CA 1
ATOM 2861 C C . ILE A 1 378 ? -3.590 -22.002 -43.029 1.00 28.86 1839 ILE A C 1
ATOM 2862 O O . ILE A 1 378 ? -3.471 -22.899 -43.878 1.00 27.15 1839 ILE A O 1
ATOM 2867 N N . GLN A 1 379 ? -3.197 -20.750 -43.230 1.00 23.22 1840 GLN A N 1
ATOM 2868 C CA . GLN A 1 379 ? -2.462 -20.344 -44.420 1.00 27.61 1840 GLN A CA 1
ATOM 2869 C C . GLN A 1 379 ? -1.019 -20.101 -44.016 1.00 37.63 1840 GLN A C 1
ATOM 2870 O O . GLN A 1 379 ? -0.760 -19.560 -42.951 1.00 39.51 1840 GLN A O 1
ATOM 2876 N N . ILE A 1 380 ? -0.077 -20.513 -44.848 1.00 26.56 1841 ILE A N 1
ATOM 2877 C CA . ILE A 1 380 ? 1.324 -20.220 -44.582 1.00 26.14 1841 ILE A CA 1
ATOM 2878 C C . ILE A 1 380 ? 1.629 -18.852 -45.186 1.00 24.13 1841 ILE A C 1
ATOM 2879 O O . ILE A 1 380 ? 1.336 -18.624 -46.360 1.00 25.55 1841 ILE A O 1
ATOM 2884 N N . PRO A 1 381 ? 2.145 -17.902 -44.390 1.00 24.66 1842 PRO A N 1
ATOM 2885 C CA . PRO A 1 381 ? 2.516 -16.616 -44.976 1.00 25.44 1842 PRO A CA 1
ATOM 2886 C C . PRO A 1 381 ? 3.542 -16.791 -46.078 1.00 25.76 1842 PRO A C 1
ATOM 2887 O O . PRO A 1 381 ? 4.525 -17.505 -45.916 1.00 28.29 1842 PRO A O 1
ATOM 2891 N N . ALA A 1 382 ? 3.310 -16.121 -47.201 1.00 26.67 1843 ALA A N 1
ATOM 2892 C CA . ALA A 1 382 ? 4.179 -16.270 -48.346 1.00 25.76 1843 ALA A CA 1
ATOM 2893 C C . ALA A 1 382 ? 5.606 -15.831 -48.027 1.00 33.30 1843 ALA A C 1
ATOM 2894 O O . ALA A 1 382 ? 6.546 -16.317 -48.646 1.00 39.68 1843 ALA A O 1
ATOM 2896 N N . SER A 1 383 ? 5.766 -14.938 -47.048 1.00 29.47 1844 SER A N 1
ATOM 2897 C CA . SER A 1 383 ? 7.077 -14.378 -46.735 1.00 29.00 1844 SER A CA 1
ATOM 2898 C C . SER A 1 383 ? 8.018 -15.367 -46.065 1.00 31.64 1844 SER A C 1
ATOM 2899 O O . SER A 1 383 ? 9.210 -15.100 -45.956 1.00 40.29 1844 SER A O 1
ATOM 2902 N N . LEU A 1 384 ? 7.501 -16.519 -45.643 1.00 32.00 1845 LEU A N 1
ATOM 2903 C CA . LEU A 1 384 ? 8.315 -17.495 -44.908 1.00 27.12 1845 LEU A CA 1
ATOM 2904 C C . LEU A 1 384 ? 9.192 -18.392 -45.790 1.00 32.61 1845 LEU A C 1
ATOM 2905 O O . LEU A 1 384 ? 9.993 -19.170 -45.274 1.00 35.16 1845 LEU A O 1
ATOM 2910 N N . GLY A 1 385 ? 9.009 -18.307 -47.102 1.00 32.22 1846 GLY A N 1
ATOM 2911 C CA . GLY A 1 385 ? 9.841 -19.034 -48.045 1.00 35.63 1846 GLY A CA 1
ATOM 2912 C C . GLY A 1 385 ? 9.537 -20.520 -48.083 1.00 39.58 1846 GLY A C 1
ATOM 2913 O O . GLY A 1 385 ? 10.438 -21.353 -48.210 1.00 34.01 1846 GLY A O 1
ATOM 2914 N N . LEU A 1 386 ? 8.259 -20.854 -47.967 1.00 28.31 1847 LEU A N 1
ATOM 2915 C CA . LEU A 1 386 ? 7.848 -22.257 -47.930 1.00 25.06 1847 LEU A CA 1
ATOM 2916 C C . LEU A 1 386 ? 6.941 -22.581 -49.119 1.00 31.60 1847 LEU A C 1
ATOM 2917 O O . LEU A 1 386 ? 6.076 -23.440 -49.042 1.00 26.29 1847 LEU A O 1
ATOM 2922 N N . GLY A 1 387 ? 7.176 -21.916 -50.245 1.00 30.94 1848 GLY A N 1
ATOM 2923 C CA . GLY A 1 387 ? 6.317 -22.071 -51.411 1.00 31.95 1848 GLY A CA 1
ATOM 2924 C C . GLY A 1 387 ? 6.345 -23.444 -52.051 1.00 30.81 1848 GLY A C 1
ATOM 2925 O O . GLY A 1 387 ? 5.460 -23.782 -52.836 1.00 35.80 1848 GLY A O 1
ATOM 2926 N N . PHE A 1 388 ? 7.345 -24.250 -51.689 1.00 28.76 1849 PHE A N 1
ATOM 2927 C CA . PHE A 1 388 ? 7.494 -25.602 -52.226 1.00 29.63 1849 PHE A CA 1
ATOM 2928 C C . PHE A 1 388 ? 6.631 -26.623 -51.459 1.00 32.76 1849 PHE A C 1
ATOM 2929 O O . PHE A 1 388 ? 6.545 -27.785 -51.852 1.00 36.69 1849 PHE A O 1
ATOM 2937 N N . ILE A 1 389 ? 6.022 -26.175 -50.364 1.00 23.90 1850 ILE A N 1
ATOM 2938 C CA A ILE A 1 389 ? 5.028 -26.950 -49.619 0.60 26.73 1850 ILE A CA 1
ATOM 2939 C CA B ILE A 1 389 ? 5.041 -26.965 -49.633 0.40 26.03 1850 ILE A CA 1
ATOM 2940 C C . ILE A 1 389 ? 3.653 -26.671 -50.185 1.00 30.13 1850 ILE A C 1
ATOM 2941 O O . ILE A 1 389 ? 3.347 -25.525 -50.508 1.00 33.74 1850 ILE A O 1
ATOM 2950 N N . SER A 1 390 ? 2.812 -27.700 -50.283 1.00 25.49 1851 SER A N 1
ATOM 2951 C CA . SER A 1 390 ? 1.480 -27.519 -50.851 1.00 26.97 1851 SER A CA 1
ATOM 2952 C C . SER A 1 390 ? 0.339 -27.846 -49.905 1.00 27.08 1851 SER A C 1
ATOM 2953 O O . SER A 1 390 ? 0.337 -28.878 -49.221 1.00 23.54 1851 SER A O 1
ATOM 2956 N N . ARG A 1 391 ? -0.675 -26.995 -49.900 1.00 21.36 1852 ARG A N 1
ATOM 2957 C CA . ARG A 1 391 ? -1.839 -27.256 -49.071 1.00 19.36 1852 ARG A CA 1
ATOM 2958 C C . ARG A 1 391 ? -2.702 -28.349 -49.649 1.00 23.63 1852 ARG A C 1
ATOM 2959 O O . ARG A 1 391 ? -2.966 -28.378 -50.848 1.00 28.02 1852 ARG A O 1
ATOM 2967 N N . VAL A 1 392 ? -3.171 -29.216 -48.776 1.00 21.52 1853 VAL A N 1
ATOM 2968 C CA . VAL A 1 392 ? -4.045 -30.324 -49.079 1.00 23.70 1853 VAL A CA 1
ATOM 2969 C C . VAL A 1 392 ? -5.245 -30.197 -48.165 1.00 28.21 1853 VAL A C 1
ATOM 2970 O O . VAL A 1 392 ? -5.073 -29.890 -46.967 1.00 28.81 1853 VAL A O 1
ATOM 2975 N N . LYS B 2 10 ? -6.564 -50.189 -36.499 1.00 59.65 185 LYS B N 1
ATOM 2976 C CA . LYS B 2 10 ? -5.572 -49.937 -35.461 1.00 49.81 185 LYS B CA 1
ATOM 2977 C C . LYS B 2 10 ? -4.339 -49.232 -36.028 1.00 55.06 185 LYS B C 1
ATOM 2978 O O . LYS B 2 10 ? -3.844 -49.561 -37.110 1.00 42.64 185 LYS B O 1
ATOM 2980 N N . LYS B 2 11 ? -3.835 -48.251 -35.296 1.00 47.76 186 LYS B N 1
ATOM 2981 C CA . LYS B 2 11 ? -2.638 -47.572 -35.741 1.00 39.68 186 LYS B CA 1
ATOM 2982 C C . LYS B 2 11 ? -1.423 -48.361 -35.342 1.00 37.30 186 LYS B C 1
ATOM 2983 O O . LYS B 2 11 ? -1.448 -49.097 -34.360 1.00 47.04 186 LYS B O 1
ATOM 2989 N N . ARG B 2 12 ? -0.349 -48.179 -36.091 1.00 32.90 187 ARG B N 1
ATOM 2990 C CA . ARG B 2 12 ? 0.907 -48.846 -35.826 1.00 32.89 187 ARG B CA 1
ATOM 2991 C C . ARG B 2 12 ? 1.908 -47.962 -35.087 1.00 32.04 187 ARG B C 1
ATOM 2992 O O . ARG B 2 12 ? 2.176 -46.844 -35.462 1.00 31.42 187 ARG B O 1
ATOM 3000 N N . LEU B 2 13 ? 2.466 -48.517 -34.011 1.00 33.24 188 LEU B N 1
ATOM 3001 C CA . LEU B 2 13 ? 3.395 -47.767 -33.173 1.00 36.23 188 LEU B CA 1
ATOM 3002 C C . LEU B 2 13 ? 4.667 -47.554 -33.940 1.00 31.99 188 LEU B C 1
ATOM 3003 O O . LEU B 2 13 ? 5.278 -48.516 -34.405 1.00 35.62 188 LEU B O 1
ATOM 3008 N N . LEU B 2 14 ? 5.044 -46.295 -34.115 1.00 31.21 189 LEU B N 1
ATOM 3009 C CA . LEU B 2 14 ? 6.260 -45.987 -34.833 1.00 33.89 189 LEU B CA 1
ATOM 3010 C C . LEU B 2 14 ? 7.376 -45.836 -33.809 1.00 37.43 189 LEU B C 1
ATOM 3011 O O . LEU B 2 14 ? 7.315 -44.985 -32.900 1.00 38.99 189 LEU B O 1
ATOM 3016 N N . SER B 2 15 ? 8.393 -46.672 -33.950 1.00 44.21 190 SER B N 1
ATOM 3017 C CA . SER B 2 15 ? 9.413 -46.829 -32.928 1.00 38.17 190 SER B CA 1
ATOM 3018 C C . SER B 2 15 ? 10.422 -45.675 -32.867 1.00 39.42 190 SER B C 1
ATOM 3019 O O . SER B 2 15 ? 10.955 -45.265 -33.887 1.00 56.62 190 SER B O 1
ATOM 3022 N N . PHE B 2 16 ? 10.697 -45.174 -31.666 1.00 45.76 191 PHE B N 1
ATOM 3023 C CA . PHE B 2 16 ? 11.759 -44.187 -31.492 1.00 51.74 191 PHE B CA 1
ATOM 3024 C C . PHE B 2 16 ? 12.782 -44.551 -30.426 1.00 61.08 191 PHE B C 1
ATOM 3025 O O . PHE B 2 16 ? 12.455 -44.759 -29.253 1.00 51.02 191 PHE B O 1
ATOM 3033 N N . ARG B 2 17 ? 14.031 -44.636 -30.876 1.00 92.52 192 ARG B N 1
ATOM 3034 C CA . ARG B 2 17 ? 15.174 -44.869 -30.006 1.00 95.10 192 ARG B CA 1
ATOM 3035 C C . ARG B 2 17 ? 16.328 -43.953 -30.426 1.00 87.98 192 ARG B C 1
ATOM 3036 O O . ARG B 2 17 ? 16.252 -43.263 -31.446 1.00 78.00 192 ARG B O 1
ATOM 3038 N N . ASP B 2 18 ? 17.397 -43.967 -29.639 1.00 89.76 193 ASP B N 1
ATOM 3039 C CA . ASP B 2 18 ? 18.503 -43.033 -29.810 1.00 87.98 193 ASP B CA 1
ATOM 3040 C C . ASP B 2 18 ? 19.075 -43.028 -31.226 1.00 82.38 193 ASP B C 1
ATOM 3041 O O . ASP B 2 18 ? 19.307 -41.963 -31.800 1.00 79.43 193 ASP B O 1
ATOM 3043 N N . VAL B 2 19 ? 19.299 -44.219 -31.778 1.00 69.12 194 VAL B N 1
ATOM 3044 C CA . VAL B 2 19 ? 19.968 -44.374 -33.068 1.00 66.45 194 VAL B CA 1
ATOM 3045 C C . VAL B 2 19 ? 19.231 -43.703 -34.228 1.00 78.20 194 VAL B C 1
ATOM 3046 O O . VAL B 2 19 ? 19.834 -43.404 -35.262 1.00 76.34 194 VAL B O 1
ATOM 3048 N N . ASP B 2 20 ? 17.930 -43.479 -34.064 1.00 83.61 195 ASP B N 1
ATOM 3049 C CA . ASP B 2 20 ? 17.145 -42.808 -35.090 1.00 82.35 195 ASP B CA 1
ATOM 3050 C C . ASP B 2 20 ? 17.598 -41.359 -35.214 1.00 77.67 195 ASP B C 1
ATOM 3051 O O . ASP B 2 20 ? 17.564 -40.778 -36.299 1.00 83.51 195 ASP B O 1
ATOM 3053 N N . PHE B 2 21 ? 18.035 -40.792 -34.092 1.00 59.22 196 PHE B N 1
ATOM 3054 C CA . PHE B 2 21 ? 18.437 -39.389 -34.028 1.00 61.28 196 PHE B CA 1
ATOM 3055 C C . PHE B 2 21 ? 19.927 -39.199 -34.299 1.00 69.66 196 PHE B C 1
ATOM 3056 O O . PHE B 2 21 ? 20.346 -38.12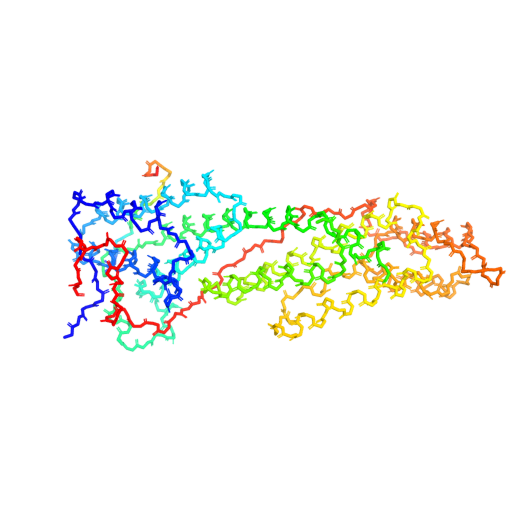9 -34.749 1.00 67.74 196 PHE B O 1
#

GO terms:
  GO:0016887 ATP hydrolysis activity (F, IDA)
  GO:0005829 cytosol (C, TAS)
  GO:0031982 vesicle (C, IDA)
  GO:0032433 filopodium tip (C, IDA)
  GO:0042470 melanosome (C, IDA)
  GO:0055037 recycling endosome (C, IDA)
  GO:0001726 ruffle (C, IDA)
  GO:0005737 cytoplasm (C, IDA)
  GO:0005764 lysosome (C, IDA)
  GO:0005769 early endosome (C, IDA)
  GO:0005770 late endosome (C, IDA)
  GO:0005777 peroxisome (C, IDA)
  GO:0005783 endoplasmic reticulum (C, IDA)
  GO:0005829 cytosol (C, IDA)
  GO:0005884 actin filament (C, IDA)
  GO:0016020 membrane (C, IDA)
  GO:0070062 extracellular exosome (C, HDA)
  GO:0016020 membrane (C, HDA)
  GO:0003723 RNA binding (F, HDA)
  GO:0030050 vesicle transport along actin filament (P, IMP)

Sequence (373 aa):
DFQGMLEEYKKEDEQKLVKNLILELKPRGVAVNLIPGLPAYILFMMCVRHADYLNDDQKVRSLLTTSSTINSIKKVLKKRGDDFFETVSFWLSSNTCRFLHCLKQYSGEEGFMKHNTSRQNEHCLTNFDLAEYRQVLSSDLAIQQIYQQQLVRVLENNILQPMIVSSGMLEHEGTTYTLDSILRQLNSSFHSSSVMCQHGMDPELIKQVVKQMMFYIIGAITLNNNLLLRKDMCSWSKGMQQIRYNVSQLEEWLRDKNLMMNSGAKETLEPLIQAAQLLQVKKKTDDDAEAICSMCNALTTAQIVKVLNLYTPVNEFEERVSVSFIRTIQMRLRDRKDSPQLLMDAKHIFPVTFPFNPSSLALETIQIPASLGLGFIISRVKKRLLSFRDVDF

B-factor: mean 29.14, std 13.26, range [7.37, 95.1]

Secondary structure (DSSP, 8-state):
---S-EE--GGGHHHHHIIIIIT--TT-GGGTSSTTHHHHHHHHHHHHHHHTT-HHHHHHHHHHHHHHHHHHHHHHTT-HHHHHHHHHHHHHHHHHHHHTSS-GGG-TT--HHHHTTS-SSEE-HHHHHHHHHHHHHHHHHHHHHHHHHHHHHHHIIIII------HHHHHHHHHHHHHHHHHTT--HHHHHHHHHHHHHHHHHHHHHHHHH-SSS-BHHHHHHHHHHHHHHHHHHHHTT-TTSSHHHHTHHHHHHHHHHHS--SSHHHHHHHHHH-TTS-HHHHHHHHHH-B-SSTTS-PPPHHHHHHHHHHTTTS------S--TT--PPP----------GGG----GGGS-TTSEE-/-PEEPP--GGG-

Foldseek 3Di:
DFLLAKDFDPVCLVVLCVLLFQPDDLPDPQCLVPQLVSLSNLVRHLQVCLVVVPVVSNVVNLVVNLVRNVVNCVVVVLPLLSLLLSLQNLLVNLLLCQCQQLDPVSPPPPDPSSPSSHRDHDRCVVSSVVSQVSSQVSLLSSLVNLLVVCVVAQQCAQFVPLVHHHLVNVLVSLVVSLVSNVSNVHPPLQSLQSLLLSLLLSLQSNLQVCLVDLPQQALSNLVSNVVSLVVVCVSCVVVVNNVSCNSVSNQQVNLLSVLSNFDQADLVSLVVNLVRNPPAFLLQSLSSLQSYDYPDPVDDHHDPVSNVSNCVVCVPPPGDPDHGDPSSDRDDDDSPNDHDPDRSSPDDRPPVSVPVSMDTD/DDDDDDDDDVVD

Nearest PDB structures (foldseek):
  4lx2-assembly1_A  TM=1.003E+00  e=8.196E-50  Homo sapiens
  4kp3-assembly1_A  TM=9.892E-01  e=1.980E-45  Mus musculus
  4lx1-assembly2_B  TM=9.763E-01  e=1.169E-44  Homo sapiens
  3wb8-assembly8_H  TM=9.818E-01  e=1.050E-41  Mus musculus
  7yv9-assembly1_Y  TM=9.831E-01  e=2.930E-39  Mus musculus